Protein AF-A0A1M3IPI7-F1 (afdb_monomer_lite)

Secondary structure (DSSP, 8-state):
--SSHHHHHHHHHHHSSSS----------S---S-----HHHHHHHHHHHHHHS---PPEEE-TT-EEEE-STTSEEEEEEEE-TT-EEEE-STTSEEEEEEEE-TT-EEEE-STTSB-SSEEEE-TT-EEEE-STTSB-SSEEEE-TT-EEEE-STTSB-SSEEEE-TT-EEEE-STTSB-SSEEEE-TT-EEEE-STT-BSS-EEEEETT-EEEE-STT-B-TT-EEEEEGGG-S--EEE-TT--EEESEEEE-TT-EEEE-SSS-EEEEE---SS-EEE-SEEEEETS-EEEEE-SSSEEEE-S-----S-EEE-SSEEEE-STTTT-SS-EEEETT-EEEESS-EEE-S--EEEEPS-TTSPEEEEE-TT-EEEE-S-EEESS-EEEESSSEEEEEEEEEESS-EEEEEEEEEEEEEEESS-EEEEEEEEEEEEEEEEES-EEESSEEEEEEEEESS-EEE-S-EEEEEEEESS-EEE--S-EEEEEEE--S-TTS-TT-EEEESSEEEEEEEEESSEEEESSEEEEEEEEESSEEEE-SEEEESS-EEESSEEEE--S-EEE-SS---EEE-S-EEEE-S----SS------------------------

Foldseek 3Di:
DVVVVVVVVVVVVVVVVPPDPDDDDDDPDDDDPDDDPDDPVVCCVVVVVVVVVPDPQDEAEADDAAEAELQDAPCAAEEHYEYDDAYEYELNDANSDAEYEYEYEAQYEYELQEANSDAEYEYEYYHQYEYELQYANSDAEYEYEYEDAYEYELNYANSDEEYEYEYYDAYEYELNDANSDAEYEYEHEDAYEYELQEANSHHQYEYEYAAAYEYEANAAASYDLNYEYEDPPVRPHAYEYEQQQHEHEYVEYEHDARYEYEYPHQHEYEYEHAVQVEEYEYAYEYAYNRHAYEYEYHHAHEYEFQYQYAGANWYEYAYHEYEYNEQCSGHQYEYEYEFHYEYEYPAAYENDRYHYEYDYDDQVGHYEYEYEAPHEYEYQDEAEAPHEYEYYYQEEYEYNDEYEYAEEYEDAAHEYEYAHYDYNYEYEYAQHYAYEYQYYDNYAEYEHNHHYEYQEAEAQEEYHAAYAADYAEYAAQYEYEHAHQHEEYEEYHHDPDLPDDQPHEYEYNHAYAYAEYAASYAYEYCEHYEYAYEEAQEHYEYNYAYEYNEEHHYNYEYEYQEAHYHYPDDDHDHPDPVYHYHYNYNYDDPDDDDDDDPDPDDDDDDDDDDDDDDD

pLDDT: mean 82.52, std 22.96, range [24.22, 98.94]

Radius of gyration: 42.02 Å; chains: 1; bounding box: 95×70×145 Å

Structure (mmCIF, N/CA/C/O backbone):
data_AF-A0A1M3IPI7-F1
#
_entry.id   AF-A0A1M3IPI7-F1
#
loop_
_atom_site.group_PDB
_atom_site.id
_atom_site.type_symbol
_atom_site.label_atom_id
_atom_site.label_alt_id
_atom_site.label_comp_id
_atom_site.label_asym_id
_atom_site.label_entity_id
_atom_site.label_seq_id
_atom_site.pdbx_PDB_ins_code
_atom_site.Cartn_x
_atom_site.Cartn_y
_atom_site.Cartn_z
_atom_site.occupancy
_atom_site.B_iso_or_equiv
_atom_site.auth_seq_id
_atom_site.auth_comp_id
_atom_site.auth_asym_id
_atom_site.auth_atom_id
_atom_site.pdbx_PDB_model_num
ATOM 1 N N . MET A 1 1 ? -23.677 24.586 72.518 1.00 42.94 1 MET A N 1
ATOM 2 C CA . MET A 1 1 ? -23.974 23.619 71.428 1.00 42.94 1 MET A CA 1
ATOM 3 C C . MET A 1 1 ? -24.413 24.245 70.095 1.00 42.94 1 MET A C 1
ATOM 5 O O . MET A 1 1 ? -24.231 23.587 69.081 1.00 42.94 1 MET A O 1
ATOM 9 N N . ARG A 1 2 ? -24.891 25.502 70.027 1.00 31.45 2 ARG A N 1
ATOM 10 C CA . ARG A 1 2 ? -25.153 26.188 68.738 1.00 31.45 2 ARG A CA 1
ATOM 11 C C . ARG A 1 2 ? -23.922 26.825 68.066 1.00 31.45 2 ARG A C 1
ATOM 13 O O . ARG A 1 2 ? -23.965 27.068 66.869 1.00 31.45 2 ARG A O 1
ATOM 20 N N . GLU A 1 3 ? -22.812 27.016 68.782 1.00 34.47 3 GLU A N 1
ATOM 21 C CA . GLU A 1 3 ? -21.585 27.604 68.202 1.00 34.47 3 GLU A CA 1
ATOM 22 C C . GLU A 1 3 ? -20.550 26.587 67.693 1.00 34.47 3 GLU A C 1
ATOM 24 O O . GLU A 1 3 ? -19.698 26.935 66.882 1.00 34.47 3 GLU A O 1
ATOM 29 N N . ILE A 1 4 ? -20.669 25.302 68.044 1.00 35.88 4 ILE A N 1
ATOM 30 C CA . ILE A 1 4 ? -19.766 24.246 67.537 1.00 35.88 4 ILE A CA 1
ATOM 31 C C . ILE A 1 4 ? -20.214 23.733 66.150 1.00 35.88 4 ILE A C 1
ATOM 33 O O . ILE A 1 4 ? -19.400 23.241 65.368 1.00 35.88 4 ILE A O 1
ATOM 37 N N . LEU A 1 5 ? -21.487 23.926 65.780 1.00 32.16 5 LEU A N 1
ATOM 38 C CA . LEU A 1 5 ? -22.021 23.514 64.474 1.00 32.16 5 LEU A CA 1
ATOM 39 C C . LEU A 1 5 ? -21.635 24.482 63.334 1.00 32.16 5 LEU A C 1
ATOM 41 O O . LEU A 1 5 ? -21.519 24.067 62.183 1.00 32.16 5 LEU A O 1
ATOM 45 N N . ASN A 1 6 ? -21.350 25.752 63.648 1.00 34.97 6 ASN A N 1
ATOM 46 C CA . ASN A 1 6 ? -21.017 26.774 62.646 1.00 34.97 6 ASN A CA 1
ATOM 47 C C . ASN A 1 6 ? -19.552 26.744 62.174 1.00 34.97 6 ASN A C 1
ATOM 49 O O . ASN A 1 6 ? -19.247 27.253 61.094 1.00 34.97 6 ASN A O 1
ATOM 53 N N . TYR A 1 7 ? -18.648 26.112 62.931 1.00 31.28 7 TYR A N 1
ATOM 54 C CA . TYR A 1 7 ? -17.233 26.015 62.551 1.00 31.28 7 TYR A CA 1
ATOM 55 C C . TYR A 1 7 ? -16.914 24.775 61.693 1.00 31.28 7 TYR A C 1
ATOM 57 O O . TYR A 1 7 ? -15.998 24.820 60.873 1.00 31.28 7 TYR A O 1
ATOM 65 N N . LYS A 1 8 ? -17.705 23.692 61.793 1.00 32.25 8 LYS A N 1
ATOM 66 C CA . LYS A 1 8 ? -17.527 22.476 60.968 1.00 32.25 8 LYS A CA 1
ATOM 67 C C . LYS A 1 8 ? -18.213 22.532 59.595 1.00 32.25 8 LYS A C 1
ATOM 69 O O . LYS A 1 8 ? -17.730 21.898 58.665 1.00 32.25 8 LYS A O 1
ATOM 74 N N . LEU A 1 9 ? -19.269 23.330 59.418 1.00 32.81 9 LEU A N 1
ATOM 75 C CA . LEU A 1 9 ? -19.914 23.506 58.105 1.00 32.81 9 LEU A CA 1
ATOM 76 C C . LEU A 1 9 ? -19.153 24.475 57.182 1.00 32.81 9 LEU A C 1
ATOM 78 O O . LEU A 1 9 ? -19.147 24.280 55.968 1.00 32.81 9 LEU A O 1
ATOM 82 N N . LYS A 1 10 ? -18.427 25.460 57.732 1.00 33.72 10 LYS A N 1
ATOM 83 C CA . LYS A 1 10 ? -17.600 26.384 56.933 1.00 33.72 10 LYS A CA 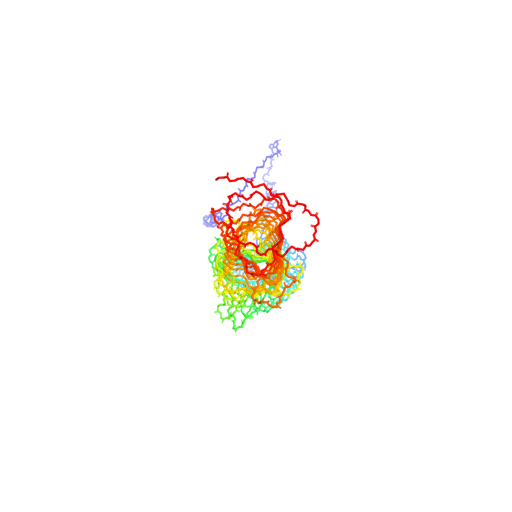1
ATOM 84 C C . LYS A 1 10 ? -16.327 25.747 56.364 1.00 33.72 10 LYS A C 1
ATOM 86 O O . LYS A 1 10 ? -15.881 26.187 55.309 1.00 33.72 10 LYS A O 1
ATOM 91 N N . SER A 1 11 ? -15.749 24.725 57.003 1.00 30.78 11 SER A N 1
ATOM 92 C CA . SER A 1 11 ? -14.531 24.068 56.494 1.00 30.78 11 SER A CA 1
ATOM 93 C C . SER A 1 11 ? -14.816 23.007 55.424 1.00 30.78 11 SER A C 1
ATOM 95 O O . SER A 1 11 ? -13.997 22.824 54.524 1.00 30.78 11 SER A O 1
ATOM 97 N N . VAL A 1 12 ? -15.993 22.371 55.462 1.00 32.78 12 VAL A N 1
ATOM 98 C CA . VAL A 1 12 ? -16.410 21.368 54.466 1.00 32.78 12 VAL A CA 1
ATOM 99 C C . VAL A 1 12 ? -16.944 22.029 53.188 1.00 32.78 12 VAL A C 1
ATOM 101 O O . VAL A 1 12 ? -16.642 21.560 52.094 1.00 32.78 12 VAL A O 1
ATOM 104 N N . PHE A 1 13 ? -17.621 23.182 53.282 1.00 31.66 13 PHE A N 1
ATOM 105 C CA . PHE A 1 13 ? -18.084 23.910 52.089 1.00 31.66 13 PHE A CA 1
ATOM 106 C C . PHE A 1 13 ? -16.984 24.709 51.367 1.00 31.66 13 PHE A C 1
ATOM 108 O O . PHE A 1 13 ? -17.088 24.921 50.163 1.00 31.66 13 PHE A O 1
ATOM 115 N N . LYS A 1 14 ? -15.898 25.116 52.048 1.00 31.23 14 LYS A N 1
ATOM 116 C CA . LYS A 1 14 ? -14.779 25.835 51.401 1.00 31.23 14 LYS A CA 1
ATOM 117 C C . LYS A 1 14 ? -13.775 24.935 50.672 1.00 31.23 14 LYS A C 1
ATOM 119 O O . LYS A 1 14 ? -13.043 25.448 49.834 1.00 31.23 14 LYS A O 1
ATOM 124 N N . ARG A 1 15 ? -13.723 23.623 50.946 1.00 31.92 15 ARG A N 1
ATOM 125 C CA . ARG A 1 15 ? -12.815 22.705 50.221 1.00 31.92 15 ARG A CA 1
ATOM 126 C C . ARG A 1 15 ? -13.342 22.257 48.858 1.00 31.92 15 ARG A C 1
ATOM 128 O O . ARG A 1 15 ? -12.530 21.996 47.984 1.00 31.92 15 ARG A O 1
ATOM 135 N N . ASN A 1 16 ? -14.659 22.246 48.646 1.00 33.19 16 ASN A N 1
ATOM 136 C CA . ASN A 1 16 ? -15.263 21.757 47.397 1.00 33.19 16 ASN A CA 1
ATOM 137 C C . ASN A 1 16 ? -15.597 22.849 46.363 1.00 33.19 16 ASN A C 1
ATOM 139 O O . ASN A 1 16 ? -16.143 22.539 45.313 1.00 33.19 16 ASN A O 1
ATOM 143 N N . LEU A 1 17 ? -15.257 24.116 46.627 1.00 32.47 17 LEU A N 1
ATOM 144 C CA . LEU A 1 17 ? -15.450 25.230 45.682 1.00 32.47 17 LEU A CA 1
ATOM 145 C C . LEU A 1 17 ? -14.154 25.683 44.983 1.00 32.47 17 LEU A C 1
ATOM 147 O O . LEU A 1 17 ? -14.210 26.548 44.118 1.00 32.47 17 LEU A O 1
ATOM 151 N N . ASN A 1 18 ? -13.004 25.077 45.303 1.00 31.34 18 ASN A N 1
ATOM 152 C CA . ASN A 1 18 ? -11.708 25.434 44.708 1.00 31.34 18 ASN A CA 1
ATOM 153 C C . ASN A 1 18 ? -11.253 24.507 43.561 1.00 31.34 18 ASN A C 1
ATOM 155 O O . ASN A 1 18 ? -10.115 24.629 43.120 1.00 31.34 18 ASN A O 1
ATOM 159 N N . SER A 1 19 ? -12.095 23.595 43.058 1.00 33.12 19 SER A N 1
ATOM 160 C CA . SER A 1 19 ? -11.709 22.656 41.984 1.00 33.12 19 SER A CA 1
ATOM 161 C C . SER A 1 19 ? -12.546 22.724 40.703 1.00 33.12 19 SER A C 1
ATOM 163 O O . SER A 1 19 ? -12.324 21.921 39.803 1.00 33.12 19 SER A O 1
ATOM 165 N N . VAL A 1 20 ? -13.455 23.693 40.555 1.00 31.69 20 VAL A N 1
ATOM 166 C CA . VAL A 1 20 ? -14.177 23.902 39.287 1.00 31.69 20 VAL A CA 1
ATOM 167 C C . VAL A 1 20 ? -14.235 25.395 38.979 1.00 31.69 20 VAL A C 1
ATOM 169 O O . VAL A 1 20 ? -15.144 26.111 39.390 1.00 31.69 20 VAL A O 1
ATOM 172 N N . GLY A 1 21 ? -13.220 25.882 38.269 1.00 31.92 21 GLY A N 1
ATOM 173 C CA . GLY A 1 21 ? -13.243 27.208 37.670 1.00 31.92 21 GLY A CA 1
ATOM 174 C C . GLY A 1 21 ? -14.160 27.207 36.455 1.00 31.92 21 GLY A C 1
ATOM 175 O O . GLY A 1 21 ? -13.721 26.815 35.389 1.00 31.92 21 GLY A O 1
ATOM 176 N N . PHE A 1 22 ? -15.414 27.624 36.626 1.00 29.41 22 PHE A N 1
ATOM 177 C CA . PHE A 1 22 ? -16.255 28.216 35.578 1.00 29.41 22 PHE A CA 1
ATOM 178 C C . PHE A 1 22 ? -17.484 28.846 36.251 1.00 29.41 22 PHE A C 1
ATOM 180 O O . PHE A 1 22 ? -18.496 28.192 36.486 1.00 29.41 22 PHE A O 1
ATOM 187 N N . LEU A 1 23 ? -17.397 30.135 36.580 1.00 25.36 23 LEU A N 1
ATOM 188 C CA . LEU A 1 23 ? -18.580 30.964 36.795 1.00 25.36 23 LEU A CA 1
ATOM 189 C C . LEU A 1 23 ? -18.415 32.234 35.961 1.00 25.36 23 LEU A C 1
ATOM 191 O O . LEU A 1 23 ? -17.799 33.214 36.374 1.00 25.36 23 LEU A O 1
ATOM 195 N N . THR A 1 24 ? -18.925 32.175 34.735 1.00 28.20 24 THR A N 1
ATOM 196 C CA . THR A 1 24 ? -19.202 33.351 33.916 1.00 28.20 24 THR A CA 1
ATOM 197 C C . THR A 1 24 ? -20.325 34.181 34.535 1.00 28.20 24 THR A C 1
ATOM 199 O O . THR A 1 24 ? -21.252 33.660 35.151 1.00 28.20 24 THR A O 1
ATOM 202 N N . ALA A 1 25 ? -20.203 35.490 34.331 1.00 29.66 25 ALA A N 1
ATOM 203 C CA . ALA A 1 25 ? -21.106 36.574 34.688 1.00 29.66 25 ALA A CA 1
ATOM 204 C C . ALA A 1 25 ? -22.615 36.266 34.623 1.00 29.66 25 ALA A C 1
ATOM 206 O O . ALA A 1 25 ? -23.112 35.744 33.630 1.00 29.66 25 ALA A O 1
ATOM 207 N N . LEU A 1 26 ? -23.358 36.780 35.608 1.00 24.22 26 LEU A N 1
ATOM 208 C CA . LEU A 1 26 ? -24.770 37.120 35.446 1.00 24.22 26 LEU A CA 1
ATOM 209 C C . LEU A 1 26 ? -24.916 38.647 35.565 1.00 24.22 26 LEU A C 1
ATOM 211 O O . LEU A 1 26 ? -25.043 39.200 36.656 1.00 24.22 26 LEU A O 1
ATOM 215 N N . LYS A 1 27 ? -24.848 39.351 34.427 1.00 28.20 27 LYS A N 1
ATOM 216 C CA . LYS A 1 27 ? -25.320 40.738 34.314 1.00 28.20 27 LYS A CA 1
ATOM 217 C C . LYS A 1 27 ? -26.847 40.699 34.292 1.00 28.20 27 LYS A C 1
ATOM 219 O O . LYS A 1 27 ? -27.434 40.380 33.264 1.00 28.20 27 LYS A O 1
ATOM 224 N N . LEU A 1 28 ? -27.481 41.046 35.406 1.00 26.42 28 LEU A N 1
ATOM 225 C CA . LEU A 1 28 ? -28.914 41.328 35.449 1.00 26.42 28 LEU A CA 1
ATOM 226 C C . LEU A 1 28 ? -29.118 42.821 35.148 1.00 26.42 28 LEU A C 1
ATOM 228 O O . LEU A 1 28 ? -29.263 43.635 36.052 1.00 26.42 28 LEU A O 1
ATOM 232 N N . ASN A 1 29 ? -29.054 43.199 33.871 1.00 28.28 29 ASN A N 1
ATOM 233 C CA . ASN A 1 29 ? -29.453 44.533 33.425 1.00 28.28 29 ASN A CA 1
ATOM 234 C C . ASN A 1 29 ? -30.800 44.402 32.717 1.00 28.28 29 ASN A C 1
ATOM 236 O O . ASN A 1 29 ? -30.830 43.946 31.578 1.00 28.28 29 ASN A O 1
ATOM 240 N N . THR A 1 30 ? -31.890 44.768 33.398 1.00 27.59 30 THR A N 1
ATOM 241 C CA . THR A 1 30 ? -32.915 45.735 32.942 1.00 27.59 30 THR A CA 1
ATOM 242 C C . THR A 1 30 ? -34.233 45.625 33.737 1.00 27.59 30 THR A C 1
ATOM 244 O O . THR A 1 30 ? -34.705 44.538 34.045 1.00 27.59 30 THR A O 1
ATOM 247 N N . PHE A 1 31 ? -34.803 46.803 34.038 1.00 29.12 31 PHE A N 1
ATOM 248 C CA . PHE A 1 31 ? -36.171 47.115 34.494 1.00 29.12 31 PHE A CA 1
ATOM 249 C C . PHE A 1 31 ? -36.677 46.568 35.839 1.00 29.12 31 PHE A C 1
ATOM 251 O O . PHE A 1 31 ? -37.400 45.587 35.837 1.00 29.12 31 PHE A O 1
ATOM 258 N N . ILE A 1 32 ? -36.465 47.321 36.937 1.00 28.06 32 ILE A N 1
ATOM 259 C CA . ILE A 1 32 ? -37.547 47.824 37.824 1.00 28.06 32 ILE A CA 1
ATOM 260 C C . ILE A 1 32 ? -37.094 49.161 38.452 1.00 28.06 32 ILE A C 1
ATOM 262 O O . ILE A 1 32 ? -36.210 49.203 39.303 1.00 28.06 32 ILE A O 1
ATOM 266 N N . THR A 1 33 ? -37.726 50.267 38.054 1.00 31.00 33 THR A N 1
ATOM 267 C CA . THR A 1 33 ? -37.633 51.592 38.690 1.00 31.00 33 THR A CA 1
ATOM 268 C C . THR A 1 33 ? -38.808 51.778 39.658 1.00 31.00 33 THR A C 1
ATOM 270 O O . THR A 1 33 ? -39.871 52.217 39.225 1.00 31.00 33 THR A O 1
ATOM 273 N N . LYS A 1 34 ? -38.644 51.388 40.934 1.00 28.59 34 LYS A N 1
ATOM 274 C CA . LYS A 1 34 ? -39.351 51.869 42.156 1.00 28.59 34 LYS A CA 1
ATOM 275 C C . LYS A 1 34 ? -39.078 50.907 43.333 1.00 28.59 34 LYS A C 1
ATOM 277 O O . LYS A 1 34 ? -39.089 49.696 43.119 1.00 28.59 34 LYS A O 1
ATOM 282 N N . PRO A 1 35 ? -38.868 51.394 44.571 1.00 27.31 35 PRO A N 1
ATOM 283 C CA . PRO A 1 35 ? -38.709 50.524 45.733 1.00 27.31 35 PRO A CA 1
ATOM 284 C C . PRO A 1 35 ? -40.065 49.918 46.124 1.00 27.31 35 PRO A C 1
ATOM 286 O O . PRO A 1 35 ? -40.981 50.638 46.518 1.00 27.31 35 PRO A O 1
ATOM 289 N N . ILE A 1 36 ? -40.203 48.595 46.023 1.00 31.81 36 ILE A N 1
ATOM 290 C CA . ILE A 1 36 ? -41.337 47.871 46.609 1.00 31.81 36 ILE A CA 1
ATOM 291 C C . ILE A 1 36 ? -40.951 47.514 48.047 1.00 31.81 36 ILE A C 1
ATOM 293 O O . ILE A 1 36 ? -40.078 46.680 48.279 1.00 31.81 36 ILE A O 1
ATOM 297 N N . ILE A 1 37 ? -41.606 48.149 49.019 1.00 35.47 37 ILE A N 1
ATOM 298 C CA . ILE A 1 37 ? -41.556 47.732 50.423 1.00 35.47 37 ILE A CA 1
ATOM 299 C C . ILE A 1 37 ? -42.440 46.487 50.546 1.00 35.47 37 ILE A C 1
ATOM 301 O O . ILE A 1 37 ? -43.664 46.585 50.565 1.00 35.47 37 ILE A O 1
ATOM 305 N N . ILE A 1 38 ? -41.823 45.305 50.600 1.00 32.59 38 ILE A N 1
ATOM 306 C CA . ILE A 1 38 ? -42.514 44.039 50.874 1.00 32.59 38 ILE A CA 1
ATOM 307 C C . ILE A 1 38 ? -42.276 43.682 52.344 1.00 32.59 38 ILE A C 1
ATOM 309 O O . ILE A 1 38 ? -41.134 43.572 52.790 1.00 32.59 38 ILE A O 1
ATOM 313 N N . SER A 1 39 ? -43.355 43.522 53.114 1.00 36.78 39 SER A N 1
ATOM 314 C CA . SER A 1 39 ? -43.287 43.180 54.538 1.00 36.78 39 SER A CA 1
ATOM 315 C C . SER A 1 39 ? -42.695 41.777 54.759 1.00 36.78 39 SER A C 1
ATOM 317 O O . SER A 1 39 ? -42.865 40.866 53.944 1.00 36.78 39 SER A O 1
ATOM 319 N N . GLN A 1 40 ? -41.993 41.588 55.884 1.00 38.88 40 GLN A N 1
ATOM 320 C CA . GLN A 1 40 ? -41.188 40.390 56.179 1.00 38.88 40 GLN A CA 1
ATOM 321 C C . GLN A 1 40 ? -41.944 39.047 56.102 1.00 38.88 40 GLN A C 1
ATOM 323 O O . GLN A 1 40 ? -41.306 38.014 55.905 1.00 38.88 40 GLN A O 1
ATOM 328 N N . LYS A 1 41 ? -43.281 39.025 56.199 1.00 36.44 41 LYS A N 1
ATOM 329 C CA . LYS A 1 41 ? -44.067 37.780 56.085 1.00 36.44 41 LYS A CA 1
ATOM 330 C C . LYS A 1 41 ? -44.211 37.275 54.646 1.00 36.44 41 LYS A C 1
ATOM 332 O O . LYS A 1 41 ? -44.265 36.067 54.447 1.00 36.44 41 LYS A O 1
ATOM 337 N N . SER A 1 42 ? -44.200 38.156 53.647 1.00 37.66 42 SER A N 1
ATOM 338 C CA . SER A 1 42 ? -44.288 37.755 52.234 1.00 37.66 42 SER A CA 1
ATOM 339 C C . SER A 1 42 ? -42.930 37.333 51.667 1.00 37.66 42 SER A C 1
ATOM 341 O O . SER A 1 42 ? -42.870 36.610 50.676 1.00 37.66 42 SER A O 1
ATOM 343 N N . CYS A 1 43 ? -41.834 37.741 52.320 1.00 38.78 43 CYS A N 1
ATOM 344 C CA . CYS A 1 43 ? -40.481 37.364 51.929 1.00 38.78 43 CYS A CA 1
ATOM 345 C C . CYS A 1 43 ? -40.219 35.877 52.195 1.00 38.78 43 CYS A C 1
ATOM 347 O O . CYS A 1 43 ? -39.632 35.225 51.351 1.00 38.78 43 CYS A O 1
ATOM 349 N N . LEU A 1 44 ? -40.726 35.288 53.286 1.00 37.75 44 LEU A N 1
ATOM 350 C CA . LEU A 1 44 ? -40.507 33.860 53.549 1.00 37.75 44 LEU A CA 1
ATOM 351 C C . LEU A 1 44 ? -41.290 32.972 52.576 1.00 37.75 44 LEU A C 1
ATOM 353 O O . LEU A 1 44 ? -40.737 31.995 52.096 1.00 37.75 44 LEU A O 1
ATOM 357 N N . THR A 1 45 ? -42.523 33.325 52.208 1.00 37.22 45 THR A N 1
ATOM 358 C CA . THR A 1 45 ? -43.296 32.536 51.235 1.00 37.22 45 THR A CA 1
ATOM 359 C C . THR A 1 45 ? -42.744 32.702 49.823 1.00 37.22 45 THR A C 1
ATOM 361 O O . THR A 1 45 ? -42.610 31.708 49.125 1.00 37.22 45 THR A O 1
ATOM 364 N N . VAL A 1 46 ? -42.333 33.904 49.401 1.00 39.72 46 VAL A N 1
ATOM 365 C CA . VAL A 1 46 ? -41.724 34.110 48.072 1.00 39.72 46 VAL A CA 1
ATOM 366 C C . VAL A 1 46 ? -40.301 33.554 48.010 1.00 39.72 46 VAL A C 1
ATOM 368 O O . VAL A 1 46 ? -39.950 32.981 46.992 1.00 39.72 46 VAL A O 1
ATOM 371 N N . LEU A 1 47 ? -39.510 33.618 49.085 1.00 38.72 47 LEU A N 1
ATOM 372 C CA . LEU A 1 47 ? -38.168 33.030 49.164 1.00 38.72 47 LEU A CA 1
ATOM 373 C C . LEU A 1 47 ? -38.225 31.504 49.307 1.00 38.72 47 LEU A C 1
ATOM 375 O O . LEU A 1 47 ? -37.403 30.834 48.706 1.00 38.72 47 LEU A O 1
ATOM 379 N N . VAL A 1 48 ? -39.207 30.932 50.016 1.00 41.28 48 VAL A N 1
ATOM 380 C CA . VAL A 1 48 ? -39.453 29.477 50.049 1.00 41.28 48 VAL A CA 1
ATOM 381 C C . VAL A 1 48 ? -40.028 28.999 48.715 1.00 41.28 48 VAL A C 1
ATOM 383 O O . VAL A 1 48 ? -39.611 27.955 48.242 1.00 41.28 48 VAL A O 1
ATOM 386 N N . THR A 1 49 ? -40.880 29.772 48.035 1.00 34.94 49 THR A N 1
ATOM 387 C CA . THR A 1 49 ? -41.368 29.420 46.686 1.00 34.94 49 THR A CA 1
ATOM 388 C C . THR A 1 49 ? -40.271 29.599 45.626 1.00 34.94 49 THR A C 1
ATOM 390 O O . THR A 1 49 ? -40.140 28.743 44.758 1.00 34.94 49 THR A O 1
ATOM 393 N N . LEU A 1 50 ? -39.397 30.612 45.730 1.00 35.72 50 LEU A N 1
ATOM 394 C CA . LEU A 1 50 ? -38.205 30.750 44.879 1.00 35.72 50 LEU A CA 1
ATOM 395 C C . LEU A 1 50 ? -37.110 29.728 45.220 1.00 35.72 50 LEU A C 1
ATOM 397 O O . LEU A 1 50 ? -36.437 29.293 44.299 1.00 35.72 50 LEU A O 1
ATOM 401 N N . LEU A 1 51 ? -36.935 29.290 46.476 1.00 37.44 51 LEU A N 1
ATOM 402 C CA . LEU A 1 51 ? -36.031 28.179 46.831 1.00 37.44 51 LEU A CA 1
ATOM 403 C C . LEU A 1 51 ? -36.612 26.812 46.434 1.00 37.44 51 LEU A C 1
ATOM 405 O O . LEU A 1 51 ? -35.853 25.902 46.116 1.00 37.44 51 LEU A O 1
ATOM 409 N N . ILE A 1 52 ? -37.939 26.654 46.421 1.00 38.56 52 ILE A N 1
ATOM 410 C CA . ILE A 1 52 ? -38.615 25.451 45.908 1.00 38.56 52 ILE A CA 1
ATOM 411 C C . ILE A 1 52 ? -38.577 25.414 44.370 1.00 38.56 52 ILE A C 1
ATOM 413 O O . ILE A 1 52 ? -38.552 24.321 43.804 1.00 38.56 52 ILE A O 1
ATOM 417 N N . LEU A 1 53 ? -38.509 26.570 43.698 1.00 33.84 53 LEU A N 1
ATOM 418 C CA . LEU A 1 53 ? -38.309 26.688 42.245 1.00 33.84 53 LEU A CA 1
ATOM 419 C C . LEU A 1 53 ? -36.825 26.713 41.833 1.00 33.84 53 LEU A C 1
ATOM 421 O O . LEU A 1 53 ? -36.501 26.334 40.712 1.00 33.84 53 LEU A O 1
ATOM 425 N N . ALA A 1 54 ? -35.913 27.064 42.739 1.00 34.62 54 ALA A N 1
ATOM 426 C CA . ALA A 1 54 ? -34.467 26.932 42.584 1.00 34.62 54 ALA A CA 1
ATOM 427 C C . ALA A 1 54 ? -33.981 25.636 43.248 1.00 34.62 54 ALA A C 1
ATOM 429 O O . ALA A 1 54 ? -33.141 25.654 44.147 1.00 34.62 54 ALA A O 1
ATOM 430 N N . ARG A 1 55 ? -34.517 24.484 42.821 1.00 36.03 55 ARG A N 1
ATOM 431 C CA . ARG A 1 55 ? -33.914 23.198 43.187 1.00 36.03 55 ARG A CA 1
ATOM 432 C C . ARG A 1 55 ? -32.544 23.118 42.506 1.00 36.03 55 ARG A C 1
ATOM 434 O O . ARG A 1 55 ? -32.517 23.041 41.276 1.00 36.03 55 ARG A O 1
ATOM 441 N N . PRO A 1 56 ? -31.409 23.068 43.230 1.00 38.47 56 PRO A N 1
ATOM 442 C CA . PRO A 1 56 ? -30.240 22.435 42.641 1.00 38.47 56 PRO A CA 1
ATOM 443 C C . PRO A 1 56 ? -30.684 21.015 42.280 1.00 38.47 56 PRO A C 1
ATOM 445 O O . PRO A 1 56 ? -31.372 20.372 43.076 1.00 38.47 56 PRO A O 1
ATOM 448 N N . ALA A 1 57 ? -30.396 20.554 41.064 1.00 47.47 57 ALA A N 1
ATOM 449 C CA . ALA A 1 57 ? -30.733 19.199 40.650 1.00 47.47 57 ALA A CA 1
ATOM 450 C C . ALA A 1 57 ? -30.194 18.222 41.709 1.00 47.47 57 ALA A C 1
ATOM 452 O O . ALA A 1 57 ? -28.983 18.041 41.811 1.00 47.47 57 ALA A O 1
ATOM 453 N N . PHE A 1 58 ? -31.074 17.666 42.551 1.00 54.00 58 PHE A N 1
ATOM 454 C CA . PHE A 1 58 ? -30.661 16.772 43.626 1.00 54.00 58 PHE A CA 1
ATOM 455 C C . PHE A 1 58 ? -29.913 15.602 42.995 1.00 54.00 58 PHE A C 1
ATOM 457 O O . PHE A 1 58 ? -30.468 14.871 42.167 1.00 54.00 58 PHE A O 1
ATOM 464 N N . SER A 1 59 ? -28.647 15.448 43.372 1.00 71.38 59 SER A N 1
ATOM 465 C CA . SER A 1 59 ? -27.884 14.256 43.055 1.00 71.38 59 SER A CA 1
ATOM 466 C C . SER A 1 59 ? -28.562 13.065 43.726 1.00 71.38 59 SER A C 1
ATOM 468 O O . SER A 1 59 ? -28.815 13.077 44.930 1.00 71.38 59 SER A O 1
ATOM 470 N N . SER A 1 60 ? -28.915 12.043 42.951 1.00 90.44 60 SER A N 1
ATOM 471 C CA . SER A 1 60 ? -29.418 10.786 43.517 1.00 90.44 60 SER A CA 1
ATOM 472 C C . SER A 1 60 ? -28.240 9.840 43.700 1.00 90.44 60 SER A C 1
ATOM 474 O O . SER A 1 60 ? -27.463 9.663 42.765 1.00 90.44 60 SER A O 1
ATOM 476 N N . ILE A 1 61 ? -28.096 9.272 44.894 1.00 94.75 61 ILE A N 1
ATOM 477 C CA . ILE A 1 61 ? -27.000 8.368 45.253 1.00 94.75 61 ILE A CA 1
ATOM 478 C C . ILE A 1 61 ? -27.591 6.978 45.487 1.00 94.75 61 ILE A C 1
ATOM 480 O O . ILE A 1 61 ? -28.552 6.849 46.245 1.00 94.75 61 ILE A O 1
ATOM 484 N N . TYR A 1 62 ? -27.006 5.969 44.848 1.00 96.81 62 TYR A N 1
ATOM 485 C CA . TYR A 1 62 ? -27.367 4.560 44.953 1.00 96.81 62 TYR A CA 1
ATOM 486 C C . TYR A 1 62 ? -26.165 3.762 45.471 1.00 96.81 62 TYR A C 1
ATOM 488 O O . TYR A 1 62 ? -25.072 3.872 44.916 1.00 96.81 62 TYR A O 1
ATOM 496 N N . THR A 1 63 ? -26.350 2.968 46.527 1.00 95.06 63 THR A N 1
ATOM 497 C CA . THR A 1 63 ? -25.277 2.197 47.197 1.00 95.06 63 THR A CA 1
ATOM 498 C C . THR A 1 63 ? -25.718 0.759 47.505 1.00 95.06 63 THR A C 1
ATOM 500 O O . THR A 1 63 ? -26.877 0.384 47.289 1.00 95.06 63 THR A O 1
ATOM 503 N N . GLY A 1 64 ? -24.794 -0.079 47.980 1.00 92.38 64 GLY A N 1
ATOM 504 C CA . GLY A 1 64 ? -25.014 -1.491 48.287 1.00 92.38 64 GLY A CA 1
ATOM 505 C C . GLY A 1 64 ? -25.338 -2.292 47.028 1.00 92.38 64 GLY A C 1
ATOM 506 O O . GLY A 1 64 ? -24.447 -2.644 46.261 1.00 92.38 64 GLY A O 1
ATOM 507 N N . SER A 1 65 ? -26.624 -2.557 46.797 1.00 96.06 65 SER A N 1
ATOM 508 C CA . SER A 1 65 ? -27.151 -3.299 45.636 1.00 96.06 65 SER A CA 1
ATOM 509 C C . SER A 1 65 ? -28.433 -2.675 45.078 1.00 96.06 65 SER A C 1
ATOM 511 O O . SER A 1 65 ? -29.255 -3.362 44.474 1.00 96.06 65 SER A O 1
ATOM 513 N N . GLN A 1 66 ? -28.644 -1.378 45.318 1.00 97.75 66 GLN A N 1
ATOM 514 C CA . GLN A 1 66 ? -29.841 -0.680 44.849 1.00 97.75 66 GLN A CA 1
ATOM 515 C C . GLN A 1 66 ? -29.952 -0.686 43.320 1.00 97.75 66 GLN A C 1
ATOM 517 O O . GLN A 1 66 ? -28.949 -0.626 42.610 1.00 97.75 66 GLN A O 1
ATOM 522 N N . VAL A 1 67 ? -31.186 -0.719 42.816 1.00 97.88 67 VAL A N 1
ATOM 523 C CA . VAL A 1 67 ? -31.483 -0.720 41.380 1.00 97.88 67 VAL A CA 1
ATOM 524 C C . VAL A 1 67 ? -32.391 0.456 41.045 1.00 97.88 67 VAL A C 1
ATOM 526 O O . VAL A 1 67 ? -33.430 0.643 41.677 1.00 97.88 67 VAL A O 1
ATOM 529 N N . LEU A 1 68 ? -32.002 1.240 40.043 1.00 97.31 68 LEU A N 1
ATOM 530 C CA . LEU A 1 68 ? -32.876 2.199 39.382 1.00 97.31 68 LEU A CA 1
ATOM 531 C C . LEU A 1 68 ? -33.414 1.572 38.093 1.00 97.31 68 LEU A C 1
ATOM 533 O O . LEU A 1 68 ? -32.654 1.298 37.166 1.00 97.31 68 LEU A O 1
ATOM 537 N N . GLU A 1 69 ? -34.728 1.375 38.033 1.00 97.50 69 GLU A N 1
ATOM 538 C CA . GLU A 1 69 ? -35.429 0.911 36.835 1.00 97.50 69 GLU A CA 1
ATOM 539 C C . GLU A 1 69 ? -35.853 2.113 35.981 1.00 97.50 69 GLU A C 1
ATOM 541 O O . GLU A 1 69 ? -36.749 2.872 36.352 1.00 97.50 69 GLU A O 1
ATOM 546 N N . ALA A 1 70 ? -35.215 2.293 34.827 1.00 96.62 70 ALA A N 1
ATOM 547 C CA . ALA A 1 70 ? -35.573 3.297 33.831 1.00 96.62 70 ALA A CA 1
ATOM 548 C C . ALA A 1 70 ? -36.445 2.642 32.745 1.00 96.62 70 ALA A C 1
ATOM 550 O O . ALA A 1 70 ? -36.009 2.363 31.628 1.00 96.62 70 ALA A O 1
ATOM 551 N N . ASN A 1 71 ? -37.689 2.342 33.124 1.00 96.25 71 ASN A N 1
ATOM 552 C CA . ASN A 1 71 ? -38.671 1.576 32.344 1.00 96.25 71 ASN A CA 1
ATOM 553 C C . ASN A 1 71 ? -39.604 2.438 31.473 1.00 96.25 71 ASN A C 1
ATOM 555 O O . ASN A 1 71 ? -40.549 1.924 30.878 1.00 96.25 71 ASN A O 1
ATOM 559 N N . THR A 1 72 ? -39.351 3.741 31.389 1.00 96.19 72 THR A N 1
ATOM 560 C CA . THR A 1 72 ? -40.092 4.678 30.540 1.00 96.19 72 THR A CA 1
ATOM 561 C C . THR A 1 72 ? -39.121 5.539 29.743 1.00 96.19 72 THR A C 1
ATOM 563 O O . THR A 1 72 ? -37.977 5.756 30.152 1.00 96.19 72 THR A O 1
ATOM 566 N N . ALA A 1 73 ? -39.562 6.020 28.581 1.00 94.94 73 ALA A N 1
ATOM 567 C CA . ALA A 1 73 ? -38.775 6.961 27.794 1.00 94.94 73 ALA A CA 1
ATOM 568 C C . ALA A 1 73 ? -38.484 8.225 28.618 1.00 94.94 73 ALA A C 1
ATOM 570 O O . ALA A 1 73 ? -39.365 8.742 29.304 1.00 94.94 73 ALA A O 1
ATOM 571 N N . ASN A 1 74 ? -37.258 8.738 28.525 1.00 94.00 74 ASN A N 1
ATOM 572 C CA . ASN A 1 74 ? -36.768 9.904 29.260 1.00 94.00 74 ASN A CA 1
ATOM 573 C C . ASN A 1 74 ? -36.793 9.765 30.794 1.00 94.00 74 ASN A C 1
ATOM 575 O O . ASN A 1 74 ? -36.744 10.780 31.491 1.00 94.00 74 ASN A O 1
ATOM 579 N N . ALA A 1 75 ? -36.830 8.540 31.333 1.00 93.50 75 ALA A N 1
ATOM 580 C CA . ALA A 1 75 ? -36.745 8.294 32.776 1.00 93.50 75 ALA A CA 1
ATOM 581 C C . ALA A 1 75 ? -35.488 8.924 33.412 1.00 93.50 75 ALA A C 1
ATOM 583 O O . ALA A 1 75 ? -35.513 9.339 34.573 1.00 93.50 75 ALA A O 1
ATOM 584 N N . VAL A 1 76 ? -34.400 9.040 32.643 1.00 93.94 76 VAL A N 1
ATOM 585 C CA . VAL A 1 76 ? -33.187 9.779 32.999 1.00 93.94 76 VAL A CA 1
ATOM 586 C C . VAL A 1 76 ? -32.870 10.801 31.898 1.00 93.94 76 VAL A C 1
ATOM 588 O O . VAL A 1 76 ? -32.186 10.506 30.921 1.00 93.94 76 VAL A O 1
ATOM 591 N N . ASN A 1 77 ? -33.377 12.024 32.057 1.00 90.75 77 ASN A N 1
ATOM 592 C CA . ASN A 1 77 ? -33.221 13.118 31.086 1.00 90.75 77 ASN A CA 1
ATOM 593 C C . ASN A 1 77 ? -32.406 14.320 31.611 1.00 90.75 77 ASN A C 1
ATOM 595 O O . ASN A 1 77 ? -32.135 15.259 30.866 1.00 90.75 77 ASN A O 1
ATOM 599 N N . GLY A 1 78 ? -31.998 14.308 32.884 1.00 86.19 78 GLY A N 1
ATOM 600 C CA . GLY A 1 78 ? -31.308 15.424 33.530 1.00 86.19 78 GLY A CA 1
ATOM 601 C C . GLY A 1 78 ? -30.848 15.118 34.959 1.00 86.19 78 GLY A C 1
ATOM 602 O O . GLY A 1 78 ? -31.146 14.065 35.527 1.00 86.19 78 GLY A O 1
ATOM 603 N N . GLY A 1 79 ? -30.111 16.062 35.551 1.00 89.81 79 GLY A N 1
ATOM 604 C CA . GLY A 1 79 ? -29.530 15.928 36.891 1.00 89.81 79 GLY A CA 1
ATOM 605 C C . GLY A 1 79 ? -28.365 14.935 36.969 1.00 89.81 79 GLY A C 1
ATOM 606 O O . GLY A 1 79 ? -27.935 14.385 35.957 1.00 89.81 79 GLY A O 1
ATOM 607 N N . ALA A 1 80 ? -27.843 14.731 38.181 1.00 94.31 80 ALA A N 1
ATOM 608 C CA . ALA A 1 80 ? -26.739 13.809 38.446 1.00 94.31 80 ALA A CA 1
ATOM 609 C C . ALA A 1 80 ? -27.227 12.552 39.189 1.00 94.31 80 ALA A C 1
ATOM 611 O O . ALA A 1 80 ? -27.987 12.642 40.158 1.00 94.31 80 ALA A O 1
ATOM 612 N N . LYS A 1 81 ? -26.793 11.376 38.741 1.00 96.19 81 LYS A N 1
ATOM 613 C CA . LYS A 1 81 ? -27.037 10.074 39.373 1.00 96.19 81 LYS A CA 1
ATOM 614 C C . LYS A 1 81 ? -25.689 9.429 39.683 1.00 96.19 81 LYS A C 1
ATOM 616 O O . LYS A 1 81 ? -24.833 9.391 38.808 1.00 96.19 81 LYS A O 1
ATOM 621 N N . TYR A 1 82 ? -25.505 8.927 40.896 1.00 97.38 82 TYR A N 1
ATOM 622 C CA . TYR A 1 82 ? -24.270 8.285 41.340 1.00 97.38 82 TYR A CA 1
ATOM 623 C C . TYR A 1 82 ? -24.576 6.876 41.834 1.00 97.38 82 TYR A C 1
ATOM 625 O O . TYR A 1 82 ? -25.434 6.705 42.693 1.00 97.38 82 TYR A O 1
ATOM 633 N N . PHE A 1 83 ? -23.870 5.892 41.302 1.00 98.31 83 PHE A N 1
ATOM 634 C CA . PHE A 1 83 ? -23.993 4.476 41.610 1.00 98.31 83 PHE A CA 1
ATOM 635 C C . PHE A 1 83 ? -22.663 3.995 42.204 1.00 98.31 83 PHE A C 1
ATOM 637 O O . PHE A 1 83 ? -21.598 4.289 41.658 1.00 98.31 83 PHE A O 1
ATOM 644 N N . TYR A 1 84 ? -22.723 3.294 43.333 1.00 97.81 84 TYR A N 1
ATOM 645 C CA . TYR A 1 84 ? -21.584 2.717 44.060 1.00 97.81 84 TYR A CA 1
ATOM 646 C C . TYR A 1 84 ? -21.819 1.229 44.347 1.00 97.81 84 TYR A C 1
ATOM 648 O O . TYR A 1 84 ? -22.925 0.715 44.130 1.00 97.81 84 TYR A O 1
ATOM 656 N N . ASP A 1 85 ? -20.803 0.540 44.859 1.00 97.69 85 ASP A N 1
ATOM 657 C CA . ASP A 1 85 ? -20.849 -0.874 45.232 1.00 97.69 85 ASP A CA 1
ATOM 658 C C . ASP A 1 85 ? -21.346 -1.757 44.063 1.00 97.69 85 ASP A C 1
ATOM 660 O O . ASP A 1 85 ? -20.784 -1.724 42.972 1.00 97.69 85 ASP A O 1
ATOM 664 N N . THR A 1 86 ? -22.420 -2.532 44.257 1.00 97.88 86 THR A N 1
ATOM 665 C CA . THR A 1 86 ? -23.053 -3.402 43.242 1.00 97.88 86 THR A CA 1
ATOM 666 C C . THR A 1 86 ? -24.346 -2.821 42.658 1.00 97.88 86 THR A C 1
ATOM 668 O O . THR A 1 86 ? -25.129 -3.549 42.036 1.00 97.88 86 THR A O 1
ATOM 671 N N . SER A 1 87 ? -24.611 -1.530 42.886 1.00 98.25 87 SER A N 1
ATOM 672 C CA . SER A 1 87 ? -25.840 -0.873 42.424 1.00 98.25 87 SER A CA 1
ATOM 673 C C . SER A 1 87 ? -25.957 -0.830 40.894 1.00 98.25 87 SER A C 1
ATOM 675 O O . SER A 1 87 ? -24.974 -0.994 40.164 1.00 98.25 87 SER A O 1
ATOM 677 N N . LYS A 1 88 ? -27.184 -0.677 40.382 1.00 98.38 88 LYS A N 1
ATOM 678 C CA . LYS A 1 88 ? -27.477 -0.800 38.947 1.00 98.38 88 LYS A CA 1
ATOM 679 C C . LYS A 1 88 ? -28.451 0.254 38.440 1.00 98.38 88 LYS A C 1
ATOM 681 O O . LYS A 1 88 ? -29.384 0.636 39.141 1.00 98.38 88 LYS A O 1
ATOM 686 N N . LEU A 1 89 ? -28.284 0.631 37.178 1.00 98.50 89 LEU A N 1
ATOM 687 C CA . LEU A 1 89 ? -29.297 1.291 36.362 1.00 98.50 89 LEU A CA 1
ATOM 688 C C . LEU A 1 89 ? -29.715 0.339 35.243 1.00 98.50 89 LEU A C 1
ATOM 690 O O . LEU A 1 89 ? -28.885 -0.081 34.441 1.00 98.50 89 LEU A O 1
ATOM 694 N N . ASN A 1 90 ? -30.997 0.003 35.185 1.00 98.44 90 ASN A N 1
ATOM 695 C CA . ASN A 1 90 ? -31.580 -0.797 34.117 1.00 98.44 90 ASN A CA 1
ATOM 696 C C . ASN A 1 90 ? -32.314 0.133 33.145 1.00 98.44 90 ASN A C 1
ATOM 698 O O . ASN A 1 90 ? -33.408 0.615 33.435 1.00 98.44 90 ASN A O 1
ATOM 702 N N . ALA A 1 91 ? -31.696 0.411 31.999 1.00 98.25 91 ALA A N 1
ATOM 703 C CA . ALA A 1 91 ? -32.286 1.175 30.908 1.00 98.25 91 ALA A CA 1
ATOM 704 C C . ALA A 1 91 ? -33.087 0.226 30.004 1.00 98.25 91 ALA A C 1
ATOM 706 O O . ALA A 1 91 ? -32.586 -0.291 29.004 1.00 98.25 91 ALA A O 1
ATOM 707 N N . SER A 1 92 ? -34.333 -0.017 30.414 1.00 97.06 92 SER A N 1
ATOM 708 C CA . SER A 1 92 ? -35.224 -1.039 29.844 1.00 97.06 92 SER A CA 1
ATOM 709 C C . SER A 1 92 ? -36.307 -0.461 28.923 1.00 97.06 92 SER A C 1
ATOM 711 O O . SER A 1 92 ? -37.174 -1.195 28.456 1.00 97.06 92 SER A O 1
ATOM 713 N N . ALA A 1 93 ? -36.277 0.847 28.653 1.00 97.50 93 ALA A N 1
ATOM 714 C CA . ALA A 1 93 ? -37.134 1.512 27.673 1.00 97.50 93 ALA A CA 1
ATOM 715 C C . ALA A 1 93 ? -36.310 2.246 26.606 1.00 97.50 93 ALA A C 1
ATOM 717 O O . ALA A 1 93 ? -35.191 2.693 26.854 1.00 97.50 93 ALA A O 1
ATOM 718 N N . SER A 1 94 ? -36.876 2.381 25.406 1.00 97.25 94 SER A N 1
ATOM 719 C CA . SER A 1 94 ? -36.279 3.207 24.353 1.00 97.25 94 SER A CA 1
ATOM 720 C C . SER A 1 94 ? -36.173 4.657 24.829 1.00 97.25 94 SER A C 1
ATOM 722 O O . SER A 1 94 ? -37.117 5.196 25.413 1.00 97.25 94 SER A O 1
ATOM 724 N N . ASN A 1 95 ? -35.019 5.280 24.603 1.00 96.88 95 ASN A N 1
ATOM 725 C CA . ASN A 1 95 ? -34.635 6.592 25.121 1.00 96.88 95 ASN A CA 1
ATOM 726 C C . ASN A 1 95 ? -34.754 6.710 26.649 1.00 96.88 95 ASN A C 1
ATOM 728 O O . ASN A 1 95 ? -35.017 7.799 27.157 1.00 96.88 95 ASN A O 1
ATOM 732 N N . ALA A 1 96 ? -34.596 5.612 27.397 1.00 97.62 96 ALA A N 1
ATOM 733 C CA . ALA A 1 96 ? -34.616 5.633 28.860 1.00 97.62 96 ALA A CA 1
ATOM 734 C C . ALA A 1 96 ? -33.607 6.641 29.429 1.00 97.62 96 ALA A C 1
ATOM 736 O O . ALA A 1 96 ? -33.920 7.342 30.393 1.00 97.62 96 ALA A O 1
ATOM 737 N N . ILE A 1 97 ? -32.430 6.742 28.801 1.00 97.94 97 ILE A N 1
ATOM 738 C CA . ILE A 1 97 ? -31.403 7.735 29.110 1.00 97.94 97 ILE A CA 1
ATOM 739 C C . ILE A 1 97 ? -31.218 8.660 27.907 1.00 97.94 97 ILE A C 1
ATOM 741 O O . ILE A 1 97 ? -30.641 8.272 26.891 1.00 97.94 97 ILE A O 1
ATOM 745 N N . SER A 1 98 ? -31.688 9.897 28.041 1.00 96.12 98 SER A N 1
ATOM 746 C CA . SER A 1 98 ? -31.595 10.932 27.003 1.00 96.12 98 SER A CA 1
ATOM 747 C C . SER A 1 98 ? -30.767 12.147 27.429 1.00 96.12 98 SER A C 1
ATOM 749 O O . SER A 1 98 ? -30.424 12.984 26.597 1.00 96.12 98 SER A O 1
ATOM 751 N N . GLY A 1 99 ? -30.391 12.247 28.710 1.00 94.44 99 GLY A N 1
ATOM 752 C CA . GLY A 1 99 ? -29.639 13.383 29.238 1.00 94.44 99 GLY A CA 1
ATOM 753 C C . GLY A 1 99 ? -29.113 13.183 30.660 1.00 94.44 99 GLY A C 1
ATOM 754 O O . GLY A 1 99 ? -29.217 12.108 31.250 1.00 94.44 99 GLY A O 1
ATOM 755 N N . GLY A 1 100 ? -28.545 14.248 31.230 1.00 94.56 100 GLY A N 1
ATOM 756 C CA . GLY A 1 100 ? -27.974 14.246 32.582 1.00 94.56 100 GLY A CA 1
ATOM 757 C C . GLY A 1 100 ? -26.592 13.594 32.691 1.00 94.56 100 GLY A C 1
ATOM 758 O O . GLY A 1 100 ? -25.978 13.221 31.692 1.00 94.56 100 GLY A O 1
ATOM 759 N N . PHE A 1 101 ? -26.115 13.485 33.932 1.00 96.31 101 PHE A N 1
ATOM 760 C CA . PHE A 1 101 ? -24.847 12.856 34.297 1.00 96.31 101 PHE A CA 1
ATOM 761 C C . PHE A 1 101 ? -25.110 11.591 35.110 1.00 96.31 101 PHE A C 1
ATOM 763 O O . PHE A 1 101 ? -25.818 11.636 36.117 1.00 96.31 101 PHE A O 1
ATOM 770 N N . GLN A 1 102 ? -24.535 10.467 34.699 1.00 98.06 102 GLN A N 1
ATOM 771 C CA . GLN A 1 102 ? -24.620 9.206 35.430 1.00 98.06 102 GLN A CA 1
ATOM 772 C C . GLN A 1 102 ? -23.209 8.708 35.726 1.00 98.06 102 GLN A C 1
ATOM 774 O O . GLN A 1 102 ? -22.456 8.421 34.805 1.00 98.06 102 GLN A O 1
ATOM 779 N N . THR A 1 103 ? -22.847 8.600 37.000 1.00 98.44 103 THR A N 1
ATOM 780 C CA . THR A 1 103 ? -21.535 8.113 37.431 1.00 98.44 103 THR A CA 1
ATOM 781 C C . THR A 1 103 ? -21.686 6.756 38.097 1.00 98.44 103 THR A C 1
ATOM 783 O O . THR A 1 103 ? -22.420 6.630 39.072 1.00 98.44 103 THR A O 1
ATOM 786 N N . PHE A 1 104 ? -20.958 5.767 37.606 1.00 98.69 104 PHE A N 1
ATOM 787 C CA . PHE A 1 104 ? -20.875 4.405 38.110 1.00 98.69 104 PHE A CA 1
ATOM 788 C C . PHE A 1 104 ? -19.491 4.205 38.726 1.00 98.69 104 PHE A C 1
ATOM 790 O O . PHE A 1 104 ? -18.488 4.510 38.092 1.00 98.69 104 PHE A O 1
ATOM 797 N N . ASN A 1 105 ? -19.419 3.742 39.969 1.00 97.88 105 ASN A N 1
ATOM 798 C CA . ASN A 1 105 ? -18.177 3.455 40.688 1.00 97.88 105 ASN A CA 1
ATOM 799 C C . ASN A 1 105 ? -18.151 1.987 41.137 1.00 97.88 105 ASN A C 1
ATOM 801 O O . ASN A 1 105 ? -19.155 1.279 41.016 1.00 97.88 105 ASN A O 1
ATOM 805 N N . ASP A 1 106 ? -17.014 1.537 41.661 1.00 97.75 106 ASP A N 1
ATOM 806 C CA . ASP A 1 106 ? -16.812 0.176 42.170 1.00 97.75 106 ASP A CA 1
ATOM 807 C C . ASP A 1 106 ? -17.183 -0.881 41.118 1.00 97.75 106 ASP A C 1
ATOM 809 O O . ASP A 1 106 ? -16.614 -0.854 40.034 1.00 97.75 106 ASP A O 1
ATOM 813 N N . ILE A 1 107 ? -18.138 -1.775 41.390 1.00 98.12 107 ILE A N 1
ATOM 814 C CA . ILE A 1 107 ? -18.608 -2.836 40.477 1.00 98.12 107 ILE A CA 1
ATOM 815 C C . ILE A 1 107 ? -20.046 -2.590 39.984 1.00 98.12 107 ILE A C 1
ATOM 817 O O . ILE A 1 107 ? -20.750 -3.521 39.569 1.00 98.12 107 ILE A O 1
ATOM 821 N N . SER A 1 108 ? -20.501 -1.334 40.041 1.00 98.62 108 SER A N 1
ATOM 822 C CA . SER A 1 108 ? -21.852 -0.936 39.632 1.00 98.62 108 SER A CA 1
ATOM 823 C C . SER A 1 108 ? -22.065 -1.073 38.121 1.00 98.62 108 SER A C 1
ATOM 825 O O . SER A 1 108 ? -21.113 -1.149 37.336 1.00 98.62 108 SER A O 1
ATOM 827 N N . LYS A 1 109 ? -23.331 -1.169 37.689 1.00 98.75 109 LYS A N 1
ATOM 828 C CA . LYS A 1 109 ? -23.664 -1.510 36.294 1.00 98.75 109 LYS A CA 1
ATOM 829 C C . LYS A 1 109 ? -24.722 -0.613 35.667 1.00 98.75 109 LYS A C 1
ATOM 831 O O . LYS A 1 109 ? -25.726 -0.294 36.297 1.00 98.75 109 LYS A O 1
ATOM 836 N N . LEU A 1 110 ? -24.553 -0.329 34.380 1.00 98.81 110 LEU A N 1
ATOM 837 C CA . LEU A 1 110 ? -25.611 0.141 33.492 1.00 98.81 110 LEU A CA 1
ATOM 838 C C . LEU A 1 110 ? -25.979 -0.986 32.526 1.00 98.81 110 LEU A C 1
ATOM 840 O O . LEU A 1 110 ? -25.131 -1.458 31.775 1.00 98.81 110 LEU A O 1
ATOM 844 N N . ASN A 1 111 ? -27.235 -1.420 32.532 1.00 98.69 111 ASN A N 1
ATOM 845 C CA . ASN A 1 111 ? -27.747 -2.401 31.579 1.00 98.69 111 ASN A CA 1
ATOM 846 C C . ASN A 1 111 ? -28.613 -1.687 30.540 1.00 98.69 111 ASN A C 1
ATOM 848 O O . ASN A 1 111 ? -29.705 -1.227 30.862 1.00 98.69 111 ASN A O 1
ATOM 852 N N . ALA A 1 112 ? -28.122 -1.601 29.307 1.00 98.62 112 ALA A N 1
ATOM 853 C CA . ALA A 1 112 ? -28.839 -1.081 28.151 1.00 98.62 112 ALA A CA 1
ATOM 854 C C . ALA A 1 112 ? -29.412 -2.269 27.362 1.00 98.62 112 ALA A C 1
ATOM 856 O O . ALA A 1 112 ? -28.759 -2.838 26.485 1.00 98.62 112 ALA A O 1
ATOM 857 N N . SER A 1 113 ? -30.616 -2.690 27.754 1.00 97.38 113 SER A N 1
ATOM 858 C CA . SER A 1 113 ? -31.220 -3.972 27.360 1.00 97.38 113 SER A CA 1
ATOM 859 C C . SER A 1 113 ? -32.242 -3.865 26.229 1.00 97.38 113 SER A C 1
ATOM 861 O O . SER A 1 113 ? -32.804 -4.878 25.815 1.00 97.38 113 SER A O 1
ATOM 863 N N . VAL A 1 114 ? -32.474 -2.662 25.705 1.00 98.12 114 VAL A N 1
ATOM 864 C CA . VAL A 1 114 ? -33.404 -2.402 24.601 1.00 98.12 114 VAL A CA 1
ATOM 865 C C . VAL A 1 114 ? -32.794 -1.453 23.575 1.00 98.12 114 VAL A C 1
ATOM 867 O O . VAL A 1 114 ? -31.789 -0.789 23.830 1.00 98.12 114 VAL A O 1
ATOM 870 N N . SER A 1 115 ? -33.412 -1.383 22.397 1.00 97.69 115 SER A N 1
ATOM 871 C CA . SER A 1 115 ? -32.958 -0.481 21.342 1.00 97.69 115 SER A CA 1
ATOM 872 C C . SER A 1 115 ? -33.091 0.983 21.752 1.00 97.69 115 SER A C 1
ATOM 874 O O . SER A 1 115 ? -34.109 1.379 22.322 1.00 97.69 115 SER A O 1
ATOM 876 N N . ASN A 1 116 ? -32.065 1.780 21.449 1.00 96.56 116 ASN A N 1
ATOM 877 C CA . ASN A 1 116 ? -31.931 3.186 21.826 1.00 96.56 116 ASN A CA 1
ATOM 878 C C . ASN A 1 116 ? -32.078 3.435 23.333 1.00 96.56 116 ASN A C 1
ATOM 880 O O . ASN A 1 116 ? -32.535 4.502 23.731 1.00 96.56 116 ASN A O 1
ATOM 884 N N . ALA A 1 117 ? -31.722 2.470 24.187 1.00 98.25 117 ALA A N 1
ATOM 885 C CA . ALA A 1 117 ? -31.767 2.640 25.640 1.00 98.25 117 ALA A CA 1
ATOM 886 C C . ALA A 1 117 ? -30.983 3.886 26.102 1.00 98.25 117 ALA A C 1
ATOM 888 O O . ALA A 1 117 ? -31.423 4.584 27.019 1.00 98.25 117 ALA A O 1
ATOM 889 N N . ILE A 1 118 ? -29.863 4.180 25.431 1.00 98.44 118 ILE A N 1
ATOM 890 C CA . ILE A 1 118 ? -29.035 5.369 25.641 1.00 98.44 118 ILE A CA 1
ATOM 891 C C . ILE A 1 118 ? -28.962 6.173 24.342 1.00 98.44 118 ILE A C 1
ATOM 893 O O . ILE A 1 118 ? -28.286 5.771 23.394 1.00 98.44 118 ILE A O 1
ATOM 897 N N . SER A 1 119 ? -29.623 7.327 24.315 1.00 97.06 119 SER A N 1
ATOM 898 C CA . SER A 1 119 ? -29.584 8.270 23.189 1.00 97.06 119 SER A CA 1
ATOM 899 C C . SER A 1 119 ? -28.867 9.582 23.514 1.00 97.06 119 SER A C 1
ATOM 901 O O . SER A 1 119 ? -28.570 10.363 22.611 1.00 97.06 119 SER A O 1
ATOM 903 N N . GLY A 1 120 ? -28.531 9.826 24.785 1.00 96.38 120 GLY A N 1
ATOM 904 C CA . GLY A 1 120 ? -27.845 11.043 25.209 1.00 96.38 120 GLY A CA 1
ATOM 905 C C . GLY A 1 120 ? -27.281 10.983 26.628 1.00 96.38 120 GLY A C 1
ATOM 906 O O . GLY A 1 120 ? -27.219 9.931 27.262 1.00 96.38 120 GLY A O 1
ATOM 907 N N . GLY A 1 121 ? -26.865 12.146 27.132 1.00 96.62 121 GLY A N 1
ATOM 908 C CA . GLY A 1 121 ? -26.251 12.290 28.455 1.00 96.62 121 GLY A CA 1
ATOM 909 C C . GLY A 1 121 ? -24.758 11.954 28.496 1.00 96.62 121 GLY A C 1
ATOM 910 O O . GLY A 1 121 ? -24.133 11.662 27.475 1.00 96.62 121 GLY A O 1
ATOM 911 N N . ASN A 1 122 ? -24.189 12.047 29.698 1.00 98.00 122 ASN A N 1
ATOM 912 C CA . ASN A 1 122 ? -22.800 11.709 29.988 1.00 98.00 122 ASN A CA 1
ATOM 913 C C . ASN A 1 122 ? -22.758 10.614 31.056 1.00 98.00 122 ASN A C 1
ATOM 915 O O . ASN A 1 122 ? -23.128 10.842 32.211 1.00 98.00 122 ASN A O 1
ATOM 919 N N . GLN A 1 123 ? -22.313 9.429 30.655 1.00 98.62 123 GLN A N 1
ATOM 920 C CA . GLN A 1 123 ? -22.130 8.287 31.533 1.00 98.62 123 GLN A CA 1
ATOM 921 C C . GLN A 1 123 ? -20.637 8.130 31.843 1.00 98.62 123 GLN A C 1
ATOM 923 O O . GLN A 1 123 ? -19.825 8.015 30.932 1.00 98.62 123 GLN A O 1
ATOM 928 N N . SER A 1 124 ? -20.264 8.117 33.119 1.00 98.62 124 SER A N 1
ATOM 929 C CA . SER A 1 124 ? -18.888 7.924 33.581 1.00 98.62 124 SER A CA 1
ATOM 930 C C . SER A 1 124 ? -18.793 6.648 34.408 1.00 98.62 124 SER A C 1
ATOM 932 O O . SER A 1 124 ? -19.557 6.476 35.351 1.00 98.62 124 SER A O 1
ATOM 934 N N . PHE A 1 125 ? -17.865 5.764 34.070 1.00 98.81 125 PHE A N 1
ATOM 935 C CA . PHE A 1 125 ? -17.639 4.465 34.691 1.00 98.81 125 PHE A CA 1
ATOM 936 C C . PHE A 1 125 ? -16.246 4.456 35.324 1.00 98.81 125 PHE A C 1
ATOM 938 O O . PHE A 1 125 ? -15.249 4.603 34.630 1.00 98.81 125 PHE A O 1
ATOM 945 N N . ASN A 1 126 ? -16.164 4.303 36.642 1.00 97.88 126 ASN A N 1
ATOM 946 C CA . ASN A 1 126 ? -14.932 4.242 37.428 1.00 97.88 126 ASN A CA 1
ATOM 947 C C . ASN A 1 126 ? -14.789 2.870 38.100 1.00 97.88 126 ASN A C 1
ATOM 949 O O . ASN A 1 126 ? -15.770 2.138 38.244 1.00 97.88 126 ASN A O 1
ATOM 953 N N . GLY A 1 127 ? -13.580 2.535 38.556 1.00 96.62 127 GLY A N 1
ATOM 954 C CA . GLY A 1 127 ? -13.311 1.241 39.189 1.00 96.62 127 GLY A CA 1
ATOM 955 C C . GLY A 1 127 ? -13.445 0.091 38.191 1.00 96.62 127 GLY A C 1
ATOM 956 O O . GLY A 1 127 ? -12.884 0.166 37.100 1.00 96.62 127 GLY A O 1
ATOM 957 N N . ASP A 1 128 ? -14.214 -0.929 38.558 1.00 98.19 128 ASP A N 1
ATOM 958 C CA . ASP A 1 128 ? -14.513 -2.129 37.768 1.00 98.19 128 ASP A CA 1
ATOM 959 C C . ASP A 1 128 ? -15.963 -2.099 37.216 1.00 98.19 128 ASP A C 1
ATOM 961 O O . ASP A 1 128 ? -16.554 -3.128 36.870 1.00 98.19 128 ASP A O 1
ATOM 965 N N . SER A 1 129 ? -16.581 -0.913 37.159 1.00 98.69 129 SER A N 1
ATOM 966 C CA . SER A 1 129 ? -17.977 -0.746 36.743 1.00 98.69 129 SER A CA 1
ATOM 967 C C . SER A 1 129 ? -18.191 -1.096 35.268 1.00 98.69 129 SER A C 1
ATOM 969 O O . SER A 1 129 ? -17.260 -1.129 34.460 1.00 98.69 129 SER A O 1
ATOM 971 N N . THR A 1 130 ? -19.431 -1.426 34.900 1.00 98.88 130 THR A N 1
ATOM 972 C CA . THR A 1 130 ? -19.727 -2.015 33.584 1.00 98.88 130 THR A CA 1
ATOM 973 C C . THR A 1 130 ? -20.931 -1.377 32.895 1.00 98.88 130 THR A C 1
ATOM 975 O O . THR A 1 130 ? -21.991 -1.237 33.504 1.00 98.88 130 THR A O 1
ATOM 978 N N . LEU A 1 131 ? -20.814 -1.104 31.594 1.00 98.88 131 LEU A N 1
ATOM 979 C CA . LEU A 1 131 ? -21.953 -0.914 30.691 1.00 98.88 131 LEU A CA 1
ATOM 980 C C . LEU A 1 131 ? -22.182 -2.195 29.882 1.00 98.88 131 LEU A C 1
ATOM 982 O O . LEU A 1 131 ? -21.311 -2.623 29.130 1.00 98.88 131 LEU A O 1
ATOM 986 N N . ASN A 1 132 ? -23.364 -2.791 30.009 1.00 98.81 132 ASN A N 1
ATOM 987 C CA . ASN A 1 132 ? -23.808 -3.901 29.172 1.00 98.81 132 ASN A CA 1
ATOM 988 C C . ASN A 1 132 ? -24.748 -3.376 28.083 1.00 98.81 132 ASN A C 1
ATOM 990 O O . ASN A 1 132 ? -25.918 -3.109 28.355 1.00 98.81 132 ASN A O 1
ATOM 994 N N . ALA A 1 133 ? -24.239 -3.238 26.861 1.00 98.62 133 ALA A N 1
ATOM 995 C CA . ALA A 1 133 ? -25.012 -2.920 25.666 1.00 98.62 133 ALA A CA 1
ATOM 996 C C . ALA A 1 133 ? -25.448 -4.232 24.995 1.00 98.62 133 ALA A C 1
ATOM 998 O O . ALA A 1 133 ? -24.769 -4.768 24.116 1.00 98.62 133 ALA A O 1
ATOM 999 N N . SER A 1 134 ? -26.567 -4.784 25.470 1.00 98.19 134 SER A N 1
ATOM 1000 C CA . SER A 1 134 ? -27.015 -6.144 25.140 1.00 98.19 134 SER A CA 1
ATOM 1001 C C . SER A 1 134 ? -28.179 -6.196 24.148 1.00 98.19 134 SER A C 1
ATOM 1003 O O . SER A 1 134 ? -28.779 -7.253 23.969 1.00 98.19 134 SER A O 1
ATOM 1005 N N . ALA A 1 135 ? -28.524 -5.074 23.519 1.00 98.19 135 ALA A N 1
ATOM 1006 C CA . ALA A 1 135 ? -29.563 -4.981 22.497 1.00 98.19 135 ALA A CA 1
ATOM 1007 C C . ALA A 1 135 ? -29.062 -4.222 21.266 1.00 98.19 135 ALA A C 1
ATOM 1009 O O . ALA A 1 135 ? -28.102 -3.456 21.338 1.00 98.19 135 ALA A O 1
ATOM 1010 N N . ALA A 1 136 ? -29.730 -4.420 20.130 1.00 97.12 136 ALA A N 1
ATOM 1011 C CA . ALA A 1 136 ? -29.388 -3.713 18.904 1.00 97.12 136 ALA A CA 1
ATOM 1012 C C . ALA A 1 136 ? -29.626 -2.205 19.043 1.00 97.12 136 ALA A C 1
ATOM 1014 O O . ALA A 1 136 ? -30.702 -1.778 19.468 1.00 97.12 136 ALA A O 1
ATOM 1015 N N . ASN A 1 137 ? -28.639 -1.398 18.654 1.00 96.44 137 ASN A N 1
ATOM 1016 C CA . ASN A 1 137 ? -28.623 0.055 18.832 1.00 96.44 137 ASN A CA 1
ATOM 1017 C C . ASN A 1 137 ? -28.817 0.479 20.298 1.00 96.44 137 ASN A C 1
ATOM 1019 O O . ASN A 1 137 ? -29.438 1.505 20.560 1.00 96.44 137 ASN A O 1
ATOM 1023 N N . ALA A 1 138 ? -28.370 -0.327 21.268 1.00 98.31 138 ALA A N 1
ATOM 1024 C CA . ALA A 1 138 ? -28.505 -0.012 22.692 1.00 98.31 138 ALA A CA 1
ATOM 1025 C C . ALA A 1 138 ? -27.900 1.357 23.048 1.00 98.31 138 ALA A C 1
ATOM 1027 O O . ALA A 1 138 ? -28.463 2.079 23.875 1.00 98.31 138 ALA A O 1
ATOM 1028 N N . VAL A 1 139 ? -26.797 1.720 22.388 1.00 98.38 139 VAL A N 1
ATOM 1029 C CA . VAL A 1 139 ? -26.148 3.030 22.479 1.00 98.38 139 VAL A CA 1
ATOM 1030 C C . VAL A 1 139 ? -26.169 3.707 21.113 1.00 98.38 139 VAL A C 1
ATOM 1032 O O . VAL A 1 139 ? -25.466 3.276 20.194 1.00 98.38 139 VAL A O 1
ATOM 1035 N N . SER A 1 140 ? -26.950 4.782 21.004 1.00 96.75 140 SER A N 1
ATOM 1036 C CA . SER A 1 140 ? -27.059 5.592 19.787 1.00 96.75 140 SER A CA 1
ATOM 1037 C C . SER A 1 140 ? -26.587 7.031 19.913 1.00 96.75 140 SER A C 1
ATOM 1039 O O . SER A 1 140 ? -26.419 7.719 18.907 1.00 96.75 140 SER A O 1
ATOM 1041 N N . GLY A 1 141 ? -26.279 7.478 21.128 1.00 96.44 141 GLY A N 1
ATOM 1042 C CA . GLY A 1 141 ? -25.738 8.808 21.361 1.00 96.44 141 GLY A CA 1
ATOM 1043 C C . GLY A 1 141 ? -25.130 8.980 22.746 1.00 96.44 141 GLY A C 1
ATOM 1044 O O . GLY A 1 141 ? -24.916 8.022 23.490 1.00 96.44 141 GLY A O 1
ATOM 1045 N N . GLY A 1 142 ? -24.848 10.236 23.088 1.00 97.25 142 GLY A N 1
ATOM 1046 C CA . GLY A 1 142 ? -24.214 10.609 24.351 1.00 97.25 142 GLY A CA 1
ATOM 1047 C C . GLY A 1 142 ? -22.707 10.352 24.394 1.00 97.25 142 GLY A C 1
ATOM 1048 O O . GLY A 1 142 ? -22.077 9.976 23.401 1.00 97.25 142 GLY A O 1
ATOM 1049 N N . THR A 1 143 ? -22.136 10.594 25.571 1.00 98.50 143 THR A N 1
ATOM 1050 C CA . THR A 1 143 ? -20.728 10.330 25.876 1.00 98.50 143 THR A CA 1
ATOM 1051 C C . THR A 1 143 ? -20.634 9.273 26.966 1.00 98.50 143 THR A C 1
ATOM 1053 O O . THR A 1 143 ? -21.195 9.459 28.044 1.00 98.50 143 THR A O 1
ATOM 1056 N N . GLN A 1 144 ? -19.888 8.199 26.719 1.00 98.75 144 GLN A N 1
ATOM 1057 C CA . GLN A 1 144 ? -19.604 7.164 27.713 1.00 98.75 144 GLN A CA 1
ATOM 1058 C C . GLN A 1 144 ? -18.100 7.134 28.006 1.00 98.75 144 GLN A C 1
ATOM 1060 O O . GLN A 1 144 ? -17.312 6.824 27.122 1.00 98.75 144 GLN A O 1
ATOM 1065 N N . ASN A 1 145 ? -17.690 7.457 29.231 1.00 98.81 145 ASN A N 1
ATOM 1066 C CA . ASN A 1 145 ? -16.289 7.479 29.652 1.00 98.81 145 ASN A CA 1
ATOM 1067 C C . ASN A 1 145 ? -15.999 6.334 30.623 1.00 98.81 145 ASN A C 1
ATOM 1069 O O . ASN A 1 145 ? -16.673 6.214 31.639 1.00 98.81 145 ASN A O 1
ATOM 1073 N N . PHE A 1 146 ? -14.974 5.540 30.344 1.00 98.88 146 PHE A N 1
ATOM 1074 C CA . PHE A 1 146 ? -14.556 4.365 31.097 1.00 98.88 146 PHE A CA 1
ATOM 1075 C C . PHE A 1 146 ? -13.159 4.592 31.670 1.00 98.88 146 PHE A C 1
ATOM 1077 O O . PHE A 1 146 ? -12.197 4.779 30.933 1.00 98.88 146 PHE A O 1
ATOM 1084 N N . TRP A 1 147 ? -13.036 4.580 32.990 1.00 98.50 147 TRP A N 1
ATOM 1085 C CA . TRP A 1 147 ? -11.807 4.810 33.739 1.00 98.50 147 TRP A CA 1
ATOM 1086 C C . TRP A 1 147 ? -11.368 3.552 34.488 1.00 98.50 147 TRP A C 1
ATOM 1088 O O . TRP A 1 147 ? -12.170 2.661 34.774 1.00 98.50 147 TRP A O 1
ATOM 1098 N N . VAL A 1 148 ? -10.090 3.515 34.865 1.00 97.62 148 VAL A N 1
ATOM 1099 C CA . VAL A 1 148 ? -9.471 2.434 35.651 1.00 97.62 148 VAL A CA 1
ATOM 1100 C C . VAL A 1 148 ? -9.610 1.080 34.949 1.00 97.62 148 VAL A C 1
ATOM 1102 O O . VAL A 1 148 ? -8.920 0.887 33.959 1.00 97.62 148 VAL A O 1
ATOM 1105 N N . ASN A 1 149 ? -10.472 0.171 35.401 1.00 97.88 149 ASN A N 1
ATOM 1106 C CA . ASN A 1 149 ? -10.652 -1.173 34.836 1.00 97.88 149 ASN A CA 1
ATOM 1107 C C . ASN A 1 149 ? -12.083 -1.383 34.307 1.00 97.88 149 ASN A C 1
ATOM 1109 O O . ASN A 1 149 ? -12.510 -2.510 34.049 1.00 97.88 149 ASN A O 1
ATOM 1113 N N . SER A 1 150 ? -12.856 -0.304 34.183 1.00 98.75 150 SER A N 1
ATOM 1114 C CA . SER A 1 150 ? -14.254 -0.381 33.771 1.00 98.75 150 SER A CA 1
ATOM 1115 C C . SER A 1 150 ? -14.405 -0.928 32.351 1.00 98.75 150 SER A C 1
ATOM 1117 O O . SER A 1 150 ? -13.485 -0.885 31.528 1.00 98.75 150 SER A O 1
ATOM 1119 N N . THR A 1 151 ? -15.574 -1.499 32.071 1.00 98.88 151 THR A N 1
AT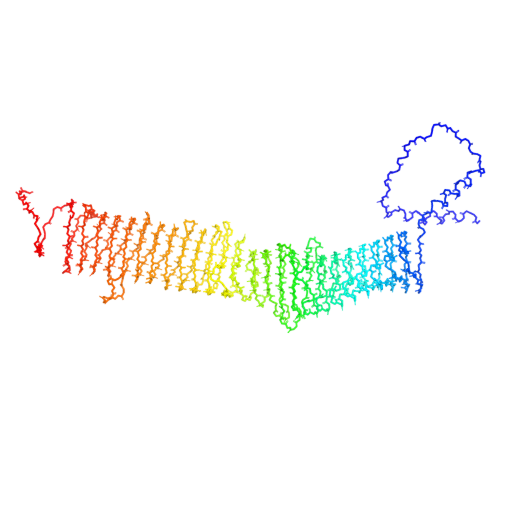OM 1120 C CA . THR A 1 151 ? -15.797 -2.294 30.859 1.00 98.88 151 THR A CA 1
ATOM 1121 C C . THR A 1 151 ? -17.078 -1.892 30.130 1.00 98.88 151 THR A C 1
ATOM 1123 O O . THR A 1 151 ? -18.137 -1.751 30.740 1.00 98.88 151 THR A O 1
ATOM 1126 N N . LEU A 1 152 ? -17.002 -1.792 28.804 1.00 98.88 152 LEU A N 1
ATOM 1127 C CA . LEU A 1 152 ? -18.154 -1.783 27.904 1.00 98.88 152 LEU A CA 1
ATOM 1128 C C . LEU A 1 152 ? -18.271 -3.144 27.217 1.00 98.88 152 LEU A C 1
ATOM 1130 O O . LEU A 1 152 ? -17.385 -3.542 26.466 1.00 98.88 152 LEU A O 1
ATOM 1134 N N . ASN A 1 153 ? -19.378 -3.845 27.446 1.00 98.81 153 ASN A N 1
ATOM 1135 C CA . ASN A 1 153 ? -19.725 -5.072 26.739 1.00 98.81 153 ASN A CA 1
ATOM 1136 C C . ASN A 1 153 ? -20.726 -4.760 25.624 1.00 98.81 153 ASN A C 1
ATOM 1138 O O . ASN A 1 153 ? -21.900 -4.522 25.904 1.00 98.81 153 ASN A O 1
ATOM 1142 N N . ALA A 1 154 ? -20.269 -4.783 24.373 1.00 98.62 154 ALA A N 1
ATOM 1143 C CA . ALA A 1 154 ? -21.105 -4.700 23.182 1.00 98.62 154 ALA A CA 1
ATOM 1144 C C . ALA A 1 154 ? -21.395 -6.123 22.678 1.00 98.62 154 ALA A C 1
ATOM 1146 O O . ALA A 1 154 ? -20.624 -6.703 21.909 1.00 98.62 154 ALA A O 1
ATOM 1147 N N . SER A 1 155 ? -22.488 -6.707 23.175 1.00 98.31 155 SER A N 1
ATOM 1148 C CA . SER A 1 155 ? -22.808 -8.135 23.012 1.00 98.31 155 SER A CA 1
ATOM 1149 C C . SER A 1 155 ? -24.002 -8.418 22.095 1.00 98.31 155 SER A C 1
ATOM 1151 O O . SER A 1 155 ? -24.450 -9.559 22.004 1.00 98.31 155 SER A O 1
ATOM 1153 N N . ALA A 1 156 ? -24.511 -7.402 21.397 1.00 98.31 156 ALA A N 1
ATOM 1154 C CA . ALA A 1 156 ? -25.552 -7.529 20.381 1.00 98.31 156 ALA A CA 1
ATOM 1155 C C . ALA A 1 156 ? -25.118 -6.871 19.065 1.00 98.31 156 ALA A C 1
ATOM 1157 O O . ALA A 1 156 ? -24.253 -5.996 19.056 1.00 98.31 156 ALA A O 1
ATOM 1158 N N . ALA A 1 157 ? -25.728 -7.276 17.950 1.00 96.94 157 ALA A N 1
ATOM 1159 C CA . ALA A 1 157 ? -25.468 -6.655 16.655 1.00 96.94 157 ALA A CA 1
ATOM 1160 C C . ALA A 1 157 ? -25.854 -5.171 16.678 1.00 96.94 157 ALA A C 1
ATOM 1162 O O . ALA A 1 157 ? -26.933 -4.817 17.150 1.00 96.94 157 ALA A O 1
ATOM 1163 N N . ASN A 1 158 ? -24.980 -4.309 16.166 1.00 96.75 158 ASN A N 1
ATOM 1164 C CA . ASN A 1 158 ? -25.103 -2.851 16.197 1.00 96.75 158 ASN A CA 1
ATOM 1165 C C . ASN A 1 158 ? -25.329 -2.291 17.611 1.00 96.75 158 ASN A C 1
ATOM 1167 O O . ASN A 1 158 ? -25.978 -1.260 17.757 1.00 96.75 158 ASN A O 1
ATOM 1171 N N . ALA A 1 159 ? -24.859 -2.969 18.666 1.00 98.25 159 ALA A N 1
ATOM 1172 C CA . ALA A 1 159 ? -25.047 -2.527 20.051 1.00 98.25 159 ALA A CA 1
ATOM 1173 C C . ALA A 1 159 ? -24.596 -1.075 20.269 1.00 98.25 159 ALA A C 1
ATOM 1175 O O . ALA A 1 159 ? -25.243 -0.335 21.012 1.00 98.25 159 ALA A O 1
ATOM 1176 N N . ILE A 1 160 ? -23.531 -0.672 19.576 1.00 98.19 160 ILE A N 1
ATOM 1177 C CA . ILE A 1 160 ? -23.055 0.704 19.484 1.00 98.19 160 ILE A CA 1
ATOM 1178 C C . ILE A 1 160 ? -23.175 1.141 18.024 1.00 98.19 160 ILE A C 1
ATOM 1180 O O . ILE A 1 160 ? -22.525 0.566 17.149 1.00 98.19 160 ILE A O 1
ATOM 1184 N N . ASN A 1 161 ? -23.996 2.151 17.746 1.00 95.69 161 ASN A N 1
ATOM 1185 C CA . ASN A 1 161 ? -24.139 2.715 16.397 1.00 95.69 161 ASN A CA 1
ATOM 1186 C C . ASN A 1 161 ? -23.837 4.224 16.333 1.00 95.69 161 ASN A C 1
ATOM 1188 O O . ASN A 1 161 ? -23.822 4.807 15.251 1.00 95.69 161 ASN A O 1
ATOM 1192 N N . GLY A 1 162 ? -23.554 4.852 17.477 1.00 94.94 162 GLY A N 1
ATOM 1193 C CA . GLY A 1 162 ? -23.286 6.280 17.578 1.00 94.94 162 GLY A CA 1
ATOM 1194 C C . GLY A 1 162 ? -22.670 6.679 18.918 1.00 94.94 162 GLY A C 1
ATOM 1195 O O . GLY A 1 162 ? -22.228 5.842 19.708 1.00 94.94 162 GLY A O 1
ATOM 1196 N N . GLY A 1 163 ? -22.644 7.987 19.168 1.00 96.50 163 GLY A N 1
ATOM 1197 C CA . GLY A 1 163 ? -22.045 8.572 20.367 1.00 96.50 163 GLY A CA 1
ATOM 1198 C C . GLY A 1 163 ? -20.514 8.550 20.379 1.00 96.50 163 GLY A C 1
ATOM 1199 O O . GLY A 1 163 ? -19.858 8.169 19.405 1.00 96.50 163 GLY A O 1
ATOM 1200 N N . THR A 1 164 ? -19.965 8.981 21.513 1.00 98.31 164 THR A N 1
ATOM 1201 C CA . THR A 1 164 ? -18.522 9.007 21.770 1.00 98.31 164 THR A CA 1
ATOM 1202 C C . THR A 1 164 ? -18.205 8.156 22.987 1.00 98.31 164 THR A C 1
ATOM 1204 O O . THR A 1 164 ? -18.694 8.435 24.083 1.00 98.31 164 THR A O 1
ATOM 1207 N N . GLN A 1 165 ? -17.348 7.153 22.821 1.00 98.75 165 GLN A N 1
ATOM 1208 C CA . GLN A 1 165 ? -16.890 6.304 23.916 1.00 98.75 165 GLN A CA 1
ATOM 1209 C C . GLN A 1 165 ? -15.410 6.580 24.205 1.00 98.75 165 GLN A C 1
ATOM 1211 O O . GLN A 1 165 ? -14.568 6.441 23.323 1.00 98.75 165 GLN A O 1
ATOM 1216 N N . GLY A 1 166 ? -15.083 6.989 25.427 1.00 98.75 166 GLY A N 1
ATOM 1217 C CA . GLY A 1 166 ? -13.714 7.208 25.892 1.00 98.75 166 GLY A CA 1
ATOM 1218 C C . GLY A 1 166 ? -13.284 6.117 26.865 1.00 98.75 166 GLY A C 1
ATOM 1219 O O . GLY A 1 166 ? -14.005 5.831 27.811 1.00 98.75 166 GLY A O 1
ATOM 1220 N N . PHE A 1 167 ? -12.111 5.534 26.663 1.00 98.94 167 PHE A N 1
ATOM 1221 C CA . PHE A 1 167 ? -11.513 4.493 27.493 1.00 98.94 167 PHE A CA 1
ATOM 1222 C C . PHE A 1 167 ? -10.160 4.983 28.007 1.00 98.94 167 PHE A C 1
ATOM 1224 O O . PHE A 1 167 ? -9.314 5.419 27.231 1.00 98.94 167 PHE A O 1
ATOM 1231 N N . TYR A 1 168 ? -9.958 4.928 29.317 1.00 98.69 168 TYR A N 1
ATOM 1232 C CA . TYR A 1 168 ? -8.787 5.428 30.034 1.00 98.69 168 TYR A CA 1
ATOM 1233 C C . TYR A 1 168 ? -8.200 4.350 30.953 1.00 98.69 168 TYR A C 1
ATOM 1235 O O . TYR A 1 168 ? -8.885 3.391 31.322 1.00 98.69 168 TYR A O 1
ATOM 1243 N N . ALA A 1 169 ? -6.937 4.518 31.357 1.00 98.19 169 ALA A N 1
ATOM 1244 C CA . ALA A 1 169 ? -6.196 3.551 32.176 1.00 98.19 169 ALA A CA 1
ATOM 1245 C C . ALA A 1 169 ? -6.200 2.128 31.572 1.00 98.19 169 ALA A C 1
ATOM 1247 O O . ALA A 1 169 ? -5.640 1.952 30.498 1.00 98.19 169 ALA A O 1
ATOM 1248 N N . ASN A 1 170 ? -6.786 1.128 32.232 1.00 98.19 170 ASN A N 1
ATOM 1249 C CA . ASN A 1 170 ? -6.846 -0.274 31.791 1.00 98.19 170 ASN A CA 1
ATOM 1250 C C . ASN A 1 170 ? -8.263 -0.696 31.345 1.00 98.19 170 ASN A C 1
ATOM 1252 O O . ASN A 1 170 ? -8.568 -1.887 31.299 1.00 98.19 170 ASN A O 1
ATOM 1256 N N . SER A 1 171 ? -9.150 0.264 31.073 1.00 98.81 171 SER A N 1
ATOM 1257 C CA . SER A 1 171 ? -10.538 -0.018 30.694 1.00 98.81 171 SER A CA 1
ATOM 1258 C C . SER A 1 171 ? -10.644 -0.751 29.353 1.00 98.81 171 SER A C 1
ATOM 1260 O O . SER A 1 171 ? -9.723 -0.736 28.528 1.00 98.81 171 SER A O 1
ATOM 1262 N N . LYS A 1 172 ? -11.780 -1.421 29.135 1.00 98.75 172 LYS A N 1
ATOM 1263 C CA . LYS A 1 172 ? -11.948 -2.356 28.017 1.00 98.75 172 LYS A CA 1
ATOM 1264 C C . LYS A 1 172 ? -13.264 -2.166 27.265 1.00 98.75 172 LYS A C 1
ATOM 1266 O O . LYS A 1 172 ? -14.321 -2.030 27.875 1.00 98.75 172 LYS A O 1
ATOM 1271 N N . LEU A 1 173 ? -13.203 -2.256 25.938 1.00 98.81 173 LEU A N 1
ATOM 1272 C CA . LEU A 1 173 ? -14.352 -2.453 25.055 1.00 98.81 173 LEU A CA 1
ATOM 1273 C C . LEU A 1 173 ? -14.342 -3.886 24.522 1.00 98.81 173 LEU A C 1
ATOM 1275 O O . LEU A 1 173 ? -13.463 -4.248 23.746 1.00 98.81 173 LEU A O 1
ATOM 1279 N N . ASN A 1 174 ? -15.322 -4.693 24.916 1.00 98.75 174 ASN A N 1
ATOM 1280 C CA . ASN A 1 174 ? -15.537 -6.034 24.379 1.00 98.75 174 ASN A CA 1
ATOM 1281 C C . ASN A 1 174 ? -16.569 -5.976 23.247 1.00 98.75 174 ASN A C 1
ATOM 1283 O O . ASN A 1 174 ? -17.756 -5.790 23.515 1.00 98.75 174 ASN A O 1
ATOM 1287 N N . ALA A 1 175 ? -16.132 -6.168 22.004 1.00 98.56 175 ALA A N 1
ATOM 1288 C CA . ALA A 1 175 ? -16.998 -6.309 20.837 1.00 98.56 175 ALA A CA 1
ATOM 1289 C C . ALA A 1 175 ? -17.159 -7.802 20.510 1.00 98.56 175 ALA A C 1
ATOM 1291 O O . ALA A 1 175 ? -16.350 -8.385 19.785 1.00 98.56 175 ALA A O 1
ATOM 1292 N N . SER A 1 176 ? -18.179 -8.428 21.104 1.00 98.19 176 SER A N 1
ATOM 1293 C CA . SER A 1 176 ? -18.371 -9.888 21.102 1.00 98.19 176 SER A CA 1
ATOM 1294 C C . SER A 1 176 ? -19.547 -10.381 20.256 1.00 98.19 176 SER A C 1
ATOM 1296 O O . SER A 1 176 ? -19.853 -11.572 20.264 1.00 98.19 176 SER A O 1
ATOM 1298 N N . ALA A 1 177 ? -20.192 -9.490 19.504 1.00 98.25 177 ALA A N 1
ATOM 1299 C CA . ALA A 1 177 ? -21.209 -9.826 18.512 1.00 98.25 177 ALA A CA 1
ATOM 1300 C C . ALA A 1 177 ? -20.818 -9.296 17.125 1.00 98.25 177 ALA A C 1
ATOM 1302 O O . ALA A 1 177 ? -20.078 -8.319 17.003 1.00 98.25 177 ALA A O 1
ATOM 1303 N N . ALA A 1 178 ? -21.310 -9.943 16.067 1.00 97.12 178 ALA A N 1
ATOM 1304 C CA . ALA A 1 178 ? -21.108 -9.458 14.706 1.00 97.12 178 ALA A CA 1
ATOM 1305 C C . ALA A 1 178 ? -21.748 -8.070 14.549 1.00 97.12 178 ALA A C 1
ATOM 1307 O O . ALA A 1 178 ? -22.885 -7.850 14.966 1.00 97.12 178 ALA A O 1
ATOM 1308 N N . ASN A 1 179 ? -21.007 -7.139 13.957 1.00 96.81 179 ASN A N 1
ATOM 1309 C CA . ASN A 1 179 ? -21.308 -5.713 13.866 1.00 96.81 179 ASN A CA 1
ATOM 1310 C C . ASN A 1 179 ? -21.611 -5.062 15.224 1.00 96.81 179 ASN A C 1
ATOM 1312 O O . ASN A 1 179 ? -22.385 -4.113 15.277 1.00 96.81 179 ASN A O 1
ATOM 1316 N N . ALA A 1 180 ? -21.057 -5.562 16.335 1.00 98.31 180 ALA A N 1
ATOM 1317 C CA . ALA A 1 180 ? -21.295 -4.997 17.667 1.00 98.31 180 ALA A CA 1
ATOM 1318 C C . ALA A 1 180 ? -21.053 -3.483 17.720 1.00 98.31 180 ALA A C 1
ATOM 1320 O O . ALA A 1 180 ? -21.782 -2.761 18.404 1.00 98.31 180 ALA A O 1
ATOM 1321 N N . ILE A 1 181 ? -20.064 -3.012 16.959 1.00 98.19 181 ILE A N 1
ATOM 1322 C CA . ILE A 1 181 ? -19.780 -1.597 16.756 1.00 98.19 181 ILE A CA 1
ATOM 1323 C C . ILE A 1 181 ? -20.006 -1.276 15.282 1.00 98.19 181 ILE A C 1
ATOM 1325 O O . ILE A 1 181 ? -19.267 -1.745 14.420 1.00 98.19 181 ILE A O 1
ATOM 1329 N N . SER A 1 182 ? -21.023 -0.469 15.007 1.00 95.88 182 SER A N 1
ATOM 1330 C CA . SER A 1 182 ? -21.444 -0.091 13.651 1.00 95.88 182 SER A CA 1
ATOM 1331 C C . SER A 1 182 ? -21.209 1.388 13.316 1.00 95.88 182 SER A C 1
ATOM 1333 O O . SER A 1 182 ? -21.483 1.842 12.209 1.00 95.88 182 SER A O 1
ATOM 1335 N N . GLY A 1 183 ? -20.715 2.159 14.288 1.00 94.50 183 GLY A N 1
ATOM 1336 C CA . GLY A 1 183 ? -20.516 3.596 14.166 1.00 94.50 183 GLY A CA 1
ATOM 1337 C C . GLY A 1 183 ? -19.963 4.223 15.443 1.00 94.50 183 GLY A C 1
ATOM 1338 O O . GLY A 1 183 ? -19.456 3.535 16.334 1.00 94.50 183 GLY A O 1
ATOM 1339 N N . GLY A 1 184 ? -20.079 5.547 15.529 1.00 95.00 184 GLY A N 1
ATOM 1340 C CA . GLY A 1 184 ? -19.553 6.337 16.640 1.00 95.00 184 GLY A CA 1
ATOM 1341 C C . GLY A 1 184 ? -18.031 6.494 16.621 1.00 95.00 184 GLY A C 1
ATOM 1342 O O . GLY A 1 184 ? -17.327 5.986 15.740 1.00 95.00 184 GLY A O 1
ATOM 1343 N N . THR A 1 185 ? -17.537 7.215 17.624 1.00 98.06 185 THR A N 1
ATOM 1344 C CA . THR A 1 185 ? -16.107 7.472 17.812 1.00 98.06 185 THR A CA 1
ATOM 1345 C C . THR A 1 185 ? -15.641 6.864 19.123 1.00 98.06 185 THR A C 1
ATOM 1347 O O . THR A 1 185 ? -16.156 7.200 20.190 1.00 98.06 185 THR A O 1
ATOM 1350 N N . GLN A 1 186 ? -14.626 6.009 19.057 1.00 98.56 186 GLN A N 1
ATOM 1351 C CA . GLN A 1 186 ? -14.017 5.390 20.226 1.00 98.56 186 GLN A CA 1
ATOM 1352 C C . GLN A 1 186 ? -12.612 5.958 20.441 1.00 98.56 186 GLN A C 1
ATOM 1354 O O . GLN A 1 186 ? -11.790 5.978 19.526 1.00 98.56 186 GLN A O 1
ATOM 1359 N N . HIS A 1 187 ? -12.324 6.427 21.651 1.00 98.75 187 HIS A N 1
ATOM 1360 C CA . HIS A 1 187 ? -11.010 6.911 22.064 1.00 98.75 187 HIS A CA 1
ATOM 1361 C C . HIS A 1 187 ? -10.433 5.970 23.117 1.00 98.75 187 HIS A C 1
ATOM 1363 O O . HIS A 1 187 ? -11.061 5.763 24.146 1.00 98.75 187 HIS A O 1
ATOM 1369 N N . PHE A 1 188 ? -9.230 5.454 22.895 1.00 98.88 188 PHE A N 1
ATOM 1370 C CA . PHE A 1 188 ? -8.528 4.569 23.820 1.00 98.88 188 PHE A CA 1
ATOM 1371 C C . PHE A 1 188 ? -7.224 5.219 24.276 1.00 98.88 188 PHE A C 1
ATOM 1373 O O . PHE A 1 188 ? -6.351 5.503 23.461 1.00 98.88 188 PHE A O 1
ATOM 1380 N N . TRP A 1 189 ? -7.092 5.454 25.577 1.00 98.62 189 TRP A N 1
ATOM 1381 C CA . TRP A 1 189 ? -5.937 6.058 26.240 1.00 98.62 189 TRP A CA 1
ATOM 1382 C C . TRP A 1 189 ? -5.216 5.053 27.136 1.00 98.62 189 TRP A C 1
ATOM 1384 O O . TRP A 1 189 ? -5.777 4.025 27.522 1.00 98.62 189 TRP A O 1
ATOM 1394 N N . ASN A 1 190 ? -3.982 5.377 27.530 1.00 97.81 190 ASN A N 1
ATOM 1395 C CA . ASN A 1 190 ? -3.157 4.554 28.416 1.00 97.81 190 ASN A CA 1
ATOM 1396 C C . ASN A 1 190 ? -3.077 3.096 27.940 1.00 97.81 190 ASN A C 1
ATOM 1398 O O . ASN A 1 190 ? -2.662 2.886 26.817 1.00 97.81 190 ASN A O 1
ATOM 1402 N N . ASN A 1 191 ? -3.444 2.114 28.761 1.00 97.94 191 ASN A N 1
ATOM 1403 C CA . ASN A 1 191 ? -3.388 0.683 28.455 1.00 97.94 191 ASN A CA 1
ATOM 1404 C C . ASN A 1 191 ? -4.751 0.121 28.025 1.00 97.94 191 ASN A C 1
ATOM 1406 O O . ASN A 1 191 ? -4.949 -1.092 28.085 1.00 97.94 191 ASN A O 1
ATOM 1410 N N . SER A 1 192 ? -5.711 0.978 27.669 1.00 98.81 192 SER A N 1
ATOM 1411 C CA . SER A 1 192 ? -7.062 0.530 27.344 1.00 98.81 192 SER A CA 1
ATOM 1412 C C . SER A 1 192 ? -7.100 -0.296 26.059 1.00 98.81 192 SER A C 1
ATOM 1414 O O . SER A 1 192 ? -6.234 -0.187 25.181 1.00 98.81 192 SER A O 1
ATOM 1416 N N . ILE A 1 193 ? -8.099 -1.176 25.981 1.00 98.81 193 ILE A N 1
ATOM 1417 C CA . ILE A 1 193 ? -8.156 -2.242 24.979 1.00 98.81 193 ILE A CA 1
ATOM 1418 C C . ILE A 1 193 ? -9.513 -2.260 24.280 1.00 98.81 193 ILE A C 1
ATOM 1420 O O . ILE A 1 193 ? -10.551 -2.363 24.933 1.00 98.81 193 ILE A O 1
ATOM 1424 N N . LEU A 1 194 ? -9.488 -2.287 22.949 1.00 98.81 194 LEU A N 1
ATOM 1425 C CA . LEU A 1 194 ? -10.568 -2.836 22.134 1.00 98.81 194 LEU A CA 1
ATOM 1426 C C . LEU A 1 194 ? -10.305 -4.318 21.873 1.00 98.81 194 LEU A C 1
ATOM 1428 O O . LEU A 1 194 ? -9.289 -4.681 21.285 1.00 98.81 194 LEU A O 1
ATOM 1432 N N . ASP A 1 195 ? -11.240 -5.166 22.276 1.00 98.75 195 ASP A N 1
ATOM 1433 C CA . ASP A 1 195 ? -11.246 -6.598 22.008 1.00 98.75 195 ASP A CA 1
ATOM 1434 C C . ASP A 1 195 ? -12.308 -6.931 20.956 1.00 98.75 195 ASP A C 1
ATOM 1436 O O . ASP A 1 195 ? -13.499 -6.997 21.264 1.00 98.75 195 ASP A O 1
ATOM 1440 N N . ALA A 1 196 ? -11.869 -7.112 19.709 1.00 98.56 196 ALA A N 1
ATOM 1441 C CA . ALA A 1 196 ? -12.704 -7.509 18.583 1.00 98.56 196 ALA A CA 1
ATOM 1442 C C . ALA A 1 196 ? -12.657 -9.039 18.442 1.00 98.56 196 ALA A C 1
ATOM 1444 O O . ALA A 1 196 ? -11.779 -9.589 17.767 1.00 98.56 196 ALA A O 1
ATOM 1445 N N . SER A 1 197 ? -13.580 -9.722 19.126 1.00 97.88 197 SER A N 1
ATOM 1446 C CA . SER A 1 197 ? -13.484 -11.163 19.402 1.00 97.88 197 SER A CA 1
ATOM 1447 C C . SER A 1 197 ? -14.248 -12.074 18.451 1.00 97.88 197 SER A C 1
ATOM 1449 O O . SER A 1 197 ? -14.120 -13.294 18.535 1.00 97.88 197 SER A O 1
ATOM 1451 N N . VAL A 1 198 ? -15.003 -11.502 17.517 1.00 98.44 198 VAL A N 1
ATOM 1452 C CA . VAL A 1 198 ? -15.779 -12.240 16.516 1.00 98.44 198 VAL A CA 1
ATOM 1453 C C . VAL A 1 198 ? -15.604 -11.629 15.131 1.00 98.44 198 VAL A C 1
ATOM 1455 O O . VAL A 1 198 ? -15.148 -10.493 14.991 1.00 98.44 198 VAL A O 1
ATOM 1458 N N . SER A 1 199 ? -15.961 -12.381 14.091 1.00 97.69 199 SER A N 1
ATOM 1459 C CA . SER A 1 199 ? -15.938 -11.861 12.724 1.00 97.69 199 SER A CA 1
ATOM 1460 C C . SER A 1 199 ? -16.903 -10.683 12.572 1.00 97.69 199 SER A C 1
ATOM 1462 O O . SER A 1 199 ? -18.007 -10.697 13.121 1.00 97.69 199 SER A O 1
ATOM 1464 N N . ASN A 1 200 ? -16.473 -9.658 11.840 1.00 96.50 200 ASN A N 1
ATOM 1465 C CA . ASN A 1 200 ? -17.159 -8.383 11.654 1.00 96.50 200 ASN A CA 1
ATOM 1466 C C . ASN A 1 200 ? -17.530 -7.667 12.962 1.00 96.50 200 ASN A C 1
ATOM 1468 O O . ASN A 1 200 ? -18.504 -6.927 12.978 1.00 96.50 200 ASN A O 1
ATOM 1472 N N . ALA A 1 201 ? -16.816 -7.875 14.073 1.00 98.38 201 ALA A N 1
ATOM 1473 C CA . ALA A 1 201 ? -17.113 -7.212 15.347 1.00 98.38 201 ALA A CA 1
ATOM 1474 C C . ALA A 1 201 ? -17.216 -5.675 15.232 1.00 98.38 201 ALA A C 1
ATOM 1476 O O . ALA A 1 201 ? -18.040 -5.064 15.919 1.00 98.38 201 ALA A O 1
ATOM 1477 N N . VAL A 1 202 ? -16.416 -5.059 14.353 1.00 98.19 202 VAL A N 1
ATOM 1478 C CA . VAL A 1 202 ? -16.403 -3.611 14.101 1.00 98.19 202 VAL A CA 1
ATOM 1479 C C . VAL A 1 202 ? -16.585 -3.314 12.615 1.00 98.19 202 VAL A C 1
ATOM 1481 O O . VAL A 1 202 ? -15.791 -3.759 11.789 1.00 98.19 202 VAL A O 1
ATOM 1484 N N . SER A 1 203 ? -17.605 -2.526 12.281 1.00 93.50 203 SER A N 1
ATOM 1485 C CA . SER A 1 203 ? -17.964 -2.153 10.913 1.00 93.50 203 SER A CA 1
ATOM 1486 C C . SER A 1 203 ? -18.479 -0.711 10.873 1.00 93.50 203 SER A C 1
ATOM 1488 O O . SER A 1 203 ? -19.657 -0.473 11.095 1.00 93.50 203 SER A O 1
ATOM 1490 N N . GLY A 1 204 ? -17.614 0.270 10.596 1.00 88.06 204 GLY A N 1
ATOM 1491 C CA . GLY A 1 204 ? -18.032 1.673 10.401 1.00 88.06 204 GLY A CA 1
ATOM 1492 C C . GLY A 1 204 ? -17.626 2.637 11.515 1.00 88.06 204 GLY A C 1
ATOM 1493 O O . GLY A 1 204 ? -18.063 3.786 11.535 1.00 88.06 204 GLY A O 1
ATOM 1494 N N . ALA A 1 205 ? -16.796 2.182 12.453 1.00 94.69 205 ALA A N 1
ATOM 1495 C CA . ALA A 1 205 ? -16.385 2.970 13.608 1.00 94.69 205 ALA A CA 1
ATOM 1496 C C . ALA A 1 205 ? -15.078 3.744 13.363 1.00 94.69 205 ALA A C 1
ATOM 1498 O O . ALA A 1 205 ? -14.216 3.318 12.585 1.00 94.69 205 ALA A O 1
ATOM 1499 N N . THR A 1 206 ? -14.906 4.869 14.064 1.00 97.81 206 THR A N 1
ATOM 1500 C CA . THR A 1 206 ? -13.614 5.571 14.132 1.00 97.81 206 THR A CA 1
ATOM 1501 C C . THR A 1 206 ? -12.921 5.247 15.448 1.00 97.81 206 THR A C 1
ATOM 1503 O O . THR A 1 206 ? -13.369 5.669 16.513 1.00 97.81 206 THR A O 1
ATOM 1506 N N . ILE A 1 207 ? -11.793 4.543 15.368 1.00 98.69 207 ILE A N 1
ATOM 1507 C CA . ILE A 1 207 ? -10.982 4.139 16.515 1.00 98.69 207 ILE A CA 1
ATOM 1508 C C . ILE A 1 207 ? -9.768 5.059 16.618 1.00 98.69 207 ILE A C 1
ATOM 1510 O O . ILE A 1 207 ? -8.931 5.114 15.719 1.00 98.69 207 ILE A O 1
ATOM 1514 N N . ASN A 1 208 ? -9.638 5.755 17.742 1.00 98.62 208 ASN A N 1
ATOM 1515 C CA . ASN A 1 208 ? -8.500 6.610 18.051 1.00 98.62 208 ASN A CA 1
ATOM 1516 C C . ASN A 1 208 ? -7.702 6.001 19.200 1.00 98.62 208 ASN A C 1
ATOM 1518 O O . ASN A 1 208 ? -8.214 5.862 20.309 1.00 98.62 208 ASN A O 1
ATOM 1522 N N . LEU A 1 209 ? -6.445 5.663 18.942 1.00 98.81 209 LEU A N 1
ATOM 1523 C CA . LEU A 1 209 ? -5.519 5.125 19.929 1.00 98.81 209 LEU A CA 1
ATOM 1524 C C . LEU A 1 209 ? -4.564 6.224 20.383 1.00 98.81 209 LEU A C 1
ATOM 1526 O O . LEU A 1 209 ? -4.011 6.944 19.551 1.00 98.81 209 LEU A O 1
ATOM 1530 N N . TYR A 1 210 ? -4.348 6.326 21.687 1.00 98.25 210 TYR A N 1
ATOM 1531 C CA . TYR A 1 210 ? -3.426 7.250 22.336 1.00 98.25 210 TYR A CA 1
ATOM 1532 C C . TYR A 1 210 ? -2.545 6.461 23.306 1.00 98.25 210 TYR A C 1
ATOM 1534 O O . TYR A 1 210 ? -3.001 5.504 23.933 1.00 98.25 210 TYR A O 1
ATOM 1542 N N . GLN A 1 211 ? -1.292 6.876 23.495 1.00 96.81 211 GLN A N 1
ATOM 1543 C CA . GLN A 1 211 ? -0.399 6.249 24.475 1.00 96.81 211 GLN A CA 1
ATOM 1544 C C . GLN A 1 211 ? -0.169 4.756 24.199 1.00 96.81 211 GLN A C 1
ATOM 1546 O O . GLN A 1 211 ? 0.329 4.428 23.131 1.00 96.81 211 GLN A O 1
ATOM 1551 N N . GLN A 1 212 ? -0.468 3.863 25.141 1.00 97.56 212 GLN A N 1
ATOM 1552 C CA . GLN A 1 212 ? -0.192 2.420 25.051 1.00 97.56 212 GLN A CA 1
ATOM 1553 C C . GLN A 1 212 ? -1.430 1.610 24.615 1.00 97.56 212 GLN A C 1
ATOM 1555 O O . GLN A 1 212 ? -1.496 0.397 24.834 1.00 97.56 212 GLN A O 1
ATOM 1560 N N . ALA A 1 213 ? -2.437 2.296 24.061 1.00 98.62 213 ALA A N 1
ATOM 1561 C CA . ALA A 1 213 ? -3.738 1.722 23.771 1.00 98.62 213 ALA A CA 1
ATOM 1562 C C . ALA A 1 213 ? -3.659 0.683 22.654 1.00 98.62 213 ALA A C 1
ATOM 1564 O O . ALA A 1 213 ? -2.831 0.793 21.741 1.00 98.62 213 ALA A O 1
ATOM 1565 N N . LYS A 1 214 ? -4.537 -0.325 22.722 1.00 98.56 214 LYS A N 1
ATOM 1566 C CA . LYS A 1 214 ? -4.463 -1.490 21.834 1.00 98.56 214 LYS A CA 1
ATOM 1567 C C . LYS A 1 214 ? -5.802 -1.851 21.208 1.00 98.56 214 LYS A C 1
ATOM 1569 O O . LYS A 1 214 ? -6.832 -1.855 21.877 1.00 98.56 214 LYS A O 1
ATOM 1574 N N . VAL A 1 215 ? -5.750 -2.268 19.949 1.00 98.81 215 VAL A N 1
ATOM 1575 C CA . VAL A 1 215 ? -6.807 -3.043 19.292 1.00 98.81 215 VAL A CA 1
ATOM 1576 C C . VAL A 1 215 ? -6.333 -4.480 19.164 1.00 98.81 215 VAL A C 1
ATOM 1578 O O . VAL A 1 215 ? -5.231 -4.738 18.687 1.00 98.81 215 VAL A O 1
ATOM 1581 N N . GLN A 1 216 ? -7.172 -5.411 19.594 1.00 98.75 216 GLN A N 1
ATOM 1582 C CA . GLN A 1 216 ? -6.907 -6.839 19.575 1.00 98.75 216 GLN A CA 1
ATOM 1583 C C . GLN A 1 216 ? -7.888 -7.516 18.619 1.00 98.75 216 GLN A C 1
ATOM 1585 O O . GLN A 1 216 ? -9.087 -7.582 18.891 1.00 98.75 216 GLN A O 1
ATOM 1590 N N . VAL A 1 217 ? -7.372 -8.008 17.497 1.00 98.56 217 VAL A N 1
ATOM 1591 C CA . VAL A 1 217 ? -8.110 -8.760 16.478 1.00 98.56 217 VAL A CA 1
ATOM 1592 C C . VAL A 1 217 ? -8.011 -10.231 16.859 1.00 98.56 217 VAL A C 1
ATOM 1594 O O . VAL A 1 217 ? -6.985 -10.861 16.648 1.00 98.56 217 VAL A O 1
ATOM 1597 N N . ARG A 1 218 ? -9.052 -10.785 17.484 1.00 97.38 218 ARG A N 1
ATOM 1598 C CA . ARG A 1 218 ? -9.043 -12.185 17.950 1.00 97.38 218 ARG A CA 1
ATOM 1599 C C . ARG A 1 218 ? -9.780 -13.152 17.023 1.00 97.38 218 ARG A C 1
ATOM 1601 O O . ARG A 1 218 ? -9.794 -14.350 17.284 1.00 97.38 218 ARG A O 1
ATOM 1608 N N . ALA A 1 219 ? -10.393 -12.649 15.957 1.00 98.25 219 ALA A N 1
ATOM 1609 C CA . ALA A 1 219 ? -11.132 -13.442 14.983 1.00 98.25 219 ALA A CA 1
ATOM 1610 C C . ALA A 1 219 ? -10.885 -12.932 13.561 1.00 98.25 219 ALA A C 1
ATOM 1612 O O . ALA A 1 219 ? -10.632 -11.746 13.352 1.00 98.25 219 ALA A O 1
ATOM 1613 N N . GLN A 1 220 ? -10.991 -13.831 12.579 1.00 98.12 220 GLN A N 1
ATOM 1614 C CA . GLN A 1 220 ? -10.835 -13.486 11.165 1.00 98.12 220 GLN A CA 1
ATOM 1615 C C . GLN A 1 220 ? -11.853 -12.412 10.760 1.00 98.12 220 GLN A C 1
ATOM 1617 O O . GLN A 1 220 ? -13.050 -12.528 11.050 1.00 98.12 220 GLN A O 1
ATOM 1622 N N . ASN A 1 221 ? -11.375 -11.386 10.062 1.00 97.12 221 ASN A N 1
ATOM 1623 C CA . ASN A 1 221 ? -12.157 -10.246 9.596 1.00 97.12 221 ASN A CA 1
ATOM 1624 C C . ASN A 1 221 ? -12.937 -9.560 10.725 1.00 97.12 221 ASN A C 1
ATOM 1626 O O . ASN A 1 221 ? -14.081 -9.165 10.530 1.00 97.12 221 ASN A O 1
ATOM 1630 N N . SER A 1 222 ? -12.373 -9.465 11.936 1.00 97.88 222 SER A N 1
ATOM 1631 C CA . SER A 1 222 ? -13.075 -8.828 13.060 1.00 97.88 222 SER A CA 1
ATOM 1632 C C . SER A 1 222 ? -13.267 -7.318 12.884 1.00 97.88 222 SER A C 1
ATOM 1634 O O . SER A 1 222 ? -14.150 -6.743 13.520 1.00 97.88 222 SER A O 1
ATOM 1636 N N . LEU A 1 223 ? -12.474 -6.682 12.018 1.00 98.00 223 LEU A N 1
ATOM 1637 C CA . LEU A 1 223 ? -12.628 -5.291 11.598 1.00 98.00 223 LEU A CA 1
ATOM 1638 C C . LEU A 1 223 ? -13.061 -5.238 10.124 1.00 98.00 223 LEU A C 1
ATOM 1640 O O . LEU A 1 223 ? -12.697 -6.111 9.332 1.00 98.00 223 LEU A O 1
ATOM 1644 N N . GLY A 1 224 ? -13.833 -4.209 9.769 1.00 94.44 224 GLY A N 1
ATOM 1645 C CA . GLY A 1 224 ? -14.326 -3.968 8.410 1.00 94.44 224 GLY A CA 1
ATOM 1646 C C . GLY A 1 224 ? -13.586 -2.866 7.641 1.00 94.44 224 GLY A C 1
ATOM 1647 O O . GLY A 1 224 ? -13.031 -1.931 8.224 1.00 94.44 224 GLY A O 1
ATOM 1648 N N . SER A 1 225 ? -13.673 -2.911 6.306 1.00 95.25 225 SER A N 1
ATOM 1649 C CA . SER A 1 225 ? -13.132 -1.907 5.365 1.00 95.25 225 SER A CA 1
ATOM 1650 C C . SER A 1 225 ? -13.787 -0.520 5.453 1.00 95.25 225 SER A C 1
ATOM 1652 O O . SER A 1 225 ? -13.394 0.403 4.758 1.00 95.25 225 SER A O 1
ATOM 1654 N N . ASN A 1 226 ? -14.770 -0.339 6.323 1.00 94.31 226 ASN A N 1
ATOM 1655 C CA . ASN A 1 226 ? -15.373 0.942 6.686 1.00 94.31 226 ASN A CA 1
ATOM 1656 C C . ASN A 1 226 ? -14.900 1.445 8.066 1.00 94.31 226 ASN A C 1
ATOM 1658 O O . ASN A 1 226 ? -15.393 2.454 8.560 1.00 94.31 226 ASN A O 1
ATOM 1662 N N . THR A 1 227 ? -13.948 0.760 8.703 1.00 96.88 227 THR A N 1
ATOM 1663 C CA . THR A 1 227 ? -13.371 1.153 9.995 1.00 96.88 227 THR A CA 1
ATOM 1664 C C . THR A 1 227 ? -12.131 2.019 9.790 1.00 96.88 227 THR A C 1
ATOM 1666 O O . THR A 1 227 ? -11.232 1.657 9.030 1.00 96.88 227 THR A O 1
ATOM 1669 N N . THR A 1 228 ? -12.048 3.146 10.498 1.00 97.75 228 THR A N 1
ATOM 1670 C CA . THR A 1 228 ? -10.839 3.986 10.542 1.00 97.75 228 THR A CA 1
ATOM 1671 C C . THR A 1 228 ? -10.063 3.720 11.826 1.00 97.75 228 THR A C 1
ATOM 1673 O O . THR A 1 228 ? -10.653 3.734 12.904 1.00 97.75 228 THR A O 1
ATOM 1676 N N . ILE A 1 229 ? -8.742 3.543 11.727 1.00 98.38 229 ILE A N 1
ATOM 1677 C CA . ILE A 1 229 ? -7.838 3.492 12.884 1.00 98.38 229 ILE A CA 1
ATOM 1678 C C . ILE A 1 229 ? -6.839 4.647 12.815 1.00 98.38 229 ILE A C 1
ATOM 1680 O O . ILE A 1 229 ? -6.067 4.767 11.863 1.00 98.38 229 ILE A O 1
ATOM 1684 N N . ASN A 1 230 ? -6.826 5.466 13.863 1.00 98.31 230 ASN A N 1
ATOM 1685 C CA . ASN A 1 230 ? -5.894 6.571 14.038 1.00 98.31 230 ASN A CA 1
ATOM 1686 C C . ASN A 1 230 ? -4.977 6.294 15.235 1.00 98.31 230 ASN A C 1
ATOM 1688 O O . ASN A 1 230 ? -5.434 6.227 16.377 1.00 98.31 230 ASN A O 1
ATOM 1692 N N . PHE A 1 231 ? -3.679 6.171 14.985 1.00 98.50 231 PHE A N 1
ATOM 1693 C CA . PHE A 1 231 ? -2.636 6.040 15.996 1.00 98.50 231 PHE A CA 1
ATOM 1694 C C . PHE A 1 231 ? -2.061 7.432 16.310 1.00 98.50 231 PHE A C 1
ATOM 1696 O O . PHE A 1 231 ? -1.277 8.001 15.545 1.00 98.50 231 PHE A O 1
ATOM 1703 N N . ASN A 1 232 ? -2.463 8.011 17.440 1.00 97.06 232 ASN A N 1
ATOM 1704 C CA . ASN A 1 232 ? -2.138 9.386 17.817 1.00 97.06 232 ASN A CA 1
ATOM 1705 C C . ASN A 1 232 ? -0.792 9.461 18.559 1.00 97.06 232 ASN A C 1
ATOM 1707 O O . ASN A 1 232 ? -0.740 9.648 19.777 1.00 97.06 232 ASN A O 1
ATOM 1711 N N . ALA A 1 233 ? 0.303 9.363 17.802 1.00 91.12 233 ALA A N 1
ATOM 1712 C CA . ALA A 1 233 ? 1.670 9.309 18.335 1.00 91.12 233 ALA A CA 1
ATOM 1713 C C . ALA A 1 233 ? 2.114 10.566 19.118 1.00 91.12 233 ALA A C 1
ATOM 1715 O O . ALA A 1 233 ? 3.021 10.485 19.944 1.00 91.12 233 ALA A O 1
ATOM 1716 N N . ASN A 1 234 ? 1.461 11.719 18.922 1.00 91.62 234 ASN A N 1
ATOM 1717 C CA . ASN A 1 234 ? 1.801 12.981 19.605 1.00 91.62 234 ASN A CA 1
ATOM 1718 C C . ASN A 1 234 ? 1.650 12.923 21.136 1.00 91.62 234 ASN A C 1
ATOM 1720 O O . ASN A 1 234 ? 2.150 13.798 21.837 1.00 91.62 234 ASN A O 1
ATOM 1724 N N . TYR A 1 235 ? 0.972 11.902 21.661 1.00 92.12 235 TYR A N 1
ATOM 1725 C CA . TYR A 1 235 ? 0.726 11.729 23.093 1.00 92.12 235 TYR A CA 1
ATOM 1726 C C . TYR A 1 235 ? 1.696 10.739 23.763 1.00 92.12 235 TYR A C 1
ATOM 1728 O O . TYR A 1 235 ? 1.465 10.327 24.901 1.00 92.12 235 TYR A O 1
ATOM 1736 N N . GLY A 1 236 ? 2.786 10.366 23.077 1.00 91.38 236 GLY A N 1
ATOM 1737 C CA . GLY A 1 236 ? 3.746 9.361 23.540 1.00 91.38 236 GLY A CA 1
ATOM 1738 C C . GLY A 1 236 ? 3.152 7.950 23.556 1.00 91.38 236 GLY A C 1
ATOM 1739 O O . GLY A 1 236 ? 2.034 7.751 23.093 1.00 91.38 236 GLY A O 1
ATOM 1740 N N . GLY A 1 237 ? 3.892 6.978 24.105 1.00 94.56 237 GLY A N 1
ATOM 1741 C CA . GLY A 1 237 ? 3.477 5.569 24.220 1.00 94.56 237 GLY A CA 1
ATOM 1742 C C . GLY A 1 237 ? 3.350 4.827 22.881 1.00 94.56 237 GLY A C 1
ATOM 1743 O O . GLY A 1 237 ? 3.239 5.442 21.828 1.00 94.56 237 GLY A O 1
ATOM 1744 N N . GLN A 1 238 ? 3.386 3.494 22.923 1.00 96.19 238 GLN A N 1
ATOM 1745 C CA . GLN A 1 238 ? 3.272 2.652 21.731 1.00 96.19 238 GLN A CA 1
ATOM 1746 C C . GLN A 1 238 ? 1.820 2.212 21.519 1.00 96.19 238 GLN A C 1
ATOM 1748 O O . GLN A 1 238 ? 1.311 1.377 22.267 1.00 96.19 238 GLN A O 1
ATOM 1753 N N . GLN A 1 239 ? 1.155 2.761 20.502 1.00 98.31 239 GLN A N 1
ATOM 1754 C CA . GLN A 1 239 ? -0.199 2.346 20.128 1.00 98.31 239 GLN A CA 1
ATOM 1755 C C . GLN A 1 239 ? -0.124 1.081 19.270 1.00 98.31 239 GLN A C 1
ATOM 1757 O O . GLN A 1 239 ? 0.677 1.040 18.339 1.00 98.31 239 GLN A O 1
ATOM 1762 N N . ILE A 1 240 ? -0.954 0.070 19.546 1.00 98.56 240 ILE A N 1
ATOM 1763 C CA . ILE A 1 240 ? -0.809 -1.251 18.910 1.00 98.56 240 ILE A CA 1
ATOM 1764 C C . ILE A 1 240 ? -2.098 -1.712 18.227 1.00 98.56 240 ILE A C 1
ATOM 1766 O O . ILE A 1 240 ? -3.165 -1.722 18.839 1.00 98.56 240 ILE A O 1
ATOM 1770 N N . LEU A 1 241 ? -1.977 -2.182 16.986 1.00 98.75 241 LEU A N 1
ATOM 1771 C CA . LEU A 1 241 ? -2.935 -3.090 16.357 1.00 98.75 241 LEU A CA 1
ATOM 1772 C C . LEU A 1 241 ? -2.330 -4.497 16.329 1.00 98.75 241 LEU A C 1
ATOM 1774 O O . LEU A 1 241 ? -1.271 -4.722 15.750 1.00 98.75 241 LEU A O 1
ATOM 1778 N N . GLU A 1 242 ? -3.003 -5.436 16.979 1.00 98.62 242 GLU A N 1
ATOM 1779 C CA . GLU A 1 242 ? -2.516 -6.792 17.215 1.00 98.62 242 GLU A CA 1
ATOM 1780 C C . GLU A 1 242 ? -3.403 -7.817 16.502 1.00 98.62 242 GLU A C 1
ATOM 1782 O O . GLU A 1 242 ? -4.602 -7.873 16.789 1.00 98.62 242 GLU A O 1
ATOM 1787 N N . LEU A 1 243 ? -2.823 -8.625 15.603 1.00 98.44 243 LEU A N 1
ATOM 1788 C CA . LEU A 1 243 ? -3.582 -9.534 14.735 1.00 98.44 243 LEU A CA 1
ATOM 1789 C C . LEU A 1 243 ? -3.803 -10.945 15.298 1.00 98.44 243 LEU A C 1
ATOM 1791 O O . LEU A 1 243 ? -4.710 -11.611 14.828 1.00 98.44 243 LEU A O 1
ATOM 1795 N N . PHE A 1 244 ? -3.036 -11.425 16.285 1.00 97.81 244 PHE A N 1
ATOM 1796 C CA . PHE A 1 244 ? -3.198 -12.775 16.880 1.00 97.81 244 PHE A CA 1
ATOM 1797 C C . PHE A 1 244 ? -3.389 -13.941 15.871 1.00 97.81 244 PHE A C 1
ATOM 1799 O O . PHE A 1 244 ? -4.047 -14.935 16.176 1.00 97.81 244 PHE A O 1
ATOM 1806 N N . GLY A 1 245 ? -2.821 -13.859 14.665 1.00 98.12 245 GLY A N 1
ATOM 1807 C CA . GLY A 1 245 ? -2.989 -14.857 13.598 1.00 98.12 245 GLY A CA 1
ATOM 1808 C C . GLY A 1 245 ? -4.298 -14.723 12.807 1.00 98.12 245 GLY A C 1
ATOM 1809 O O . GLY A 1 245 ? -4.610 -15.546 11.948 1.00 98.12 245 GLY A O 1
ATOM 1810 N N . ALA A 1 246 ? -5.088 -13.693 13.088 1.00 98.50 246 ALA A N 1
ATOM 1811 C CA . ALA A 1 246 ? -6.315 -13.362 12.394 1.00 98.50 246 ALA A CA 1
ATOM 1812 C C . ALA A 1 246 ? -6.080 -12.272 11.345 1.00 98.50 246 ALA A C 1
ATOM 1814 O O . ALA A 1 246 ? -5.678 -11.151 11.656 1.00 98.50 246 ALA A O 1
ATOM 1815 N N . SER A 1 247 ? -6.379 -12.596 10.088 1.00 98.44 247 SER A N 1
ATOM 1816 C CA . SER A 1 247 ? -6.405 -11.610 9.012 1.00 98.44 247 SER A CA 1
ATOM 1817 C C . SER A 1 247 ? -7.587 -10.669 9.207 1.00 98.44 247 SER A C 1
ATOM 1819 O O . SER A 1 247 ? -8.642 -11.080 9.693 1.00 98.44 247 SER A O 1
ATOM 1821 N N . THR A 1 248 ? -7.430 -9.403 8.837 1.00 98.19 248 THR A N 1
ATOM 1822 C CA . THR A 1 248 ? -8.481 -8.397 9.014 1.00 98.19 248 THR A CA 1
ATOM 1823 C C . THR A 1 248 ? -8.407 -7.308 7.954 1.00 98.19 248 THR A C 1
ATOM 1825 O O . THR A 1 248 ? -7.404 -7.184 7.251 1.00 98.19 248 THR A O 1
ATOM 1828 N N . SER A 1 249 ? -9.470 -6.512 7.844 1.00 97.62 249 SER A N 1
ATOM 1829 C CA . SER A 1 249 ? -9.544 -5.381 6.920 1.00 97.62 249 SER A CA 1
ATOM 1830 C C . SER A 1 249 ? -9.842 -4.080 7.655 1.00 97.62 249 SER A C 1
ATOM 1832 O O . SER A 1 249 ? -10.606 -4.057 8.614 1.00 97.62 249 SER A O 1
ATOM 1834 N N . VAL A 1 250 ? -9.267 -2.979 7.184 1.00 97.75 250 VAL A N 1
ATOM 1835 C CA . VAL A 1 250 ? -9.538 -1.626 7.684 1.00 97.75 250 VAL A CA 1
ATOM 1836 C C . VAL A 1 250 ? -9.708 -0.665 6.516 1.00 97.75 250 VAL A C 1
ATOM 1838 O O . VAL A 1 250 ? -9.055 -0.799 5.484 1.00 97.75 250 VAL A O 1
ATOM 1841 N N . GLY A 1 251 ? -10.592 0.314 6.675 1.00 97.25 251 GLY A N 1
ATOM 1842 C CA . GLY A 1 251 ? -10.890 1.311 5.648 1.00 97.25 251 GLY A CA 1
ATOM 1843 C C . GLY A 1 251 ? -9.878 2.429 5.550 1.00 97.25 251 GLY A C 1
ATOM 1844 O O . GLY A 1 251 ? -9.720 3.024 4.492 1.00 97.25 251 GLY A O 1
ATOM 1845 N N . LYS A 1 252 ? -9.190 2.730 6.649 1.00 97.44 252 LYS A N 1
ATOM 1846 C CA . LYS A 1 252 ? -8.102 3.702 6.690 1.00 97.44 252 LYS A CA 1
ATOM 1847 C C . LYS A 1 252 ? -7.228 3.445 7.906 1.00 97.44 252 LYS A C 1
ATOM 1849 O O . LYS A 1 252 ? -7.743 3.219 9.002 1.00 97.44 252 LYS A O 1
ATOM 1854 N N . ILE A 1 253 ? -5.919 3.582 7.717 1.00 97.75 253 ILE A N 1
ATOM 1855 C CA . ILE A 1 253 ? -4.959 3.724 8.812 1.00 97.75 253 ILE A CA 1
ATOM 1856 C C . ILE A 1 253 ? -4.271 5.084 8.732 1.00 97.75 253 ILE A C 1
ATOM 1858 O O . ILE A 1 253 ? -3.893 5.548 7.652 1.00 97.75 253 ILE A O 1
ATOM 1862 N N . SER A 1 254 ? -4.106 5.731 9.880 1.00 97.19 254 SER A N 1
ATOM 1863 C CA . SER A 1 254 ? -3.217 6.881 10.023 1.00 97.19 254 SER A CA 1
ATOM 1864 C C . SER A 1 254 ? -2.394 6.749 11.298 1.00 97.19 254 SER A C 1
ATOM 1866 O O . SER A 1 254 ? -2.950 6.418 12.337 1.00 97.19 254 SER A O 1
ATOM 1868 N N . GLY A 1 255 ? -1.079 6.954 11.250 1.00 95.88 255 GLY A N 1
ATOM 1869 C CA . GLY A 1 255 ? -0.232 6.743 12.422 1.00 95.88 255 GLY A CA 1
ATOM 1870 C C . GLY A 1 255 ? 1.179 7.298 12.302 1.00 95.88 255 GLY A C 1
ATOM 1871 O O . GLY A 1 255 ? 1.765 7.296 11.222 1.00 95.88 255 GLY A O 1
ATOM 1872 N N . GLY A 1 256 ? 1.707 7.774 13.432 1.00 93.94 256 GLY A N 1
ATOM 1873 C CA . GLY A 1 256 ? 3.084 8.256 13.565 1.00 93.94 256 GLY A CA 1
ATOM 1874 C C . GLY A 1 256 ? 4.092 7.155 13.927 1.00 93.94 256 GLY A C 1
ATOM 1875 O O . GLY A 1 256 ? 3.721 5.998 14.110 1.00 93.94 256 GLY A O 1
ATOM 1876 N N . ALA A 1 257 ? 5.355 7.537 14.133 1.00 94.81 257 ALA A N 1
ATOM 1877 C CA . ALA A 1 257 ? 6.484 6.625 14.369 1.00 94.81 257 ALA A CA 1
ATOM 1878 C C . ALA A 1 257 ? 6.359 5.690 15.594 1.00 94.81 257 ALA A C 1
ATOM 1880 O O . ALA A 1 257 ? 7.063 4.689 15.670 1.00 94.81 257 ALA A O 1
ATOM 1881 N N . LEU A 1 258 ? 5.484 6.001 16.557 1.00 96.31 258 LEU A N 1
ATOM 1882 C CA . LEU A 1 258 ? 5.245 5.161 17.740 1.00 96.31 258 LEU A CA 1
ATOM 1883 C C . LEU A 1 258 ? 4.174 4.083 17.527 1.00 96.31 258 LEU A C 1
ATOM 1885 O O . LEU A 1 258 ? 3.973 3.242 18.403 1.00 96.31 258 LEU A O 1
ATOM 1889 N N . ALA A 1 259 ? 3.456 4.121 16.407 1.00 98.25 259 ALA A N 1
ATOM 1890 C CA . ALA A 1 259 ? 2.437 3.132 16.105 1.00 98.25 259 ALA A CA 1
ATOM 1891 C C . ALA A 1 259 ? 3.080 1.788 15.744 1.00 98.25 259 ALA A C 1
ATOM 1893 O O . ALA A 1 259 ? 4.093 1.751 15.045 1.00 98.25 259 ALA A O 1
ATOM 1894 N N . VAL A 1 260 ? 2.473 0.690 16.188 1.00 98.56 260 VAL A N 1
ATOM 1895 C CA . VAL A 1 260 ? 2.895 -0.667 15.838 1.00 98.56 260 VAL A CA 1
ATOM 1896 C C . VAL A 1 260 ? 1.719 -1.494 15.352 1.00 98.56 260 VAL A C 1
ATOM 1898 O O . VAL A 1 260 ? 0.641 -1.494 15.947 1.00 98.56 260 VAL A O 1
ATOM 1901 N N . ILE A 1 261 ? 1.950 -2.231 14.276 1.00 98.81 261 ILE A N 1
ATOM 1902 C CA . ILE A 1 261 ? 1.061 -3.271 13.772 1.00 98.81 261 ILE A CA 1
ATOM 1903 C C . ILE A 1 261 ? 1.851 -4.572 13.781 1.00 98.81 261 ILE A C 1
ATOM 1905 O O . ILE A 1 261 ? 2.942 -4.624 13.216 1.00 98.81 261 ILE A O 1
ATOM 1909 N N . ARG A 1 262 ? 1.320 -5.615 14.422 1.00 98.50 262 ARG A N 1
ATOM 1910 C CA . ARG A 1 262 ? 2.057 -6.873 14.580 1.00 98.50 262 ARG A CA 1
ATOM 1911 C C . ARG A 1 262 ? 1.178 -8.110 14.673 1.00 98.50 262 ARG A C 1
ATOM 1913 O O . ARG A 1 262 ? -0.030 -8.007 14.903 1.00 98.50 262 ARG A O 1
ATOM 1920 N N . ASN A 1 263 ? 1.808 -9.273 14.523 1.00 98.38 263 ASN A N 1
ATOM 1921 C CA . ASN A 1 263 ? 1.168 -10.577 14.594 1.00 98.38 263 ASN A CA 1
ATOM 1922 C C . ASN A 1 263 ? 1.780 -11.487 15.683 1.00 98.38 263 ASN A C 1
ATOM 1924 O O . ASN A 1 263 ? 2.652 -12.322 15.451 1.00 98.38 263 ASN A O 1
ATOM 1928 N N . THR A 1 264 ? 1.249 -11.403 16.900 1.00 97.88 264 THR A N 1
ATOM 1929 C CA . THR A 1 264 ? 1.605 -12.324 17.999 1.00 97.88 264 THR A CA 1
ATOM 1930 C C . THR A 1 264 ? 1.002 -13.728 17.858 1.00 97.88 264 THR A C 1
ATOM 1932 O O . THR A 1 264 ? 1.252 -14.585 18.708 1.00 97.88 264 THR A O 1
ATOM 1935 N N . GLY A 1 265 ? 0.208 -13.997 16.817 1.00 97.31 265 GLY A N 1
ATOM 1936 C CA . GLY A 1 265 ? -0.303 -15.340 16.549 1.00 97.31 265 GLY A CA 1
ATOM 1937 C C . GLY A 1 265 ? 0.773 -16.282 16.019 1.00 97.31 265 GLY A C 1
ATOM 1938 O O . GLY A 1 265 ? 1.791 -15.857 15.489 1.00 97.31 265 GLY A O 1
ATOM 1939 N N . ASN A 1 266 ? 0.515 -17.586 16.116 1.00 97.25 266 ASN A N 1
ATOM 1940 C CA . ASN A 1 266 ? 1.427 -18.627 15.619 1.00 97.25 266 ASN A CA 1
ATOM 1941 C C . ASN A 1 266 ? 1.167 -19.009 14.150 1.00 97.25 266 ASN A C 1
ATOM 1943 O O . ASN A 1 266 ? 1.738 -19.973 13.649 1.00 97.25 266 ASN A O 1
ATOM 1947 N N . ILE A 1 267 ? 0.265 -18.297 13.475 1.00 97.81 267 ILE A N 1
ATOM 1948 C CA . ILE A 1 267 ? -0.073 -18.490 12.064 1.00 97.81 267 ILE A CA 1
ATOM 1949 C C . ILE A 1 267 ? 0.055 -17.159 11.333 1.00 97.81 267 ILE A C 1
ATOM 1951 O O . ILE A 1 267 ? -0.100 -16.098 11.944 1.00 97.81 267 ILE A O 1
ATOM 1955 N N . ALA A 1 268 ? 0.335 -17.223 10.033 1.00 98.25 268 ALA A N 1
ATOM 1956 C CA . ALA A 1 268 ? 0.429 -16.029 9.211 1.00 98.25 268 ALA A CA 1
ATOM 1957 C C . ALA A 1 268 ? -0.903 -15.262 9.194 1.00 98.25 268 ALA A C 1
ATOM 1959 O O . ALA A 1 268 ? -1.979 -15.866 9.206 1.00 98.25 268 ALA A O 1
ATOM 1960 N N . ALA A 1 269 ? -0.821 -13.936 9.154 1.00 98.50 269 ALA A N 1
ATOM 1961 C CA . ALA A 1 269 ? -1.979 -13.054 9.099 1.00 98.50 269 ALA A CA 1
ATOM 1962 C C . ALA A 1 269 ? -1.803 -12.000 8.005 1.00 98.50 269 ALA A C 1
ATOM 1964 O O . ALA A 1 269 ? -0.685 -11.611 7.675 1.00 98.50 269 ALA A O 1
ATOM 1965 N N . ILE A 1 270 ? -2.918 -11.517 7.461 1.00 98.62 270 ILE A N 1
ATOM 1966 C CA . ILE A 1 270 ? -2.938 -10.455 6.457 1.00 98.62 270 ILE A CA 1
ATOM 1967 C C . ILE A 1 270 ? -3.643 -9.236 7.046 1.00 98.62 270 ILE A C 1
ATOM 1969 O O . ILE A 1 270 ? -4.816 -9.311 7.427 1.00 98.62 270 ILE A O 1
ATOM 1973 N N . LEU A 1 271 ? -2.955 -8.096 7.073 1.00 98.69 271 LEU A N 1
ATOM 1974 C CA . LEU A 1 271 ? -3.607 -6.803 7.231 1.00 98.69 271 LEU A CA 1
ATOM 1975 C C . LEU A 1 271 ? -4.010 -6.290 5.850 1.00 98.69 271 LEU A C 1
ATOM 1977 O O . LEU A 1 271 ? -3.155 -5.947 5.037 1.00 98.69 271 LEU A O 1
ATOM 1981 N N . THR A 1 272 ? -5.311 -6.186 5.602 1.00 98.56 272 THR A N 1
ATOM 1982 C CA . THR A 1 272 ? -5.829 -5.505 4.415 1.00 98.56 272 THR A CA 1
ATOM 1983 C C . THR A 1 272 ? -6.141 -4.051 4.748 1.00 98.56 272 THR A C 1
ATOM 1985 O O . THR A 1 272 ? -7.007 -3.767 5.576 1.00 98.56 272 THR A O 1
ATOM 1988 N N . VAL A 1 273 ? -5.459 -3.118 4.093 1.00 98.44 273 VAL A N 1
ATOM 1989 C CA . VAL A 1 273 ? -5.773 -1.690 4.153 1.00 98.44 273 VAL A CA 1
ATOM 1990 C C . VAL A 1 273 ? -6.492 -1.324 2.864 1.00 98.44 273 VAL A C 1
ATOM 1992 O O . VAL A 1 273 ? -5.889 -1.221 1.799 1.00 98.44 273 VAL A O 1
ATOM 1995 N N . ASP A 1 274 ? -7.806 -1.170 2.963 1.00 95.81 274 ASP A N 1
ATOM 1996 C CA . ASP A 1 274 ? -8.674 -0.918 1.817 1.00 95.81 274 ASP A CA 1
ATOM 1997 C C . ASP A 1 274 ? -8.664 0.546 1.386 1.00 95.81 274 ASP A C 1
ATOM 1999 O O . ASP A 1 274 ? -8.963 0.842 0.242 1.00 95.81 274 ASP A O 1
ATOM 2003 N N . ASN A 1 275 ? -8.314 1.484 2.271 1.00 95.06 275 ASN A N 1
ATOM 2004 C CA . ASN A 1 275 ? -8.226 2.909 1.936 1.00 95.06 275 ASN A CA 1
ATOM 2005 C C . ASN A 1 275 ? -9.475 3.486 1.226 1.00 95.06 275 ASN A C 1
ATOM 2007 O O . ASN A 1 275 ? -9.395 4.563 0.648 1.00 95.06 275 ASN A O 1
ATOM 2011 N N . SER A 1 276 ? -10.648 2.843 1.268 1.00 92.62 276 SER A N 1
ATOM 2012 C CA . SER A 1 276 ? -11.859 3.333 0.586 1.00 92.62 276 SER A CA 1
ATOM 2013 C C . SER A 1 276 ? -12.402 4.628 1.179 1.00 92.62 276 SER A C 1
ATOM 2015 O O . SER A 1 276 ? -13.112 5.360 0.496 1.00 92.62 276 SER A O 1
ATOM 2017 N N . LEU A 1 277 ? -12.045 4.941 2.427 1.00 93.81 277 LEU A N 1
ATOM 2018 C CA . LEU A 1 277 ? -12.542 6.124 3.127 1.00 93.81 277 LEU A CA 1
ATOM 2019 C C . LEU A 1 277 ? -11.760 7.402 2.792 1.00 93.81 277 LEU A C 1
ATOM 2021 O O . LEU A 1 277 ? -12.353 8.475 2.767 1.00 93.81 277 LEU A O 1
ATOM 2025 N N . ALA A 1 278 ? -10.442 7.297 2.597 1.00 97.00 278 ALA A N 1
ATOM 2026 C CA . ALA A 1 278 ? -9.530 8.380 2.210 1.00 97.00 278 ALA A CA 1
ATOM 2027 C C . ALA A 1 278 ? -8.091 7.840 2.084 1.00 97.00 278 ALA A C 1
ATOM 2029 O O . ALA A 1 278 ? -7.808 6.688 2.435 1.00 97.00 278 ALA A O 1
ATOM 2030 N N . ASP A 1 279 ? -7.160 8.709 1.686 1.00 98.00 279 ASP A N 1
ATOM 2031 C CA . ASP A 1 279 ? -5.727 8.446 1.816 1.00 98.00 279 ASP A CA 1
ATOM 2032 C C . ASP A 1 279 ? -5.336 8.112 3.268 1.00 98.00 279 ASP A C 1
ATOM 2034 O O . ASP A 1 279 ? -5.859 8.668 4.247 1.00 98.00 279 ASP A O 1
ATOM 2038 N N . GLY A 1 280 ? -4.402 7.172 3.392 1.00 98.00 280 GLY A N 1
ATOM 2039 C CA . GLY A 1 280 ? -3.815 6.710 4.645 1.00 98.00 280 GLY A CA 1
ATOM 2040 C C . GLY A 1 280 ? -2.345 7.093 4.721 1.00 98.00 280 GLY A C 1
ATOM 2041 O O . GLY A 1 280 ? -1.671 7.218 3.703 1.00 98.00 280 GLY A O 1
ATOM 2042 N N . SER A 1 281 ? -1.833 7.267 5.935 1.00 97.88 281 SER A N 1
ATOM 2043 C CA . SER A 1 281 ? -0.427 7.610 6.159 1.00 97.88 281 SER A CA 1
ATOM 2044 C C . SER A 1 281 ? 0.064 6.958 7.436 1.00 97.88 281 SER A C 1
ATOM 2046 O O . SER A 1 281 ? -0.405 7.301 8.519 1.00 97.88 281 SER A O 1
ATOM 2048 N N . PHE A 1 282 ? 1.015 6.041 7.320 1.00 98.56 282 PHE A N 1
ATOM 2049 C CA . PHE A 1 282 ? 1.555 5.286 8.439 1.00 98.56 282 PHE A CA 1
ATOM 2050 C C . PHE A 1 282 ? 3.087 5.339 8.437 1.00 98.56 282 PHE A C 1
ATOM 2052 O O . PHE A 1 282 ? 3.744 4.858 7.515 1.00 98.56 282 PHE A O 1
ATOM 2059 N N . SER A 1 283 ? 3.664 5.931 9.482 1.00 97.50 283 SER A N 1
ATOM 2060 C CA . SER A 1 283 ? 5.119 6.005 9.689 1.00 97.50 283 SER A CA 1
ATOM 2061 C C . SER A 1 283 ? 5.622 5.150 10.854 1.00 97.50 283 SER A C 1
ATOM 2063 O O . SER A 1 283 ? 6.808 5.197 11.176 1.00 97.50 283 SER A O 1
ATOM 2065 N N . GLY A 1 284 ? 4.731 4.377 11.481 1.00 97.94 284 GLY A N 1
ATOM 2066 C CA . GLY A 1 284 ? 5.064 3.411 12.526 1.00 97.94 284 GLY A CA 1
ATOM 2067 C C . GLY A 1 284 ? 5.705 2.129 11.989 1.00 97.94 284 GLY A C 1
ATOM 2068 O O . GLY A 1 284 ? 6.012 2.019 10.805 1.00 97.94 284 GLY A O 1
ATOM 2069 N N . LEU A 1 285 ? 5.877 1.143 12.868 1.00 98.38 285 LEU A N 1
ATOM 2070 C CA . LEU A 1 285 ? 6.440 -0.170 12.546 1.00 98.38 285 LEU A CA 1
ATOM 2071 C C . LEU A 1 285 ? 5.332 -1.185 12.233 1.00 98.38 285 LEU A C 1
ATOM 2073 O O . LEU A 1 285 ? 4.417 -1.384 13.029 1.00 98.38 285 LEU A O 1
ATOM 2077 N N . ILE A 1 286 ? 5.449 -1.871 11.101 1.00 98.69 286 ILE A N 1
ATOM 2078 C CA . ILE A 1 286 ? 4.731 -3.114 10.807 1.00 98.69 286 ILE A CA 1
ATOM 2079 C C . ILE A 1 286 ? 5.734 -4.267 10.942 1.00 98.69 286 ILE A C 1
ATOM 2081 O O . ILE A 1 286 ? 6.781 -4.248 10.288 1.00 98.69 286 ILE A O 1
ATOM 2085 N N . GLU A 1 287 ? 5.432 -5.254 11.783 1.00 98.19 287 GLU A N 1
ATOM 2086 C CA . GLU A 1 287 ? 6.334 -6.368 12.107 1.00 98.19 287 GLU A CA 1
ATOM 2087 C C . GLU A 1 287 ? 5.602 -7.718 12.168 1.00 98.19 287 GLU A C 1
ATOM 2089 O O . GLU A 1 287 ? 4.397 -7.778 12.406 1.00 98.19 287 GLU A O 1
ATOM 2094 N N . ASP A 1 288 ? 6.338 -8.816 11.994 1.00 97.50 288 ASP A N 1
ATOM 2095 C CA . ASP A 1 288 ? 5.788 -10.165 12.173 1.00 97.50 288 ASP A CA 1
ATOM 2096 C C . ASP A 1 288 ? 5.490 -10.447 13.651 1.00 97.50 288 ASP A C 1
ATOM 2098 O O . ASP A 1 288 ? 4.352 -10.699 14.022 1.00 97.50 288 ASP A O 1
ATOM 2102 N N . TYR A 1 289 ? 6.504 -10.335 14.513 1.00 96.56 289 TYR A N 1
ATOM 2103 C CA . TYR A 1 289 ? 6.541 -10.830 15.895 1.00 96.56 289 TYR A CA 1
ATOM 2104 C C . TYR A 1 289 ? 6.674 -12.363 16.015 1.00 96.56 289 TYR A C 1
ATOM 2106 O O . TYR A 1 289 ? 7.793 -12.830 16.214 1.00 96.56 289 TYR A O 1
ATOM 2114 N N . ASN A 1 290 ? 5.592 -13.148 15.895 1.00 97.00 290 ASN A N 1
ATOM 2115 C CA . ASN A 1 290 ? 5.647 -14.620 16.050 1.00 97.00 290 ASN A CA 1
ATOM 2116 C C . ASN A 1 290 ? 5.515 -15.382 14.725 1.00 97.00 290 ASN A C 1
ATOM 2118 O O . ASN A 1 290 ? 6.140 -16.426 14.546 1.00 97.00 290 ASN A O 1
ATOM 2122 N N . ALA A 1 291 ? 4.695 -14.878 13.805 1.00 98.19 291 ALA A N 1
ATOM 2123 C CA . ALA A 1 291 ? 4.469 -15.478 12.497 1.00 98.19 291 ALA A CA 1
ATOM 2124 C C . ALA A 1 291 ? 4.336 -14.382 11.431 1.00 98.19 291 ALA A C 1
ATOM 2126 O O . ALA A 1 291 ? 3.973 -13.253 11.776 1.00 98.19 291 ALA A O 1
ATOM 2127 N N . PRO A 1 292 ? 4.579 -14.699 10.145 1.00 98.19 292 PRO A N 1
ATOM 2128 C CA . PRO A 1 292 ? 4.584 -13.701 9.084 1.00 98.19 292 PRO A CA 1
ATOM 2129 C C . PRO A 1 292 ? 3.318 -12.840 9.050 1.00 98.19 292 PRO A C 1
ATOM 2131 O O . PRO A 1 292 ? 2.195 -13.348 9.132 1.00 98.19 292 PRO A O 1
ATOM 2134 N N . LEU A 1 293 ? 3.508 -11.534 8.908 1.00 98.62 293 LEU A N 1
ATOM 2135 C CA . LEU A 1 293 ? 2.467 -10.569 8.601 1.00 98.62 293 LEU A CA 1
ATOM 2136 C C . LEU A 1 293 ? 2.613 -10.150 7.137 1.00 98.62 293 LEU A C 1
ATOM 2138 O O . LEU A 1 293 ? 3.695 -9.772 6.691 1.00 98.62 293 LEU A O 1
ATOM 2142 N N . SER A 1 294 ? 1.522 -10.213 6.385 1.00 98.44 294 SER A N 1
ATOM 2143 C CA . SER A 1 294 ? 1.448 -9.658 5.033 1.00 98.44 294 SER A CA 1
ATOM 2144 C C . SER A 1 294 ? 0.606 -8.387 5.029 1.00 98.44 294 SER A C 1
ATOM 2146 O O . SER A 1 294 ? -0.359 -8.255 5.789 1.00 98.44 294 SER A O 1
ATOM 2148 N N . LEU A 1 295 ? 0.935 -7.472 4.124 1.00 98.69 295 LEU A N 1
ATOM 2149 C CA . LEU A 1 295 ? 0.141 -6.283 3.844 1.00 98.69 295 LEU A CA 1
ATOM 2150 C C . LEU A 1 295 ? -0.592 -6.464 2.512 1.00 98.69 295 LEU A C 1
ATOM 2152 O O . LEU A 1 295 ? 0.036 -6.757 1.500 1.00 98.69 295 LEU A O 1
ATOM 2156 N N . ASN A 1 296 ? -1.905 -6.245 2.488 1.00 98.44 296 ASN A N 1
ATOM 2157 C CA . ASN A 1 296 ? -2.658 -6.093 1.246 1.00 98.44 296 ASN A CA 1
ATOM 2158 C C . ASN A 1 296 ? -3.232 -4.673 1.151 1.00 98.44 296 ASN A C 1
ATOM 2160 O O . ASN A 1 296 ? -4.043 -4.266 1.981 1.00 98.44 296 ASN A O 1
ATOM 2164 N N . LYS A 1 297 ? -2.823 -3.916 0.136 1.00 98.12 297 LYS A N 1
ATOM 2165 C CA . LYS A 1 297 ? -3.363 -2.601 -0.194 1.00 98.12 297 LYS A CA 1
ATOM 2166 C C . LYS A 1 297 ? -4.457 -2.737 -1.258 1.00 98.12 297 LYS A C 1
ATOM 2168 O O . LYS A 1 297 ? -4.186 -3.103 -2.400 1.00 98.12 297 LYS A O 1
ATOM 2173 N N . ARG A 1 298 ? -5.682 -2.358 -0.888 1.00 95.88 298 ARG A N 1
ATOM 2174 C CA . ARG A 1 298 ? -6.881 -2.310 -1.748 1.00 95.88 298 ARG A CA 1
ATOM 2175 C C . ARG A 1 298 ? -7.462 -0.894 -1.806 1.00 95.88 298 ARG A C 1
ATOM 2177 O O . ARG A 1 298 ? -6.855 0.030 -1.273 1.00 95.88 298 ARG A O 1
ATOM 2184 N N . GLY A 1 299 ? -8.580 -0.724 -2.511 1.00 95.81 299 GLY A N 1
ATOM 2185 C CA . GLY A 1 299 ? -9.244 0.547 -2.828 1.00 95.81 299 GLY A CA 1
ATOM 2186 C C . GLY A 1 299 ? -8.415 1.524 -3.664 1.00 95.81 299 GLY A C 1
ATOM 2187 O O . GLY A 1 299 ? -7.240 1.299 -3.952 1.00 95.81 299 GLY A O 1
ATOM 2188 N N . SER A 1 300 ? -9.055 2.604 -4.112 1.00 94.31 300 SER A N 1
ATOM 2189 C CA . SER A 1 300 ? -8.494 3.541 -5.097 1.00 94.31 300 SER A CA 1
ATOM 2190 C C . SER A 1 300 ? -7.555 4.594 -4.509 1.00 94.31 300 SER A C 1
ATOM 2192 O O . SER A 1 300 ? -6.697 5.095 -5.229 1.00 94.31 300 SER A O 1
ATOM 2194 N N . ASN A 1 301 ? -7.707 4.941 -3.227 1.00 98.00 301 ASN A N 1
ATOM 2195 C CA . ASN A 1 301 ? -6.878 5.957 -2.573 1.00 98.00 301 ASN A CA 1
ATOM 2196 C C . ASN A 1 301 ? -5.477 5.422 -2.250 1.00 98.00 301 ASN A C 1
ATOM 2198 O O . ASN A 1 301 ? -5.182 4.238 -2.424 1.00 98.00 301 ASN A O 1
ATOM 2202 N N . THR A 1 302 ? -4.604 6.290 -1.757 1.00 97.94 302 THR A N 1
ATOM 2203 C CA . THR A 1 302 ? -3.188 5.995 -1.548 1.00 97.94 302 THR A CA 1
ATOM 2204 C C . THR A 1 302 ? -2.883 5.647 -0.091 1.00 97.94 302 THR A C 1
ATOM 2206 O O . THR A 1 302 ? -3.508 6.164 0.837 1.00 97.94 302 THR A O 1
ATOM 2209 N N . LEU A 1 303 ? -1.899 4.771 0.125 1.00 98.75 303 LEU A N 1
ATOM 2210 C CA . LEU A 1 303 ? -1.303 4.524 1.438 1.00 98.75 303 LEU A CA 1
ATOM 2211 C C . LEU A 1 303 ? 0.157 4.982 1.447 1.00 98.75 303 LEU A C 1
ATOM 2213 O O . LEU A 1 303 ? 0.997 4.396 0.772 1.00 98.75 303 LEU A O 1
ATOM 2217 N N . THR A 1 304 ? 0.479 6.001 2.235 1.00 98.62 304 THR A N 1
ATOM 2218 C CA . THR A 1 304 ? 1.870 6.409 2.462 1.00 98.62 304 THR A CA 1
ATOM 2219 C C . THR A 1 304 ? 2.484 5.566 3.573 1.00 98.62 304 THR A C 1
ATOM 2221 O O . THR A 1 304 ? 1.963 5.542 4.690 1.00 98.62 304 THR A O 1
ATOM 2224 N N . LEU A 1 305 ? 3.596 4.893 3.275 1.00 98.56 305 LEU A N 1
ATOM 2225 C CA . LEU A 1 305 ? 4.372 4.094 4.220 1.00 98.56 305 LEU A CA 1
ATOM 2226 C C . LEU A 1 305 ? 5.768 4.696 4.378 1.00 98.56 305 LEU A C 1
ATOM 2228 O O . LEU A 1 305 ? 6.599 4.612 3.475 1.00 98.56 305 LEU A O 1
ATOM 2232 N N . SER A 1 306 ? 6.036 5.273 5.547 1.00 97.19 306 SER A N 1
ATOM 2233 C CA . SER A 1 306 ? 7.329 5.913 5.857 1.00 97.19 306 SER A CA 1
ATOM 2234 C C . SER A 1 306 ? 8.075 5.241 7.013 1.00 97.19 306 SER A C 1
ATOM 2236 O O . SER A 1 306 ? 9.097 5.746 7.468 1.00 97.19 306 SER A O 1
ATOM 2238 N N . GLY A 1 307 ? 7.550 4.123 7.515 1.00 96.94 307 GLY A N 1
ATOM 2239 C CA . GLY A 1 307 ? 8.149 3.349 8.597 1.00 96.94 307 GLY A CA 1
ATOM 2240 C C . GLY A 1 307 ? 9.280 2.427 8.140 1.00 96.94 307 GLY A C 1
ATOM 2241 O O . GLY A 1 307 ? 9.342 1.996 6.985 1.00 96.94 307 GLY A O 1
ATOM 2242 N N . ASN A 1 308 ? 10.163 2.074 9.075 1.00 96.31 308 ASN A N 1
ATOM 2243 C CA . ASN A 1 308 ? 11.144 1.007 8.892 1.00 96.31 308 ASN A CA 1
ATOM 2244 C C . ASN A 1 308 ? 10.495 -0.354 9.175 1.00 96.31 308 ASN A C 1
ATOM 2246 O O . ASN A 1 308 ? 10.657 -0.898 10.265 1.00 96.31 308 ASN A O 1
ATOM 2250 N N . ASN A 1 309 ? 9.715 -0.867 8.225 1.00 97.56 309 ASN A N 1
ATOM 2251 C CA . ASN A 1 309 ? 8.938 -2.084 8.430 1.00 97.56 309 ASN A CA 1
ATOM 2252 C C . ASN A 1 309 ? 9.799 -3.351 8.329 1.00 97.56 309 ASN A C 1
ATOM 2254 O O . ASN A 1 309 ? 10.749 -3.408 7.549 1.00 97.56 309 ASN A O 1
ATOM 2258 N N . THR A 1 310 ? 9.453 -4.376 9.110 1.00 96.81 310 THR A N 1
ATOM 2259 C CA . THR A 1 310 ? 10.238 -5.619 9.241 1.00 96.81 310 THR A CA 1
ATOM 2260 C C . THR A 1 310 ? 9.446 -6.887 8.931 1.00 96.81 310 THR A C 1
ATOM 2262 O O . THR A 1 310 ? 10.007 -7.977 9.012 1.00 96.81 310 THR A O 1
ATOM 2265 N N . TYR A 1 311 ? 8.165 -6.768 8.576 1.00 97.75 311 TYR A N 1
ATOM 2266 C CA . TYR A 1 311 ? 7.336 -7.918 8.221 1.00 97.75 311 TYR A CA 1
ATOM 2267 C C . TYR A 1 311 ? 7.860 -8.659 6.982 1.00 97.75 311 TYR A C 1
ATOM 2269 O O . TYR A 1 311 ? 8.339 -8.046 6.020 1.00 97.75 311 TYR A O 1
ATOM 2277 N N . THR A 1 312 ? 7.746 -9.987 7.008 1.00 96.62 312 THR A N 1
ATOM 2278 C CA . THR A 1 312 ? 8.310 -10.885 5.984 1.00 96.62 312 THR A CA 1
ATOM 2279 C C . THR A 1 312 ? 7.254 -11.511 5.076 1.00 96.62 312 THR A C 1
ATOM 2281 O O . THR A 1 312 ? 7.593 -12.044 4.021 1.00 96.62 312 THR A O 1
ATOM 2284 N N . GLY A 1 313 ? 5.966 -11.420 5.431 1.00 96.44 313 GLY A N 1
ATOM 2285 C CA . GLY A 1 313 ? 4.872 -12.038 4.672 1.00 96.44 313 GLY A CA 1
ATOM 2286 C C . GLY A 1 313 ? 4.611 -11.412 3.295 1.00 96.44 313 GLY A C 1
ATOM 2287 O O . GLY A 1 313 ? 3.841 -11.968 2.512 1.00 96.44 313 GLY A O 1
ATOM 2288 N N . GLY A 1 314 ? 5.239 -10.275 2.987 1.00 95.88 314 GLY A N 1
ATOM 2289 C CA . GLY A 1 314 ? 5.140 -9.585 1.701 1.00 95.88 314 GLY A CA 1
ATOM 2290 C C . GLY A 1 314 ? 4.037 -8.531 1.623 1.00 95.88 314 GLY A C 1
ATOM 2291 O O . GLY A 1 314 ? 3.186 -8.413 2.507 1.00 95.88 314 GLY A O 1
ATOM 2292 N N . THR A 1 315 ? 4.072 -7.749 0.545 1.00 97.38 315 THR A N 1
ATOM 2293 C CA . THR A 1 315 ? 3.082 -6.710 0.235 1.00 97.38 315 THR A CA 1
ATOM 2294 C C . THR A 1 315 ? 2.387 -7.024 -1.079 1.00 97.38 315 THR A C 1
ATOM 2296 O O . THR A 1 315 ? 3.043 -7.232 -2.092 1.00 97.38 315 THR A O 1
ATOM 2299 N N . THR A 1 316 ? 1.061 -6.998 -1.093 1.00 96.31 316 THR A N 1
ATOM 2300 C CA . THR A 1 316 ? 0.261 -7.020 -2.322 1.00 96.31 316 THR A CA 1
ATOM 2301 C C . THR A 1 316 ? -0.419 -5.668 -2.498 1.00 96.31 316 THR A C 1
ATOM 2303 O O . THR A 1 316 ? -0.954 -5.122 -1.537 1.00 96.31 316 THR A O 1
ATOM 2306 N N . ILE A 1 317 ? -0.381 -5.108 -3.704 1.00 95.69 317 ILE A N 1
ATOM 2307 C CA . ILE A 1 317 ? -1.154 -3.929 -4.096 1.00 95.69 317 ILE A CA 1
ATOM 2308 C C . ILE A 1 317 ? -2.145 -4.399 -5.156 1.00 95.69 317 ILE A C 1
ATOM 2310 O O . ILE A 1 317 ? -1.759 -4.662 -6.292 1.00 95.69 317 ILE A O 1
ATOM 2314 N N . ASP A 1 318 ? -3.410 -4.526 -4.769 1.00 93.94 318 ASP A N 1
ATOM 2315 C CA . ASP A 1 318 ? -4.494 -4.953 -5.660 1.00 93.94 318 ASP A CA 1
ATOM 2316 C C . ASP A 1 318 ? -5.106 -3.758 -6.411 1.00 93.94 318 ASP A C 1
ATOM 2318 O O . ASP A 1 318 ? -5.602 -3.905 -7.525 1.00 93.94 318 ASP A O 1
ATOM 2322 N N . SER A 1 319 ? -5.111 -2.566 -5.799 1.00 94.12 319 SER A N 1
ATOM 2323 C CA . SER A 1 319 ? -5.626 -1.335 -6.415 1.00 94.12 319 SER A CA 1
ATOM 2324 C C . SER A 1 319 ? -5.094 -0.061 -5.740 1.00 94.12 319 SER A C 1
ATOM 2326 O O . SER A 1 319 ? -4.639 -0.073 -4.588 1.00 94.12 319 SER A O 1
ATOM 2328 N N . GLY A 1 320 ? -5.197 1.070 -6.446 1.00 95.19 320 GLY A N 1
ATOM 2329 C CA . GLY A 1 320 ? -4.710 2.366 -5.966 1.00 95.19 320 GLY A CA 1
ATOM 2330 C C . GLY A 1 320 ? -3.183 2.407 -5.954 1.00 95.19 320 GLY A C 1
ATOM 2331 O O . GLY A 1 320 ? -2.545 1.956 -6.906 1.00 95.19 320 GLY A O 1
ATOM 2332 N N . GLY A 1 321 ? -2.578 2.927 -4.884 1.00 97.00 321 GLY A N 1
ATOM 2333 C CA . GLY A 1 321 ? -1.122 2.939 -4.787 1.00 97.00 321 GLY A CA 1
ATOM 2334 C C . GLY A 1 321 ? -0.540 3.047 -3.386 1.00 97.00 321 GLY A C 1
ATOM 2335 O O . GLY A 1 321 ? -1.254 3.282 -2.404 1.00 97.00 321 GLY A O 1
ATOM 2336 N N . ILE A 1 322 ? 0.780 2.874 -3.321 1.00 98.56 322 ILE A N 1
ATOM 2337 C CA . ILE A 1 322 ? 1.597 3.098 -2.126 1.00 98.56 322 ILE A CA 1
ATOM 2338 C C . ILE A 1 322 ? 2.629 4.192 -2.411 1.00 98.56 322 ILE A C 1
ATOM 2340 O O . ILE A 1 322 ? 3.304 4.154 -3.442 1.00 98.56 322 ILE A O 1
ATOM 2344 N N . VAL A 1 323 ? 2.785 5.135 -1.477 1.00 98.69 323 VAL A N 1
ATOM 2345 C CA . VAL A 1 323 ? 3.936 6.052 -1.448 1.00 98.69 323 VAL A CA 1
ATOM 2346 C C . VAL A 1 323 ? 5.002 5.495 -0.510 1.00 98.69 323 VAL A C 1
ATOM 2348 O O . VAL A 1 323 ? 4.731 5.217 0.657 1.00 98.69 323 VAL A O 1
ATOM 2351 N N . ILE A 1 324 ? 6.217 5.356 -1.025 1.00 98.06 324 ILE A N 1
ATOM 2352 C CA . ILE A 1 324 ? 7.412 4.908 -0.319 1.00 98.06 324 ILE A CA 1
ATOM 2353 C C . ILE A 1 324 ? 8.098 6.125 0.302 1.00 98.06 324 ILE A C 1
ATOM 2355 O O . ILE A 1 324 ? 8.673 6.955 -0.404 1.00 98.06 324 ILE A O 1
ATOM 2359 N N . GLY A 1 325 ? 8.078 6.191 1.632 1.00 96.75 325 GLY A N 1
ATOM 2360 C CA . GLY A 1 325 ? 8.817 7.178 2.422 1.00 96.75 325 GLY A CA 1
ATOM 2361 C C . GLY A 1 325 ? 10.067 6.626 3.117 1.00 96.75 325 GLY A C 1
ATOM 2362 O O . GLY A 1 325 ? 10.732 7.369 3.832 1.00 96.75 325 GLY A O 1
ATOM 2363 N N . HIS A 1 326 ? 10.380 5.333 2.965 1.00 95.50 326 HIS A N 1
ATOM 2364 C CA . HIS A 1 326 ? 11.530 4.683 3.606 1.00 95.50 326 HIS A CA 1
ATOM 2365 C C . HIS A 1 326 ? 12.014 3.456 2.809 1.00 95.50 326 HIS A C 1
ATOM 2367 O O . HIS A 1 326 ? 11.211 2.780 2.169 1.00 95.50 326 HIS A O 1
ATOM 2373 N N . ASN A 1 327 ? 13.306 3.108 2.897 1.00 95.06 327 ASN A N 1
ATOM 2374 C CA . ASN A 1 327 ? 13.908 1.955 2.191 1.00 95.06 327 ASN A CA 1
ATOM 2375 C C . ASN A 1 327 ? 13.205 0.616 2.475 1.00 95.06 327 ASN A C 1
ATOM 2377 O O . ASN A 1 327 ? 13.085 -0.231 1.597 1.00 95.06 327 ASN A O 1
ATOM 2381 N N . ASN A 1 328 ? 12.719 0.451 3.705 1.00 95.12 328 ASN A N 1
ATOM 2382 C CA . ASN A 1 328 ? 12.014 -0.747 4.171 1.00 95.12 328 ASN A CA 1
ATOM 2383 C C . ASN A 1 328 ? 10.499 -0.523 4.313 1.00 95.12 328 ASN A C 1
ATOM 2385 O O . ASN A 1 328 ? 9.843 -1.211 5.087 1.00 95.12 328 ASN A O 1
ATOM 2389 N N . ALA A 1 329 ? 9.917 0.454 3.609 1.00 96.56 329 ALA A N 1
ATOM 2390 C CA . ALA A 1 329 ? 8.484 0.745 3.705 1.00 96.56 329 ALA A CA 1
ATOM 2391 C C . ALA A 1 329 ? 7.594 -0.472 3.373 1.00 96.56 329 ALA A C 1
ATOM 2393 O O . ALA A 1 329 ? 6.517 -0.621 3.946 1.00 96.56 329 ALA A O 1
ATOM 2394 N N . LEU A 1 330 ? 8.052 -1.367 2.492 1.00 96.81 330 LEU A N 1
ATOM 2395 C CA . LEU A 1 330 ? 7.306 -2.553 2.044 1.00 96.81 330 LEU A CA 1
ATOM 2396 C C . LEU A 1 330 ? 7.710 -3.854 2.768 1.00 96.81 330 LEU A C 1
ATOM 2398 O O . LEU A 1 330 ? 7.354 -4.943 2.318 1.00 96.81 330 LEU A O 1
ATOM 2402 N N . GLY A 1 331 ? 8.462 -3.748 3.870 1.00 96.06 331 GLY A N 1
ATOM 2403 C CA . GLY A 1 331 ? 9.000 -4.903 4.590 1.00 96.06 331 GLY A CA 1
ATOM 2404 C C . GLY A 1 331 ? 10.151 -5.585 3.843 1.00 96.06 331 GLY A C 1
ATOM 2405 O O . GLY A 1 331 ? 10.852 -4.960 3.045 1.00 96.06 331 GLY A O 1
ATOM 2406 N N . THR A 1 332 ? 10.361 -6.869 4.130 1.00 94.12 332 THR A N 1
ATOM 2407 C CA . THR A 1 332 ? 11.438 -7.707 3.556 1.00 94.12 332 THR A CA 1
ATOM 2408 C C . THR A 1 332 ? 10.908 -8.913 2.774 1.00 94.12 332 THR A C 1
ATOM 2410 O O . THR A 1 332 ? 11.675 -9.770 2.340 1.00 94.12 332 THR A O 1
ATOM 2413 N N . GLY A 1 333 ? 9.586 -9.007 2.623 1.00 93.31 333 GLY A N 1
ATOM 2414 C CA . GLY A 1 333 ? 8.931 -10.039 1.826 1.00 93.31 333 GLY A CA 1
ATOM 2415 C C . GLY A 1 333 ? 8.803 -9.672 0.340 1.00 93.31 333 GLY A C 1
ATOM 2416 O O . GLY A 1 333 ? 9.208 -8.587 -0.088 1.00 93.31 333 GLY A O 1
ATOM 2417 N N . PRO A 1 334 ? 8.206 -10.560 -0.473 1.00 92.38 334 PRO A N 1
ATOM 2418 C CA . PRO A 1 334 ? 7.901 -10.264 -1.868 1.00 92.38 334 PRO A CA 1
ATOM 2419 C C . PRO A 1 334 ? 6.866 -9.138 -1.988 1.00 92.38 334 PRO A C 1
ATOM 2421 O O . PRO A 1 334 ? 5.972 -8.999 -1.155 1.00 92.38 334 PRO A O 1
ATOM 2424 N N . VAL A 1 335 ? 6.965 -8.353 -3.056 1.00 93.44 335 VAL A N 1
ATOM 2425 C CA . VAL A 1 335 ? 6.021 -7.296 -3.413 1.00 93.44 335 VAL A CA 1
ATOM 2426 C C . VAL A 1 335 ? 5.325 -7.673 -4.717 1.00 93.44 335 VAL A C 1
ATOM 2428 O O . VAL A 1 335 ? 5.985 -7.932 -5.722 1.00 93.44 335 VAL A O 1
ATOM 2431 N N . THR A 1 336 ? 3.994 -7.702 -4.692 1.00 91.94 336 THR A N 1
ATOM 2432 C CA . THR A 1 336 ? 3.147 -8.015 -5.847 1.00 91.94 336 THR A CA 1
ATOM 2433 C C . THR A 1 336 ? 2.248 -6.840 -6.189 1.00 91.94 336 THR A C 1
ATOM 2435 O O . THR A 1 336 ? 1.592 -6.300 -5.302 1.00 91.94 336 THR A O 1
ATOM 2438 N N . LEU A 1 337 ? 2.211 -6.433 -7.457 1.00 91.06 337 LEU A N 1
ATOM 2439 C CA . LEU A 1 337 ? 1.323 -5.368 -7.934 1.00 91.06 337 LEU A CA 1
ATOM 2440 C C . LEU A 1 337 ? 0.407 -5.906 -9.026 1.00 91.06 337 LEU A C 1
ATOM 2442 O O . LEU A 1 337 ? 0.870 -6.599 -9.934 1.00 91.06 337 LEU A O 1
ATOM 2446 N N . ALA A 1 338 ? -0.872 -5.556 -8.936 1.00 90.19 338 ALA A N 1
ATOM 2447 C CA . ALA A 1 338 ? -1.848 -5.745 -10.000 1.00 90.19 338 ALA A CA 1
ATOM 2448 C C . ALA A 1 338 ? -1.788 -4.602 -11.030 1.00 90.19 338 ALA A C 1
ATOM 2450 O O . ALA A 1 338 ? -1.299 -3.506 -10.742 1.00 90.19 338 ALA A O 1
ATOM 2451 N N . ASP A 1 339 ? -2.323 -4.836 -12.225 1.00 86.62 339 ASP A N 1
ATOM 2452 C CA . ASP A 1 339 ? -2.430 -3.810 -13.268 1.00 86.62 339 ASP A CA 1
ATOM 2453 C C . ASP A 1 339 ? -3.212 -2.569 -12.799 1.00 86.62 339 ASP A C 1
ATOM 2455 O O . ASP A 1 339 ? -4.160 -2.657 -12.016 1.00 86.62 339 ASP A O 1
ATOM 2459 N N . GLY A 1 340 ? -2.801 -1.388 -13.269 1.00 88.12 340 GLY A N 1
ATOM 2460 C CA . GLY A 1 340 ? -3.401 -0.105 -12.881 1.00 88.12 340 GLY A CA 1
ATOM 2461 C C . GLY A 1 340 ? -2.999 0.402 -11.490 1.00 88.12 340 GLY A C 1
ATOM 2462 O O . GLY A 1 340 ? -3.458 1.467 -11.069 1.00 88.12 340 GLY A O 1
ATOM 2463 N N . THR A 1 341 ? -2.136 -0.319 -10.769 1.00 93.31 341 THR A N 1
ATOM 2464 C CA . THR A 1 341 ? -1.604 0.137 -9.479 1.00 93.31 341 THR A CA 1
ATOM 2465 C C . THR A 1 341 ? -0.412 1.075 -9.636 1.00 93.31 341 THR A C 1
ATOM 2467 O O . THR A 1 341 ? 0.264 1.102 -10.668 1.00 93.31 341 THR A O 1
ATOM 2470 N N . ARG A 1 342 ? -0.150 1.861 -8.587 1.00 95.19 342 ARG A N 1
ATOM 2471 C CA . ARG A 1 342 ? 0.940 2.837 -8.541 1.00 95.19 342 ARG A CA 1
ATOM 2472 C C . ARG A 1 342 ? 1.857 2.609 -7.345 1.00 95.19 342 ARG A C 1
ATOM 2474 O O . ARG A 1 342 ? 1.403 2.514 -6.206 1.00 95.19 342 ARG A O 1
ATOM 2481 N N . LEU A 1 343 ? 3.158 2.611 -7.598 1.00 96.38 343 LEU A N 1
ATOM 2482 C CA . LEU A 1 343 ? 4.188 2.689 -6.574 1.00 96.38 343 LEU A CA 1
ATOM 2483 C C . LEU A 1 343 ? 4.969 3.982 -6.759 1.00 96.38 343 LEU A C 1
ATOM 2485 O O . LEU A 1 343 ? 5.544 4.213 -7.821 1.00 96.38 343 LEU A O 1
ATOM 2489 N N . LYS A 1 344 ? 4.957 4.834 -5.735 1.00 98.12 344 LYS A N 1
ATOM 2490 C CA . LYS A 1 344 ? 5.517 6.181 -5.801 1.00 98.12 344 LYS A CA 1
ATOM 2491 C C . LYS A 1 344 ? 6.686 6.348 -4.840 1.00 98.12 344 LYS A C 1
ATOM 2493 O O . LYS A 1 344 ? 6.534 6.093 -3.651 1.00 98.12 344 LYS A O 1
ATOM 2498 N N . TRP A 1 345 ? 7.817 6.849 -5.318 1.00 98.25 345 TRP A N 1
ATOM 2499 C CA . TRP A 1 345 ? 8.921 7.317 -4.481 1.00 98.25 345 TRP A CA 1
ATOM 2500 C C . TRP A 1 345 ? 8.775 8.819 -4.249 1.00 98.25 345 TRP A C 1
ATOM 2502 O O . TRP A 1 345 ? 8.995 9.604 -5.172 1.00 98.25 345 TRP A O 1
ATOM 2512 N N . SER A 1 346 ? 8.424 9.215 -3.022 1.00 95.88 346 SER A N 1
ATOM 2513 C CA . SER A 1 346 ? 8.438 10.628 -2.604 1.00 95.88 346 SER A CA 1
ATOM 2514 C C . SER A 1 346 ? 9.749 11.035 -1.932 1.00 95.88 346 SER A C 1
ATOM 2516 O O . SER A 1 346 ? 9.995 12.211 -1.680 1.00 95.88 346 SER A O 1
ATOM 2518 N N . GLU A 1 347 ? 10.606 10.059 -1.634 1.00 96.12 347 GLU A N 1
ATOM 2519 C CA . GLU A 1 347 ? 11.935 10.250 -1.068 1.00 96.12 347 GLU A CA 1
ATOM 2520 C C . GLU A 1 347 ? 12.970 9.413 -1.817 1.00 96.12 347 GLU A C 1
ATOM 2522 O O . GLU A 1 347 ? 12.635 8.458 -2.522 1.00 96.12 347 GLU A O 1
ATOM 2527 N N . ASN A 1 348 ? 14.247 9.761 -1.642 1.00 97.31 348 ASN A N 1
ATOM 2528 C CA . ASN A 1 348 ? 15.340 8.922 -2.119 1.00 97.31 348 ASN A CA 1
ATOM 2529 C C . ASN A 1 348 ? 15.313 7.605 -1.345 1.00 97.31 348 ASN A C 1
ATOM 2531 O O . ASN A 1 348 ? 15.684 7.576 -0.170 1.00 97.31 348 ASN A O 1
ATOM 2535 N N . ALA A 1 349 ? 14.872 6.531 -1.995 1.00 95.94 349 ALA A N 1
ATOM 2536 C CA . ALA A 1 349 ? 14.751 5.237 -1.349 1.00 95.94 349 ALA A CA 1
ATOM 2537 C C . ALA A 1 349 ? 15.144 4.087 -2.275 1.00 95.94 349 ALA A C 1
ATOM 2539 O O . ALA A 1 349 ? 14.817 4.065 -3.464 1.00 95.94 349 ALA A O 1
ATOM 2540 N N . GLN A 1 350 ? 15.830 3.108 -1.690 1.00 94.94 350 GLN A N 1
ATOM 2541 C CA . GLN A 1 350 ? 16.218 1.862 -2.335 1.00 94.94 350 GLN A CA 1
ATOM 2542 C C . GLN A 1 350 ? 15.499 0.691 -1.678 1.00 94.94 350 GLN A C 1
ATOM 2544 O O . GLN A 1 350 ? 15.656 0.447 -0.481 1.00 94.94 350 GLN A O 1
ATOM 2549 N N . LEU A 1 351 ? 14.749 -0.058 -2.482 1.00 92.88 351 LEU A N 1
ATOM 2550 C CA . LEU A 1 351 ? 14.128 -1.307 -2.061 1.00 92.88 351 LEU A CA 1
ATOM 2551 C C . LEU A 1 351 ? 15.173 -2.428 -2.159 1.00 92.88 351 LEU A C 1
ATOM 2553 O O . LEU A 1 351 ? 15.562 -2.832 -3.259 1.00 92.88 351 LEU A O 1
ATOM 2557 N N . ASN A 1 352 ? 15.676 -2.863 -0.998 1.00 81.38 352 ASN A N 1
ATOM 2558 C CA . ASN A 1 352 ? 16.867 -3.711 -0.887 1.00 81.38 352 ASN A CA 1
ATOM 2559 C C . ASN A 1 352 ? 16.607 -5.205 -0.785 1.00 81.38 352 ASN A C 1
ATOM 2561 O O . ASN A 1 352 ? 17.389 -5.939 -1.351 1.00 81.38 352 ASN A O 1
ATOM 2565 N N . ASN A 1 353 ? 15.577 -5.663 -0.078 1.00 71.69 353 ASN A N 1
ATOM 2566 C CA . ASN A 1 353 ? 15.389 -7.086 0.247 1.00 71.69 353 ASN A CA 1
ATOM 2567 C C . ASN A 1 353 ? 14.024 -7.577 -0.238 1.00 71.69 353 ASN A C 1
ATOM 2569 O O . ASN A 1 353 ? 13.271 -8.168 0.522 1.00 71.69 353 ASN A O 1
ATOM 2573 N N . ILE A 1 354 ? 13.653 -7.233 -1.468 1.00 75.25 354 ILE A N 1
ATOM 2574 C CA . ILE A 1 354 ? 12.291 -7.412 -1.967 1.00 75.25 354 ILE A CA 1
ATOM 2575 C C . ILE A 1 354 ? 12.348 -8.046 -3.352 1.00 75.25 354 ILE A C 1
ATOM 2577 O O . ILE A 1 354 ? 13.053 -7.558 -4.230 1.00 75.25 354 ILE A O 1
ATOM 2581 N N . SER A 1 355 ? 11.558 -9.099 -3.559 1.00 72.00 355 SER A N 1
ATOM 2582 C CA . SER A 1 355 ? 11.279 -9.638 -4.894 1.00 72.00 355 SER A CA 1
ATOM 2583 C C . SER A 1 355 ? 10.023 -8.986 -5.443 1.00 72.00 355 SER A C 1
ATOM 2585 O O . SER A 1 355 ? 8.970 -9.079 -4.820 1.00 72.00 355 SER A O 1
ATOM 2587 N N . PHE A 1 356 ? 10.119 -8.329 -6.592 1.00 77.44 356 PHE A N 1
ATOM 2588 C CA . PHE A 1 356 ? 8.993 -7.638 -7.205 1.00 77.44 356 PHE A CA 1
ATOM 2589 C C . PHE A 1 356 ? 8.402 -8.499 -8.324 1.00 77.44 356 PHE A C 1
ATOM 2591 O O . PHE A 1 356 ? 9.053 -8.725 -9.345 1.00 77.44 356 PHE A O 1
ATOM 2598 N N . THR A 1 357 ? 7.186 -9.005 -8.117 1.00 74.81 357 THR A N 1
ATOM 2599 C CA . THR A 1 357 ? 6.465 -9.828 -9.100 1.00 74.81 357 THR A CA 1
ATOM 2600 C C . THR A 1 357 ? 5.221 -9.089 -9.555 1.00 74.81 357 THR A C 1
ATOM 2602 O O . THR A 1 357 ? 4.358 -8.769 -8.747 1.00 74.81 357 THR A O 1
ATOM 2605 N N . LEU A 1 358 ? 5.102 -8.809 -10.847 1.00 75.81 358 LEU A N 1
ATOM 2606 C CA . LEU A 1 358 ? 3.932 -8.110 -11.371 1.00 75.81 358 LEU A CA 1
ATOM 2607 C C . LEU A 1 358 ? 2.885 -9.085 -11.892 1.00 75.81 358 LEU A C 1
ATOM 2609 O O . LEU A 1 358 ? 3.200 -9.936 -12.723 1.00 75.81 358 LEU A O 1
ATOM 2613 N N . ASN A 1 359 ? 1.652 -8.966 -11.394 1.00 65.69 359 ASN A N 1
ATOM 2614 C CA . ASN A 1 359 ? 0.563 -9.881 -11.709 1.00 65.69 359 ASN A CA 1
ATOM 2615 C C . ASN A 1 359 ? -0.302 -9.304 -12.841 1.00 65.69 359 ASN A C 1
ATOM 2617 O O . ASN A 1 359 ? -0.895 -8.236 -12.689 1.00 65.69 359 ASN A O 1
ATOM 2621 N N . ALA A 1 360 ? -0.359 -10.012 -13.972 1.00 57.38 360 ALA A N 1
ATOM 2622 C CA . ALA A 1 360 ? -1.083 -9.590 -15.170 1.00 57.38 360 ALA A CA 1
ATOM 2623 C C . ALA A 1 360 ? -2.589 -9.859 -15.027 1.00 57.38 360 ALA A C 1
ATOM 2625 O O . ALA A 1 360 ? -3.003 -10.996 -14.795 1.00 57.38 360 ALA A O 1
ATOM 2626 N N . GLY A 1 361 ? -3.412 -8.825 -15.196 1.00 53.53 361 GLY A N 1
ATOM 2627 C CA . GLY A 1 361 ? -4.872 -8.913 -15.126 1.00 53.53 361 GLY A CA 1
ATOM 2628 C C . GLY A 1 361 ? -5.612 -8.194 -16.257 1.00 53.53 361 GLY A C 1
ATOM 2629 O O . GLY A 1 361 ? -6.749 -8.554 -16.556 1.00 53.53 361 GLY A O 1
ATOM 2630 N N . ASN A 1 362 ? -4.998 -7.209 -16.918 1.00 58.00 362 ASN A N 1
ATOM 2631 C CA . ASN A 1 362 ? -5.572 -6.478 -18.040 1.00 58.00 362 ASN A CA 1
ATOM 2632 C C . ASN A 1 362 ? -4.492 -5.701 -18.838 1.00 58.00 362 ASN A C 1
ATOM 2634 O O . ASN A 1 362 ? -4.024 -4.660 -18.377 1.00 58.00 362 ASN A O 1
ATOM 2638 N N . PRO A 1 363 ? -4.156 -6.103 -20.081 1.00 55.88 363 PRO A N 1
ATOM 2639 C CA . PRO A 1 363 ? -3.109 -5.454 -20.881 1.00 55.88 363 PRO A CA 1
ATOM 2640 C C . PRO A 1 363 ? -3.415 -3.992 -21.260 1.00 55.88 363 PRO A C 1
ATOM 2642 O O . PRO A 1 363 ? -2.553 -3.312 -21.815 1.00 55.88 363 PRO A O 1
ATOM 2645 N N . SER A 1 364 ? -4.627 -3.490 -20.990 1.00 61.41 364 SER A N 1
ATOM 2646 C CA . SER A 1 364 ? -5.019 -2.103 -21.267 1.00 61.41 364 SER A CA 1
ATOM 2647 C C . SER A 1 364 ? -4.566 -1.086 -20.209 1.00 61.41 364 SER A C 1
ATOM 2649 O O . SER A 1 364 ? -4.633 0.111 -20.484 1.00 61.41 364 SER A O 1
ATOM 2651 N N . GLN A 1 365 ? -4.101 -1.509 -19.026 1.00 73.44 365 GLN A N 1
ATOM 2652 C CA . GLN A 1 365 ? -3.516 -0.618 -18.013 1.00 73.44 365 GLN A CA 1
ATOM 2653 C C . GLN A 1 365 ? -2.176 -1.179 -17.534 1.00 73.44 365 GLN A C 1
ATOM 2655 O O . GLN A 1 365 ? -2.073 -2.353 -17.208 1.00 73.44 365 GLN A O 1
ATOM 2660 N N . GLY A 1 366 ? -1.136 -0.344 -17.520 1.00 84.75 366 GLY A N 1
ATOM 2661 C CA . GLY A 1 366 ? 0.169 -0.721 -16.980 1.00 84.75 366 GLY A CA 1
ATOM 2662 C C . GLY A 1 366 ? 0.299 -0.411 -15.495 1.00 84.75 366 GLY A C 1
ATOM 2663 O O . GLY A 1 366 ? -0.493 0.335 -14.922 1.00 84.75 366 GLY A O 1
ATOM 2664 N N . ILE A 1 367 ? 1.335 -0.969 -14.887 1.00 90.19 367 ILE A N 1
ATOM 2665 C CA . ILE A 1 367 ? 1.767 -0.647 -13.532 1.00 90.19 367 ILE A CA 1
ATOM 2666 C C . ILE A 1 367 ? 2.602 0.621 -13.575 1.00 90.19 367 ILE A C 1
ATOM 2668 O O . ILE A 1 367 ? 3.492 0.757 -14.416 1.00 90.19 367 ILE A O 1
ATOM 2672 N N . ILE A 1 368 ? 2.323 1.541 -12.660 1.00 93.75 368 ILE A N 1
ATOM 2673 C CA . ILE A 1 368 ? 2.941 2.861 -12.645 1.00 93.75 368 ILE A CA 1
ATOM 2674 C C . ILE A 1 368 ? 4.014 2.906 -11.564 1.00 93.75 368 ILE A C 1
ATOM 2676 O O . ILE A 1 368 ? 3.722 2.782 -10.375 1.00 93.75 368 ILE A O 1
ATOM 2680 N N . LEU A 1 369 ? 5.257 3.120 -11.980 1.00 95.44 369 LEU A N 1
ATOM 2681 C CA . LEU A 1 369 ? 6.367 3.457 -11.100 1.00 95.44 369 LEU A CA 1
ATOM 2682 C C . LEU A 1 369 ? 6.598 4.963 -11.209 1.00 95.44 369 LEU A C 1
ATOM 2684 O O . LEU A 1 369 ? 7.092 5.448 -12.224 1.00 95.44 369 LEU A O 1
ATOM 2688 N N . GLU A 1 370 ? 6.204 5.707 -10.182 1.00 97.88 370 GLU A N 1
ATOM 2689 C CA . GLU A 1 370 ? 6.287 7.167 -10.153 1.00 97.88 370 GLU A CA 1
ATOM 2690 C C . GLU A 1 370 ? 7.434 7.619 -9.251 1.00 97.88 370 GLU A C 1
ATOM 2692 O O . GLU A 1 370 ? 7.569 7.145 -8.126 1.00 97.88 370 GLU A O 1
ATOM 2697 N N . VAL A 1 371 ? 8.259 8.556 -9.710 1.00 98.62 371 VAL A N 1
ATOM 2698 C CA . VAL A 1 371 ? 9.315 9.148 -8.875 1.00 98.62 371 VAL A CA 1
ATOM 2699 C C . VAL A 1 371 ? 9.156 10.661 -8.876 1.00 98.62 371 VAL A C 1
ATOM 2701 O O . VAL A 1 371 ? 9.226 11.278 -9.939 1.00 98.62 371 VAL A O 1
ATOM 2704 N N . ASP A 1 372 ? 8.951 11.246 -7.693 1.00 98.12 372 ASP A N 1
ATOM 2705 C CA . ASP A 1 372 ? 8.807 12.697 -7.539 1.00 98.12 372 ASP A CA 1
ATOM 2706 C C . ASP A 1 372 ? 10.030 13.454 -8.073 1.00 98.12 372 ASP A C 1
ATOM 2708 O O . ASP A 1 372 ? 11.145 12.926 -8.132 1.00 98.12 372 ASP A O 1
ATOM 2712 N N . ASP A 1 373 ? 9.817 14.714 -8.456 1.00 96.94 373 ASP A N 1
ATOM 2713 C CA . ASP A 1 373 ? 10.882 15.567 -8.978 1.00 96.94 373 ASP A CA 1
ATOM 2714 C C . ASP A 1 373 ? 12.076 15.631 -8.015 1.00 96.94 373 ASP A C 1
ATOM 2716 O O . ASP A 1 373 ? 11.919 15.644 -6.792 1.00 96.94 373 ASP A O 1
ATOM 2720 N N . THR A 1 374 ? 13.287 15.657 -8.570 1.00 96.19 374 THR A N 1
ATOM 2721 C CA . THR A 1 374 ? 14.582 15.595 -7.864 1.00 96.19 374 THR A CA 1
ATOM 2722 C C . THR A 1 374 ? 14.863 14.312 -7.067 1.00 96.19 374 THR A C 1
ATOM 2724 O O . THR A 1 374 ? 15.979 14.149 -6.563 1.00 96.19 374 THR A O 1
ATOM 2727 N N . LYS A 1 375 ? 13.903 13.383 -6.948 1.00 98.38 375 LYS A N 1
ATOM 2728 C CA . LYS A 1 375 ? 14.082 12.133 -6.200 1.00 98.38 375 LYS A CA 1
ATOM 2729 C C . LYS A 1 375 ? 14.666 11.025 -7.067 1.00 98.38 375 LYS A C 1
ATOM 2731 O O . LYS A 1 375 ? 14.568 11.026 -8.297 1.00 98.38 375 LYS A O 1
ATOM 2736 N N . ILE A 1 376 ? 15.283 10.061 -6.390 1.00 98.06 376 ILE A N 1
ATOM 2737 C CA . ILE A 1 376 ? 15.840 8.850 -6.981 1.00 98.06 376 ILE A CA 1
ATOM 2738 C C . ILE A 1 376 ? 15.213 7.634 -6.300 1.00 98.06 376 ILE A C 1
ATOM 2740 O O . ILE A 1 376 ? 15.509 7.335 -5.141 1.00 98.06 376 ILE A O 1
ATOM 2744 N N . GLY A 1 377 ? 14.374 6.916 -7.040 1.00 97.88 377 GLY A N 1
ATOM 2745 C CA . GLY A 1 377 ? 13.896 5.594 -6.657 1.00 97.88 377 GLY A CA 1
ATOM 2746 C C . GLY A 1 377 ? 14.852 4.522 -7.160 1.00 97.88 377 GLY A C 1
ATOM 2747 O O . GLY A 1 377 ? 15.322 4.595 -8.295 1.00 97.88 377 GLY A O 1
ATOM 2748 N N . LYS A 1 378 ? 15.157 3.522 -6.332 1.00 95.88 378 LYS A N 1
ATOM 2749 C CA . LYS A 1 378 ? 16.027 2.406 -6.720 1.00 95.88 378 LYS A CA 1
ATOM 2750 C C . LYS A 1 378 ? 15.396 1.063 -6.384 1.00 95.88 378 LYS A C 1
ATOM 2752 O O . LYS A 1 378 ? 14.844 0.883 -5.296 1.00 95.88 378 LYS A O 1
ATOM 2757 N N . ILE A 1 379 ? 15.549 0.103 -7.287 1.00 93.31 379 ILE A N 1
ATOM 2758 C CA . ILE A 1 379 ? 15.173 -1.295 -7.078 1.00 93.31 379 ILE A CA 1
ATOM 2759 C C . ILE A 1 379 ? 16.434 -2.143 -7.238 1.00 93.31 379 ILE A C 1
ATOM 2761 O O . ILE A 1 379 ? 17.037 -2.174 -8.311 1.00 93.31 379 ILE A O 1
ATOM 2765 N N . ALA A 1 380 ? 16.853 -2.798 -6.151 1.00 90.62 380 ALA A N 1
ATOM 2766 C CA . ALA A 1 380 ? 18.100 -3.563 -6.115 1.00 90.62 380 ALA A CA 1
ATOM 2767 C C . ALA A 1 380 ? 17.991 -4.958 -6.755 1.00 90.62 380 ALA A C 1
ATOM 2769 O O . ALA A 1 380 ? 18.998 -5.520 -7.169 1.00 90.62 380 ALA A O 1
ATOM 2770 N N . HIS A 1 381 ? 16.783 -5.518 -6.810 1.00 87.94 381 HIS A N 1
ATOM 2771 C CA . HIS A 1 381 ? 16.513 -6.888 -7.248 1.00 87.94 381 HIS A CA 1
ATOM 2772 C C . HIS A 1 381 ? 15.896 -6.938 -8.647 1.00 87.94 381 HIS A C 1
ATOM 2774 O O . HIS A 1 381 ? 15.420 -5.928 -9.164 1.00 87.94 381 HIS A O 1
ATOM 2780 N N . ALA A 1 382 ? 15.906 -8.129 -9.251 1.00 85.44 382 ALA A N 1
ATOM 2781 C CA . ALA A 1 382 ? 15.319 -8.358 -10.564 1.00 85.44 382 ALA A CA 1
ATOM 2782 C C . ALA A 1 382 ? 13.822 -8.024 -10.567 1.00 85.44 382 ALA A C 1
ATOM 2784 O O . ALA A 1 382 ? 13.065 -8.476 -9.703 1.00 85.44 382 ALA A O 1
ATOM 2785 N N . VAL A 1 383 ? 13.396 -7.258 -11.567 1.00 85.75 383 VAL A N 1
ATOM 2786 C CA . VAL A 1 383 ? 11.987 -6.976 -11.838 1.00 85.75 383 VAL A CA 1
ATOM 2787 C C . VAL A 1 383 ? 11.511 -7.940 -12.920 1.00 85.75 383 VAL A C 1
ATOM 2789 O O . VAL A 1 383 ? 12.075 -7.962 -14.014 1.00 85.75 383 VAL A O 1
ATOM 2792 N N . THR A 1 384 ? 10.480 -8.735 -12.618 1.00 84.62 384 THR A N 1
ATOM 2793 C CA . THR A 1 384 ? 9.825 -9.621 -13.594 1.00 84.62 384 THR A CA 1
ATOM 2794 C C . THR A 1 384 ? 8.423 -9.110 -13.892 1.00 84.62 384 THR A C 1
ATOM 2796 O O . THR A 1 384 ? 7.589 -9.001 -12.990 1.00 84.62 384 THR A O 1
ATOM 2799 N N . ILE A 1 385 ? 8.161 -8.799 -15.161 1.00 77.31 385 ILE A N 1
ATOM 2800 C CA . ILE A 1 385 ? 6.925 -8.153 -15.597 1.00 77.31 385 ILE A CA 1
ATOM 2801 C C . ILE A 1 385 ? 6.232 -8.991 -16.660 1.00 77.31 385 ILE A C 1
ATOM 2803 O O . ILE A 1 385 ? 6.765 -9.160 -17.752 1.00 77.31 385 ILE A O 1
ATOM 2807 N N . ALA A 1 386 ? 5.016 -9.448 -16.357 1.00 78.06 386 ALA A N 1
ATOM 2808 C CA . ALA A 1 386 ? 4.137 -10.106 -17.322 1.00 78.06 386 ALA A CA 1
ATOM 2809 C C . ALA A 1 386 ? 3.233 -9.130 -18.118 1.00 78.06 386 ALA A C 1
ATOM 2811 O O . ALA A 1 386 ? 2.634 -9.536 -19.112 1.00 78.06 386 ALA A O 1
ATOM 2812 N N . GLY A 1 387 ? 3.137 -7.861 -17.690 1.00 81.00 387 GLY A N 1
ATOM 2813 C CA . GLY A 1 387 ? 2.270 -6.811 -18.252 1.00 81.00 387 GLY A CA 1
ATOM 2814 C C . GLY A 1 387 ? 3.018 -5.539 -18.681 1.00 81.00 387 GLY A C 1
ATOM 2815 O O . GLY A 1 387 ? 4.190 -5.589 -19.045 1.00 81.00 387 GLY A O 1
ATOM 2816 N N . ASN A 1 388 ? 2.347 -4.386 -18.654 1.00 86.56 388 ASN A N 1
ATOM 2817 C CA . ASN A 1 388 ? 2.967 -3.113 -19.039 1.00 86.56 388 ASN A CA 1
ATOM 2818 C C . ASN A 1 388 ? 3.570 -2.394 -17.822 1.00 86.56 388 ASN A C 1
ATOM 2820 O O . ASN A 1 388 ? 2.946 -2.336 -16.765 1.00 86.56 388 ASN A O 1
ATOM 2824 N N . MET A 1 389 ? 4.744 -1.788 -17.983 1.00 90.44 389 MET A N 1
ATOM 2825 C CA . MET A 1 389 ? 5.384 -0.911 -17.002 1.00 90.44 389 MET A CA 1
ATOM 2826 C C . MET A 1 389 ? 5.417 0.521 -17.522 1.00 90.44 389 MET A C 1
ATOM 2828 O O . MET A 1 389 ? 5.913 0.779 -18.616 1.00 90.44 389 MET A O 1
ATOM 2832 N N . LEU A 1 390 ? 4.947 1.454 -16.703 1.00 92.62 390 LEU A N 1
ATOM 2833 C CA . LEU A 1 390 ? 4.918 2.881 -16.984 1.00 92.62 390 LEU A CA 1
ATOM 2834 C C . LEU A 1 390 ? 5.816 3.589 -15.967 1.00 92.62 390 LEU A C 1
ATOM 2836 O O . LEU A 1 390 ? 5.562 3.521 -14.766 1.00 92.62 390 LEU A O 1
ATOM 2840 N N . LYS A 1 391 ? 6.858 4.279 -16.429 1.00 95.44 391 LYS A N 1
ATOM 2841 C CA . LYS A 1 391 ? 7.639 5.194 -15.590 1.00 95.44 391 LYS A CA 1
ATOM 2842 C C . LYS A 1 391 ? 7.078 6.608 -15.732 1.00 95.44 391 LYS A C 1
ATOM 2844 O O . LYS A 1 391 ? 7.130 7.188 -16.816 1.00 95.44 391 LYS A O 1
ATOM 2849 N N . GLU A 1 392 ? 6.581 7.144 -14.621 1.00 96.44 392 GLU A N 1
ATOM 2850 C CA . GLU A 1 392 ? 6.047 8.506 -14.475 1.00 96.44 392 GLU A CA 1
ATOM 2851 C C . GLU A 1 392 ? 6.853 9.304 -13.429 1.00 96.44 392 GLU A C 1
ATOM 2853 O O . GLU A 1 392 ? 7.728 8.765 -12.737 1.00 96.44 392 GLU A O 1
ATOM 2858 N N . GLY A 1 393 ? 6.587 10.601 -13.326 1.00 97.69 393 GLY A N 1
ATOM 2859 C CA . GLY A 1 393 ? 7.282 11.551 -12.465 1.00 97.69 393 GLY A CA 1
ATOM 2860 C C . GLY A 1 393 ? 8.646 12.004 -13.002 1.00 97.69 393 GLY A C 1
ATOM 2861 O O . GLY A 1 393 ? 9.384 11.242 -13.634 1.00 97.69 393 GLY A O 1
ATOM 2862 N N . LEU A 1 394 ? 8.999 13.260 -12.723 1.00 97.69 394 LEU A N 1
ATOM 2863 C CA . LEU A 1 394 ? 10.215 13.913 -13.227 1.00 97.69 394 LEU A CA 1
ATOM 2864 C C . LEU A 1 394 ? 11.517 13.340 -12.638 1.00 97.69 394 LEU A C 1
ATOM 2866 O O . LEU A 1 394 ? 12.592 13.538 -13.206 1.00 97.69 394 LEU A O 1
ATOM 2870 N N . GLY A 1 395 ? 11.436 12.600 -11.529 1.00 98.50 395 GLY A N 1
ATOM 2871 C CA . GLY A 1 395 ? 12.591 11.985 -10.884 1.00 98.50 395 GLY A CA 1
ATOM 2872 C C . GLY A 1 395 ? 13.194 10.805 -11.652 1.00 98.50 395 GLY A C 1
ATOM 2873 O O . GLY A 1 395 ? 12.707 10.365 -12.705 1.00 98.50 395 GLY A O 1
ATOM 2874 N N . ARG A 1 396 ? 14.275 10.254 -11.088 1.00 98.31 396 ARG A N 1
ATOM 2875 C CA . ARG A 1 396 ? 15.025 9.128 -11.663 1.00 98.31 396 ARG A CA 1
ATOM 2876 C C . ARG A 1 396 ? 14.633 7.799 -11.021 1.00 98.31 396 ARG A C 1
ATOM 2878 O O . ARG A 1 396 ? 14.692 7.661 -9.806 1.00 98.31 396 ARG A O 1
ATOM 2885 N N . LEU A 1 397 ? 14.314 6.795 -11.832 1.00 97.94 397 LEU A N 1
ATOM 2886 C CA . LEU A 1 397 ? 14.209 5.402 -11.397 1.00 97.94 397 LEU A CA 1
ATOM 2887 C C . LEU A 1 397 ? 15.453 4.623 -11.838 1.00 97.94 397 LEU A C 1
ATOM 2889 O O . LEU A 1 397 ? 15.850 4.708 -12.998 1.00 97.94 397 LEU A O 1
ATOM 2893 N N . GLU A 1 398 ? 16.047 3.855 -10.928 1.00 96.81 398 GLU A N 1
ATOM 2894 C CA . GLU A 1 398 ? 17.172 2.957 -11.198 1.00 96.81 398 GLU A CA 1
ATOM 2895 C C . GLU A 1 398 ? 16.773 1.495 -10.948 1.00 96.81 398 GLU A C 1
ATOM 2897 O O . GLU A 1 398 ? 16.441 1.123 -9.821 1.00 96.81 398 GLU A O 1
ATOM 2902 N N . LEU A 1 399 ? 16.846 0.656 -11.982 1.00 94.31 399 LEU A N 1
ATOM 2903 C CA . LEU A 1 399 ? 16.735 -0.800 -11.864 1.00 94.31 399 LEU A CA 1
ATOM 2904 C C . LEU A 1 399 ? 18.145 -1.392 -11.876 1.00 94.31 399 LEU A C 1
ATOM 2906 O O . LEU A 1 399 ? 18.831 -1.329 -12.895 1.00 94.31 399 LEU A O 1
ATOM 2910 N N . LEU A 1 400 ? 18.601 -1.916 -10.740 1.00 92.94 400 LEU A N 1
ATOM 2911 C CA . LEU A 1 400 ? 20.019 -2.225 -10.511 1.00 92.94 400 LEU A CA 1
ATOM 2912 C C . LEU A 1 400 ? 20.408 -3.677 -10.823 1.00 92.94 400 LEU A C 1
ATOM 2914 O O . LEU A 1 400 ? 21.595 -3.987 -10.855 1.00 92.94 400 LEU A O 1
ATOM 2918 N N . ALA A 1 401 ? 19.431 -4.552 -11.053 1.00 91.12 401 ALA A N 1
ATOM 2919 C CA . ALA A 1 401 ? 19.643 -5.949 -11.419 1.00 91.12 401 ALA A CA 1
ATOM 2920 C C . ALA A 1 401 ? 19.301 -6.208 -12.894 1.00 91.12 401 ALA A C 1
ATOM 2922 O O . ALA A 1 401 ? 18.900 -5.302 -13.627 1.00 91.12 401 ALA A O 1
ATOM 2923 N N . GLU A 1 402 ? 19.459 -7.455 -13.333 1.00 90.06 402 GLU A N 1
ATOM 2924 C CA . GLU A 1 402 ? 18.895 -7.920 -14.598 1.00 90.06 402 GLU A CA 1
ATOM 2925 C C . GLU A 1 402 ? 17.370 -8.016 -14.489 1.00 90.06 402 GLU A C 1
ATOM 2927 O O . GLU A 1 402 ? 16.839 -8.617 -13.557 1.00 90.06 402 GLU A O 1
ATOM 2932 N N . ASN A 1 403 ? 16.665 -7.389 -15.429 1.00 88.56 403 ASN A N 1
ATOM 2933 C CA . ASN A 1 403 ? 15.207 -7.314 -15.431 1.00 88.56 403 ASN A CA 1
ATOM 2934 C C . ASN A 1 403 ? 14.640 -8.079 -16.622 1.00 88.56 403 ASN A C 1
ATOM 2936 O O . ASN A 1 403 ? 15.215 -8.060 -17.714 1.00 88.56 403 ASN A O 1
ATOM 2940 N N . PHE A 1 404 ? 13.480 -8.692 -16.416 1.00 87.12 404 PHE A N 1
ATOM 2941 C CA . PHE A 1 404 ? 12.745 -9.408 -17.445 1.00 87.12 404 PHE A CA 1
ATOM 2942 C C . PHE A 1 404 ? 11.366 -8.780 -17.633 1.00 87.12 404 PHE A C 1
ATOM 2944 O O . PHE A 1 404 ? 10.547 -8.771 -16.714 1.00 87.12 404 PHE A O 1
ATOM 2951 N N . ILE A 1 405 ? 11.086 -8.273 -18.831 1.00 81.50 405 ILE A N 1
ATOM 2952 C CA . ILE A 1 405 ? 9.774 -7.718 -19.177 1.00 81.50 405 ILE A CA 1
ATOM 2953 C C . ILE A 1 405 ? 9.234 -8.490 -20.374 1.00 81.50 405 ILE A C 1
ATOM 2955 O O . ILE A 1 405 ? 9.861 -8.512 -21.428 1.00 81.50 405 ILE A O 1
ATOM 2959 N N . SER A 1 406 ? 8.078 -9.137 -20.240 1.00 79.81 406 SER A N 1
ATOM 2960 C CA . SER A 1 406 ? 7.398 -9.771 -21.372 1.00 79.81 406 SER A CA 1
ATOM 2961 C C . SER A 1 406 ? 6.309 -8.904 -22.010 1.00 79.81 406 SER A C 1
ATOM 2963 O O . SER A 1 406 ? 5.971 -9.152 -23.169 1.00 79.81 406 SER A O 1
ATOM 2965 N N . GLY A 1 407 ? 5.799 -7.887 -21.305 1.00 82.81 407 GLY A N 1
ATOM 2966 C CA . GLY A 1 407 ? 4.922 -6.848 -21.861 1.00 82.81 407 GLY A CA 1
ATOM 2967 C C . GLY A 1 407 ? 5.672 -5.566 -22.247 1.00 82.81 407 GLY A C 1
ATOM 2968 O O . GLY A 1 407 ? 6.857 -5.607 -22.564 1.00 82.81 407 GLY A O 1
ATOM 2969 N N . SER A 1 408 ? 4.988 -4.422 -22.286 1.00 86.56 408 SER A N 1
ATOM 2970 C CA . SER A 1 408 ? 5.580 -3.164 -22.766 1.00 86.56 408 SER A CA 1
ATOM 2971 C C . SER A 1 408 ? 6.223 -2.337 -21.652 1.00 86.56 408 SER A C 1
ATOM 2973 O O . SER A 1 408 ? 5.703 -2.251 -20.546 1.00 86.56 408 SER A O 1
ATOM 2975 N N . LEU A 1 409 ? 7.319 -1.652 -21.966 1.00 91.31 409 LEU A N 1
ATOM 2976 C CA . LEU A 1 409 ? 7.928 -0.614 -21.141 1.00 91.31 409 LEU A CA 1
ATOM 2977 C C . LEU A 1 409 ? 7.670 0.757 -21.770 1.00 91.31 409 LEU A C 1
ATOM 2979 O O . LEU A 1 409 ? 8.049 0.987 -22.915 1.00 91.31 409 LEU A O 1
ATOM 2983 N N . GLU A 1 410 ? 7.114 1.692 -21.008 1.00 93.31 410 GLU A N 1
ATOM 2984 C CA . GLU A 1 410 ? 6.960 3.087 -21.418 1.00 93.31 410 GLU A CA 1
ATOM 2985 C C . GLU A 1 410 ? 7.589 4.026 -20.381 1.00 93.31 410 GLU A C 1
ATOM 2987 O O . GLU A 1 410 ? 7.121 4.132 -19.247 1.00 93.31 410 GLU A O 1
ATOM 2992 N N . ALA A 1 411 ? 8.645 4.737 -20.772 1.00 96.50 411 ALA A N 1
ATOM 2993 C CA . ALA A 1 411 ? 9.135 5.895 -20.037 1.00 96.50 411 ALA A CA 1
ATOM 2994 C C . ALA A 1 411 ? 8.377 7.127 -20.538 1.00 96.50 411 ALA A C 1
ATOM 2996 O O . ALA A 1 411 ? 8.529 7.510 -21.697 1.00 96.50 411 ALA A O 1
ATOM 2997 N N . LYS A 1 412 ? 7.520 7.708 -19.691 1.00 96.12 412 LYS A N 1
ATOM 2998 C CA . LYS A 1 412 ? 6.702 8.875 -20.058 1.00 96.12 412 LYS A CA 1
ATOM 2999 C C . LYS A 1 412 ? 7.402 10.195 -19.759 1.00 96.12 412 LYS A C 1
ATOM 3001 O O . LYS A 1 412 ? 7.270 11.149 -20.519 1.00 96.12 412 LYS A O 1
ATOM 3006 N N . GLU A 1 413 ? 8.134 10.240 -18.651 1.00 96.06 413 GLU A N 1
ATOM 3007 C CA . GLU A 1 413 ? 8.845 11.427 -18.179 1.00 96.06 413 GLU A CA 1
ATOM 3008 C C . GLU A 1 413 ? 9.961 11.069 -17.184 1.00 96.06 413 GLU A C 1
ATOM 3010 O O . GLU A 1 413 ? 10.036 9.950 -16.654 1.00 96.06 413 GLU A O 1
ATOM 3015 N N . GLY A 1 414 ? 10.845 12.038 -16.943 1.00 98.00 414 GLY A N 1
ATOM 3016 C CA . GLY A 1 414 ? 11.967 11.896 -16.022 1.00 98.00 414 GLY A CA 1
ATOM 3017 C C . GLY A 1 414 ? 13.044 10.955 -16.557 1.00 98.00 414 GLY A C 1
ATOM 3018 O O . GLY A 1 414 ? 13.221 10.796 -17.765 1.00 98.00 414 GLY A O 1
ATOM 3019 N N . SER A 1 415 ? 13.801 10.327 -15.659 1.00 97.94 415 SER A N 1
ATOM 3020 C CA . SER A 1 415 ? 14.891 9.426 -16.047 1.00 97.94 415 SER A CA 1
ATOM 3021 C C . SER A 1 415 ? 14.607 7.986 -15.628 1.00 97.94 415 SER A C 1
ATOM 3023 O O . SER A 1 415 ? 14.190 7.722 -14.501 1.00 97.94 415 SER A O 1
ATOM 3025 N N . LEU A 1 416 ? 14.861 7.042 -16.528 1.00 97.81 416 LEU A N 1
ATOM 3026 C CA . LEU A 1 416 ? 14.860 5.613 -16.252 1.00 97.81 416 LEU A CA 1
ATOM 3027 C C . LEU A 1 416 ? 16.237 5.049 -16.597 1.00 97.81 416 LEU A C 1
ATOM 3029 O O . LEU A 1 416 ? 16.637 5.045 -17.757 1.00 97.81 416 LEU A O 1
ATOM 3033 N N . SER A 1 417 ? 16.960 4.585 -15.583 1.00 96.62 417 SER A N 1
ATOM 3034 C CA . SER A 1 417 ? 18.254 3.925 -15.728 1.00 96.62 417 SER A CA 1
ATOM 3035 C C . SER A 1 417 ? 18.107 2.450 -15.397 1.00 96.62 417 SER A C 1
ATOM 3037 O O . SER A 1 417 ? 17.644 2.088 -14.320 1.00 96.62 417 SER A O 1
ATOM 3039 N N . ILE A 1 418 ? 18.514 1.586 -16.311 1.00 94.12 418 ILE A N 1
ATOM 3040 C CA . ILE A 1 418 ? 18.322 0.144 -16.209 1.00 94.12 418 ILE A CA 1
ATOM 3041 C C . ILE A 1 418 ? 19.676 -0.521 -16.382 1.00 94.12 418 ILE A C 1
ATOM 3043 O O . ILE A 1 418 ? 20.346 -0.299 -17.384 1.00 94.12 418 ILE A O 1
ATOM 3047 N N . TYR A 1 419 ? 20.082 -1.340 -15.417 1.00 92.44 419 TYR A N 1
ATOM 3048 C CA . TYR A 1 419 ? 21.349 -2.058 -15.471 1.00 92.44 419 TYR A CA 1
ATOM 3049 C C . TYR A 1 419 ? 21.387 -3.039 -16.651 1.00 92.44 419 TYR A C 1
ATOM 3051 O O . TYR A 1 419 ? 22.201 -2.885 -17.558 1.00 92.44 419 TYR A O 1
ATOM 3059 N N . SER A 1 420 ? 20.469 -4.005 -16.682 1.00 88.25 420 SER A N 1
ATOM 3060 C CA . SER A 1 420 ? 20.293 -4.924 -17.808 1.00 88.25 420 SER A CA 1
ATOM 3061 C C . SER A 1 420 ? 18.814 -5.237 -18.004 1.00 88.25 420 SER A C 1
ATOM 3063 O O . SER A 1 420 ? 18.047 -5.304 -17.034 1.00 88.25 420 SER A O 1
ATOM 3065 N N . MET A 1 421 ? 18.415 -5.418 -19.260 1.00 86.31 421 MET A N 1
ATOM 3066 C CA . MET A 1 421 ? 17.063 -5.807 -19.632 1.00 86.31 421 MET A CA 1
ATOM 3067 C C . MET A 1 421 ? 17.055 -6.875 -20.721 1.00 86.31 421 MET A C 1
ATOM 3069 O O . MET A 1 421 ? 17.628 -6.700 -21.802 1.00 86.31 421 MET A O 1
ATOM 3073 N N . ILE A 1 422 ? 16.302 -7.935 -20.441 1.00 84.19 422 ILE A N 1
ATOM 3074 C CA . ILE A 1 422 ? 15.762 -8.855 -21.435 1.00 84.19 422 ILE A CA 1
ATOM 3075 C C . ILE A 1 422 ? 14.293 -8.477 -21.601 1.00 84.19 422 ILE A C 1
ATOM 3077 O O . ILE A 1 422 ? 13.488 -8.661 -20.687 1.00 84.19 422 ILE A O 1
ATOM 3081 N N . ASN A 1 423 ? 13.940 -7.913 -22.750 1.00 80.44 423 ASN A N 1
ATOM 3082 C CA . ASN A 1 423 ? 12.577 -7.466 -23.003 1.00 80.44 423 ASN A CA 1
ATOM 3083 C C . ASN A 1 423 ? 11.983 -8.205 -24.201 1.00 80.44 423 ASN A C 1
ATOM 3085 O O . ASN A 1 423 ? 12.540 -8.139 -25.284 1.00 80.44 423 ASN A O 1
ATOM 3089 N N . ASN A 1 424 ? 10.837 -8.859 -24.020 1.00 79.31 424 ASN A N 1
ATOM 3090 C CA . ASN A 1 424 ? 10.098 -9.554 -25.079 1.00 79.31 424 ASN A CA 1
ATOM 3091 C C . ASN A 1 424 ? 8.886 -8.747 -25.590 1.00 79.31 424 ASN A C 1
ATOM 3093 O O . ASN A 1 424 ? 8.127 -9.258 -26.423 1.00 79.31 424 ASN A O 1
ATOM 3097 N N . GLY A 1 425 ? 8.678 -7.519 -25.103 1.00 82.19 425 GLY A N 1
ATOM 3098 C CA . GLY A 1 425 ? 7.630 -6.607 -25.564 1.00 82.19 425 GLY A CA 1
ATOM 3099 C C . GLY A 1 425 ? 8.176 -5.325 -26.195 1.00 82.19 425 GLY A C 1
ATOM 3100 O O . GLY A 1 425 ? 9.266 -5.314 -26.775 1.00 82.19 425 GLY A O 1
ATOM 3101 N N . THR A 1 426 ? 7.390 -4.246 -26.156 1.00 87.00 426 THR A N 1
ATOM 3102 C CA . THR A 1 426 ? 7.745 -2.965 -26.793 1.00 87.00 426 THR A CA 1
ATOM 3103 C C . THR A 1 426 ? 8.375 -1.995 -25.800 1.00 87.00 426 THR A C 1
ATOM 3105 O O . THR A 1 426 ? 7.866 -1.850 -24.695 1.00 87.00 426 THR A O 1
ATOM 3108 N N . VAL A 1 427 ? 9.411 -1.265 -26.206 1.00 91.94 427 VAL A N 1
ATOM 3109 C CA . VAL A 1 427 ? 9.986 -0.152 -25.438 1.00 91.94 427 VAL A CA 1
ATOM 3110 C C . VAL A 1 427 ? 9.561 1.166 -26.073 1.00 91.94 427 VAL A C 1
ATOM 3112 O O . VAL A 1 427 ? 9.710 1.364 -27.275 1.00 91.94 427 VAL A O 1
ATOM 3115 N N . THR A 1 428 ? 9.037 2.088 -25.279 1.00 93.44 428 THR A N 1
ATOM 3116 C CA . THR A 1 428 ? 8.677 3.440 -25.709 1.00 93.44 428 THR A CA 1
ATOM 3117 C C . THR A 1 428 ? 9.329 4.452 -24.778 1.00 93.44 428 THR A C 1
ATOM 3119 O O . THR A 1 428 ? 9.103 4.429 -23.572 1.00 93.44 428 THR A O 1
ATOM 3122 N N . ASN A 1 429 ? 10.152 5.336 -25.333 1.00 96.56 429 ASN A N 1
ATOM 3123 C CA . ASN A 1 429 ? 10.738 6.475 -24.634 1.00 96.56 429 ASN A CA 1
ATOM 3124 C C . ASN A 1 429 ? 10.079 7.747 -25.168 1.00 96.56 429 ASN A C 1
ATOM 3126 O O . ASN A 1 429 ? 10.268 8.069 -26.338 1.00 96.56 429 ASN A O 1
ATOM 3130 N N . ARG A 1 430 ? 9.286 8.442 -24.354 1.00 97.38 430 ARG A N 1
ATOM 3131 C CA . ARG A 1 430 ? 8.575 9.660 -24.765 1.00 97.38 430 ARG A CA 1
ATOM 3132 C C . ARG A 1 430 ? 9.501 10.875 -24.789 1.00 97.38 430 ARG A C 1
ATOM 3134 O O . ARG A 1 430 ? 10.608 10.847 -24.262 1.00 97.38 430 ARG A O 1
ATOM 3141 N N . SER A 1 431 ? 9.039 11.968 -25.393 1.00 95.88 431 SER A N 1
ATOM 3142 C CA . SER A 1 431 ? 9.844 13.181 -25.604 1.00 95.88 431 SER A CA 1
ATOM 3143 C C . SER A 1 431 ? 10.449 13.781 -24.330 1.00 95.88 431 SER A C 1
ATOM 3145 O O . SER A 1 431 ? 11.528 14.364 -24.377 1.00 95.88 431 SER A O 1
ATOM 3147 N N . ASN A 1 432 ? 9.774 13.626 -23.187 1.00 94.12 432 ASN A N 1
ATOM 3148 C CA . ASN A 1 432 ? 10.182 14.212 -21.907 1.00 94.12 432 ASN A CA 1
ATOM 3149 C C . ASN A 1 432 ? 10.964 13.239 -21.014 1.00 94.12 432 ASN A C 1
ATOM 3151 O O . ASN A 1 432 ? 11.136 13.509 -19.822 1.00 94.12 432 ASN A O 1
ATOM 3155 N N . SER A 1 433 ? 11.413 12.103 -21.551 1.00 97.69 433 SER A N 1
ATOM 3156 C CA . SER A 1 433 ? 12.151 11.105 -20.783 1.00 97.69 433 SER A CA 1
ATOM 3157 C C . SER A 1 433 ? 13.573 10.868 -21.281 1.00 97.69 433 SER A C 1
ATOM 3159 O O . SER A 1 433 ? 13.914 11.018 -22.455 1.00 97.69 433 SER A O 1
ATOM 3161 N N . THR A 1 434 ? 14.427 10.492 -20.331 1.00 97.56 434 THR A N 1
ATOM 3162 C CA . THR A 1 434 ? 15.769 9.963 -20.573 1.00 97.56 434 THR A CA 1
ATOM 3163 C C . THR A 1 434 ? 15.787 8.487 -20.218 1.00 97.56 434 THR A C 1
ATOM 3165 O O . THR A 1 434 ? 15.597 8.131 -19.054 1.00 97.56 434 THR A O 1
ATOM 3168 N N . LEU A 1 435 ? 16.054 7.635 -21.200 1.00 96.38 435 LEU A N 1
ATOM 3169 C CA . LEU A 1 435 ? 16.135 6.194 -21.040 1.00 96.38 435 LEU A CA 1
ATOM 3170 C C . LEU A 1 435 ? 17.582 5.736 -21.219 1.00 96.38 435 LEU A C 1
ATOM 3172 O O . LEU A 1 435 ? 18.167 5.896 -22.288 1.00 96.38 435 LEU A O 1
ATOM 3176 N N . ASN A 1 436 ? 18.157 5.174 -20.159 1.00 95.62 436 ASN A N 1
ATOM 3177 C CA . ASN A 1 436 ? 19.533 4.701 -20.130 1.00 95.62 436 ASN A CA 1
ATOM 3178 C C . ASN A 1 436 ? 19.579 3.202 -19.821 1.00 95.62 436 ASN A C 1
ATOM 3180 O O . ASN A 1 436 ? 19.093 2.776 -18.775 1.00 95.62 436 ASN A O 1
ATOM 3184 N N . PHE A 1 437 ? 20.207 2.414 -20.688 1.00 92.06 437 PHE A N 1
ATOM 3185 C CA . PHE A 1 437 ? 20.409 0.979 -20.482 1.00 92.06 437 PHE A CA 1
ATOM 3186 C C . PHE A 1 437 ? 21.889 0.651 -20.358 1.00 92.06 437 PHE A C 1
ATOM 3188 O O . PHE A 1 437 ? 22.655 1.034 -21.234 1.00 92.06 437 PHE A O 1
ATOM 3195 N N . GLY A 1 438 ? 22.288 -0.146 -19.366 1.00 90.31 438 GLY A N 1
ATOM 3196 C CA . GLY A 1 438 ? 23.608 -0.782 -19.351 1.00 90.31 438 GLY A CA 1
ATOM 3197 C C . GLY A 1 438 ? 23.723 -1.878 -20.415 1.00 90.31 438 GLY A C 1
ATOM 3198 O O . GLY A 1 438 ? 24.740 -1.964 -21.098 1.00 90.31 438 GLY A O 1
ATOM 3199 N N . SER A 1 439 ? 22.655 -2.649 -20.624 1.00 85.69 439 SER A N 1
ATOM 3200 C CA . SER A 1 439 ? 22.484 -3.552 -21.766 1.00 85.69 439 SER A CA 1
ATOM 3201 C C . SER A 1 439 ? 21.003 -3.718 -22.095 1.00 85.69 439 SER A C 1
ATOM 3203 O O . SER A 1 439 ? 20.174 -3.847 -21.189 1.00 85.69 439 SER A O 1
ATOM 3205 N N . LEU A 1 440 ? 20.674 -3.722 -23.387 1.00 85.75 440 LEU A N 1
ATOM 3206 C CA . LEU A 1 440 ? 19.317 -3.931 -23.871 1.00 85.75 440 LEU A CA 1
ATOM 3207 C C . LEU A 1 440 ? 19.286 -5.039 -24.935 1.00 85.75 440 LEU A C 1
ATOM 3209 O O . LEU A 1 440 ? 19.841 -4.889 -26.029 1.00 85.75 440 LEU A O 1
ATOM 3213 N N . THR A 1 441 ? 18.596 -6.143 -24.626 1.00 81.00 441 THR A N 1
ATOM 3214 C CA . THR A 1 441 ? 18.539 -7.337 -25.485 1.00 81.00 441 THR A CA 1
ATOM 3215 C C . THR A 1 441 ? 17.113 -7.850 -25.711 1.00 81.00 441 THR A C 1
ATOM 3217 O O . THR A 1 441 ? 16.210 -7.628 -24.907 1.00 81.00 441 THR A O 1
ATOM 3220 N N . ASN A 1 442 ? 16.935 -8.571 -26.824 1.00 71.38 442 ASN A N 1
ATOM 3221 C CA . ASN A 1 442 ? 15.730 -9.323 -27.206 1.00 71.38 442 ASN A CA 1
ATOM 3222 C C . ASN A 1 442 ? 14.445 -8.528 -27.515 1.00 71.38 442 ASN A C 1
ATOM 3224 O O . ASN A 1 442 ? 13.393 -9.140 -27.672 1.00 71.38 442 ASN A O 1
ATOM 3228 N N . ASN A 1 443 ? 14.530 -7.206 -27.661 1.00 72.69 443 ASN A N 1
ATOM 3229 C CA . ASN A 1 443 ? 13.361 -6.344 -27.880 1.00 72.69 443 ASN A CA 1
ATOM 3230 C C . ASN A 1 443 ? 12.621 -6.661 -29.172 1.00 72.69 443 ASN A C 1
ATOM 3232 O O . ASN A 1 443 ? 13.260 -6.880 -30.203 1.00 72.69 443 ASN A O 1
ATOM 3236 N N . LYS A 1 444 ? 11.286 -6.560 -29.111 1.00 79.81 444 LYS A N 1
ATOM 3237 C CA . LYS A 1 444 ? 10.445 -6.491 -30.307 1.00 79.81 444 LYS A CA 1
ATOM 3238 C C . LYS A 1 444 ? 10.566 -5.111 -30.948 1.00 79.81 444 LYS A C 1
ATOM 3240 O O . LYS A 1 444 ? 11.465 -4.873 -31.742 1.00 79.81 444 LYS A O 1
ATOM 3245 N N . ASN A 1 445 ? 9.718 -4.167 -30.537 1.00 86.56 445 ASN A N 1
ATOM 3246 C CA . ASN A 1 445 ? 9.723 -2.808 -31.076 1.00 86.56 445 ASN A CA 1
ATOM 3247 C C . ASN A 1 445 ? 10.303 -1.815 -30.071 1.00 86.56 445 ASN A C 1
ATOM 3249 O O . ASN A 1 445 ? 9.934 -1.845 -28.898 1.00 86.56 445 ASN A O 1
ATOM 3253 N N . VAL A 1 446 ? 11.137 -0.894 -30.539 1.00 90.75 446 VAL A N 1
ATOM 3254 C CA . VAL A 1 446 ? 11.621 0.251 -29.764 1.00 90.75 446 VAL A CA 1
ATOM 3255 C C . VAL A 1 446 ? 11.211 1.535 -30.474 1.00 90.75 446 VAL A C 1
ATOM 3257 O O . VAL A 1 446 ? 11.421 1.686 -31.673 1.00 90.75 446 VAL A O 1
ATOM 3260 N N . THR A 1 447 ? 10.609 2.470 -29.747 1.00 94.44 447 THR A N 1
ATOM 3261 C CA . THR A 1 447 ? 10.309 3.823 -30.229 1.00 94.44 447 THR A CA 1
ATOM 3262 C C . THR A 1 447 ? 10.947 4.833 -29.291 1.00 94.44 447 THR A C 1
ATOM 3264 O O . THR A 1 447 ? 10.694 4.806 -28.087 1.00 94.44 447 THR A O 1
ATOM 3267 N N . ASN A 1 448 ? 11.775 5.716 -29.840 1.00 96.31 448 ASN A N 1
ATOM 3268 C CA . ASN A 1 448 ? 12.450 6.770 -29.103 1.00 96.31 448 ASN A CA 1
ATOM 3269 C C . ASN A 1 448 ? 12.015 8.155 -29.584 1.00 96.31 448 ASN A C 1
ATOM 3271 O O . ASN A 1 448 ? 12.306 8.535 -30.711 1.00 96.31 448 ASN A O 1
ATOM 3275 N N . GLU A 1 449 ? 11.382 8.928 -28.713 1.00 97.44 449 GLU A N 1
ATOM 3276 C CA . GLU A 1 449 ? 11.073 10.352 -28.887 1.00 97.44 449 GLU A CA 1
ATOM 3277 C C . GLU A 1 449 ? 11.904 11.234 -27.935 1.00 97.44 449 GLU A C 1
ATOM 3279 O O . GLU A 1 449 ? 12.021 12.434 -28.170 1.00 97.44 449 GLU A O 1
ATOM 3284 N N . GLY A 1 450 ? 12.482 10.655 -26.874 1.00 97.00 450 GLY A N 1
ATOM 3285 C CA . GLY A 1 450 ? 13.304 11.335 -25.865 1.00 97.00 450 GLY A CA 1
ATOM 3286 C C . GLY A 1 450 ? 14.808 11.094 -26.024 1.00 97.00 450 GLY A C 1
ATOM 3287 O O . GLY A 1 450 ? 15.299 10.779 -27.108 1.00 97.00 450 GLY A O 1
ATOM 3288 N N . ILE A 1 451 ? 15.556 11.230 -24.923 1.00 97.06 451 ILE A N 1
ATOM 3289 C CA . ILE A 1 451 ? 16.994 10.917 -24.887 1.00 97.06 451 ILE A CA 1
ATOM 3290 C C . ILE A 1 451 ? 17.165 9.422 -24.637 1.00 97.06 451 ILE A C 1
ATOM 3292 O O . ILE A 1 451 ? 16.686 8.916 -23.622 1.00 97.06 451 ILE A O 1
ATOM 3296 N N . PHE A 1 452 ? 17.874 8.724 -25.518 1.00 95.88 452 PHE A N 1
ATOM 3297 C CA . PHE A 1 452 ? 18.160 7.299 -25.376 1.00 95.88 452 PHE A CA 1
ATOM 3298 C C . PHE A 1 452 ? 19.664 7.042 -25.388 1.00 95.88 452 PHE A C 1
ATOM 3300 O O . PHE A 1 452 ? 20.357 7.393 -26.347 1.00 95.88 452 PHE A O 1
ATOM 3307 N N . THR A 1 453 ? 20.164 6.388 -24.339 1.00 94.56 453 THR A N 1
ATOM 3308 C CA . THR A 1 453 ? 21.578 6.022 -24.217 1.00 94.56 453 THR A CA 1
ATOM 3309 C C . THR A 1 453 ? 21.762 4.549 -23.894 1.00 94.56 453 THR A C 1
ATOM 3311 O O . THR A 1 453 ? 21.049 3.984 -23.063 1.00 94.56 453 THR A O 1
ATOM 3314 N N . SER A 1 454 ? 22.749 3.913 -24.524 1.00 90.56 454 SER A N 1
ATOM 3315 C CA . SER A 1 454 ? 23.178 2.570 -24.128 1.00 90.56 454 SER A CA 1
ATOM 3316 C C . SER A 1 454 ? 24.589 2.239 -24.621 1.00 90.56 454 SER A C 1
ATOM 3318 O O . SER A 1 454 ? 24.940 2.607 -25.741 1.00 90.56 454 SER A O 1
ATOM 3320 N N . PRO A 1 455 ? 25.407 1.488 -23.863 1.00 90.44 455 PRO A N 1
ATOM 3321 C CA . PRO A 1 455 ? 26.628 0.902 -24.402 1.00 90.44 455 PRO A CA 1
ATOM 3322 C C . PRO A 1 455 ? 26.338 -0.078 -25.545 1.00 90.44 455 PRO A C 1
ATOM 3324 O O . PRO A 1 455 ? 27.079 -0.132 -26.524 1.00 90.44 455 PRO A O 1
ATOM 3327 N N . THR A 1 456 ? 25.271 -0.871 -25.448 1.00 87.31 456 THR A N 1
ATOM 3328 C CA . THR A 1 456 ? 24.962 -1.893 -26.451 1.00 87.31 456 THR A CA 1
ATOM 3329 C C . THR A 1 456 ? 23.462 -2.055 -26.623 1.00 87.31 456 THR A C 1
ATOM 3331 O O . THR A 1 456 ? 22.742 -2.390 -25.683 1.00 87.31 456 THR A O 1
ATOM 3334 N N . LEU A 1 457 ? 23.012 -1.883 -27.863 1.00 86.44 457 LEU A N 1
ATOM 3335 C CA . LEU A 1 457 ? 21.656 -2.168 -28.306 1.00 86.44 457 LEU A CA 1
ATOM 3336 C C . LEU A 1 457 ? 21.677 -3.396 -29.212 1.00 86.44 457 LEU A C 1
ATOM 3338 O O . LEU A 1 457 ? 22.305 -3.370 -30.267 1.00 86.44 457 LEU A O 1
ATOM 3342 N N . THR A 1 458 ? 20.948 -4.444 -28.833 1.00 85.50 458 THR A N 1
ATOM 3343 C CA . THR A 1 458 ? 20.621 -5.540 -29.753 1.00 85.50 458 THR A CA 1
ATOM 3344 C C . THR A 1 458 ? 19.143 -5.459 -30.121 1.00 85.50 458 THR A C 1
ATOM 3346 O O . THR A 1 458 ? 18.278 -5.755 -29.291 1.00 85.50 458 THR A O 1
ATOM 3349 N N . ASN A 1 459 ? 18.856 -5.036 -31.352 1.00 80.81 459 ASN A N 1
ATOM 3350 C CA . ASN A 1 459 ? 17.499 -4.909 -31.880 1.00 80.81 459 ASN A CA 1
ATOM 3351 C C . ASN A 1 459 ? 17.150 -6.106 -32.773 1.00 80.81 459 ASN A C 1
ATOM 3353 O O . ASN A 1 459 ? 17.933 -6.445 -33.662 1.00 80.81 459 ASN A O 1
ATOM 3357 N N . LYS A 1 460 ? 15.983 -6.724 -32.541 1.00 80.25 460 LYS A N 1
ATOM 3358 C CA . LYS A 1 460 ? 15.510 -7.875 -33.324 1.00 80.25 460 LYS A CA 1
ATOM 3359 C C . LYS A 1 460 ? 14.420 -7.528 -34.335 1.00 80.25 460 LYS A C 1
ATOM 3361 O O . LYS A 1 460 ? 14.542 -7.996 -35.463 1.00 80.25 460 LYS A O 1
ATOM 3366 N N . ASP A 1 461 ? 13.435 -6.701 -33.962 1.00 85.19 461 ASP A N 1
ATOM 3367 C CA . ASP A 1 461 ? 12.378 -6.245 -34.878 1.00 85.19 461 ASP A CA 1
ATOM 3368 C C . ASP A 1 461 ? 12.565 -4.757 -35.240 1.00 85.19 461 ASP A C 1
ATOM 3370 O O . ASP A 1 461 ? 13.569 -4.402 -35.849 1.00 85.19 461 ASP A O 1
ATOM 3374 N N . SER A 1 462 ? 11.631 -3.856 -34.919 1.00 87.75 462 SER A N 1
ATOM 3375 C CA . SER A 1 462 ? 11.664 -2.466 -35.402 1.00 87.75 462 SER A CA 1
ATOM 3376 C C . SER A 1 462 ? 12.207 -1.477 -34.368 1.00 87.75 462 SER A C 1
ATOM 3378 O O . SER A 1 462 ? 11.663 -1.365 -33.273 1.00 87.75 462 SER A O 1
ATOM 3380 N N . PHE A 1 463 ? 13.175 -0.648 -34.755 1.00 91.06 463 PHE A N 1
ATOM 3381 C CA . PHE A 1 463 ? 13.628 0.517 -33.990 1.00 91.06 463 PHE A CA 1
ATOM 3382 C C . PHE A 1 463 ? 13.261 1.811 -34.723 1.00 91.06 463 PHE A C 1
ATOM 3384 O O . PHE A 1 463 ? 13.675 2.026 -35.860 1.00 91.06 463 PHE A O 1
ATOM 3391 N N . ILE A 1 464 ? 12.500 2.690 -34.074 1.00 94.56 464 ILE A N 1
ATOM 3392 C CA . ILE A 1 464 ? 12.133 4.015 -34.586 1.00 94.56 464 ILE A CA 1
ATOM 3393 C C . ILE A 1 464 ? 12.776 5.069 -33.689 1.00 94.56 464 ILE A C 1
ATOM 3395 O O . ILE A 1 464 ? 12.480 5.137 -32.498 1.00 94.56 464 ILE A O 1
ATOM 3399 N N . ASN A 1 465 ? 13.637 5.902 -34.264 1.00 95.81 465 ASN A N 1
ATOM 3400 C CA . ASN A 1 465 ? 14.333 6.976 -33.577 1.00 95.81 465 ASN A CA 1
ATOM 3401 C C . ASN A 1 465 ? 13.894 8.353 -34.079 1.00 95.81 465 ASN A C 1
ATOM 3403 O O . ASN A 1 465 ? 14.252 8.757 -35.182 1.00 95.81 465 ASN A O 1
ATOM 3407 N N . ASN A 1 466 ? 13.188 9.093 -33.235 1.00 96.94 466 ASN A N 1
ATOM 3408 C CA . ASN A 1 466 ? 12.760 10.472 -33.464 1.00 96.94 466 ASN A CA 1
ATOM 3409 C C . ASN A 1 466 ? 13.425 11.459 -32.479 1.00 96.94 466 ASN A C 1
ATOM 3411 O O . ASN A 1 466 ? 13.381 12.663 -32.709 1.00 96.94 466 ASN A O 1
ATOM 3415 N N . GLY A 1 467 ? 14.040 10.967 -31.393 1.00 96.62 467 GLY A N 1
ATOM 3416 C CA . GLY A 1 467 ? 14.720 11.766 -30.364 1.00 96.62 467 GLY A CA 1
ATOM 3417 C C . GLY A 1 467 ? 16.245 11.573 -30.318 1.00 96.62 467 GLY A C 1
ATOM 3418 O O . GLY A 1 467 ? 16.795 10.768 -31.080 1.00 96.62 467 GLY A O 1
ATOM 3419 N N . PRO A 1 468 ? 16.969 12.308 -29.451 1.00 96.75 468 PRO A N 1
ATOM 3420 C CA . PRO A 1 468 ? 18.413 12.152 -29.290 1.00 96.75 468 PRO A CA 1
ATOM 3421 C C . PRO A 1 468 ? 18.825 10.709 -28.970 1.00 96.75 468 PRO A C 1
ATOM 3423 O O . PRO A 1 468 ? 18.323 10.109 -28.018 1.00 96.75 468 PRO A O 1
ATOM 3426 N N . LEU A 1 469 ? 19.768 10.167 -29.742 1.00 95.25 469 LEU A N 1
ATOM 3427 C CA . LEU A 1 469 ? 20.270 8.799 -29.601 1.00 95.25 469 LEU A CA 1
ATOM 3428 C C . LEU A 1 469 ? 21.792 8.801 -29.469 1.00 95.25 469 LEU A C 1
ATOM 3430 O O . LEU A 1 469 ? 22.480 9.365 -30.317 1.00 95.25 469 LEU A O 1
ATOM 3434 N N . ASN A 1 470 ? 22.320 8.151 -28.432 1.00 94.56 470 ASN A N 1
ATOM 3435 C CA . ASN A 1 470 ? 23.760 7.965 -28.254 1.00 94.56 470 ASN A CA 1
ATOM 3436 C C . ASN A 1 470 ? 24.068 6.524 -27.827 1.00 94.56 470 ASN A C 1
ATOM 3438 O O . ASN A 1 470 ? 23.767 6.125 -26.698 1.00 94.56 470 ASN A O 1
ATOM 3442 N N . ILE A 1 471 ? 24.633 5.730 -28.740 1.00 91.62 471 ILE A N 1
ATOM 3443 C CA . ILE A 1 471 ? 24.887 4.302 -28.519 1.00 91.62 471 ILE A CA 1
ATOM 3444 C C . ILE A 1 471 ? 26.299 3.916 -28.960 1.00 91.62 471 ILE A C 1
ATOM 3446 O O . ILE A 1 471 ? 26.707 4.208 -30.077 1.00 91.62 471 ILE A O 1
ATOM 3450 N N . ASN A 1 472 ? 27.042 3.164 -28.142 1.00 92.31 472 ASN A N 1
ATOM 3451 C CA . ASN A 1 472 ? 28.387 2.729 -28.547 1.00 92.31 472 ASN A CA 1
ATOM 3452 C C . ASN A 1 472 ? 28.346 1.605 -29.590 1.00 92.31 472 ASN A C 1
ATOM 3454 O O . ASN A 1 472 ? 29.141 1.605 -30.524 1.00 92.31 472 ASN A O 1
ATOM 3458 N N . THR A 1 473 ? 27.466 0.615 -29.440 1.00 90.81 473 THR A N 1
ATOM 3459 C CA . THR A 1 473 ? 27.328 -0.491 -30.401 1.00 90.81 473 THR A CA 1
ATOM 3460 C C . THR A 1 473 ? 25.865 -0.830 -30.651 1.00 90.81 473 THR A C 1
ATOM 3462 O O . THR A 1 473 ? 25.120 -1.128 -29.719 1.00 90.81 473 THR A O 1
ATOM 3465 N N . VAL A 1 474 ? 25.468 -0.819 -31.920 1.00 89.19 474 VAL A N 1
ATOM 3466 C CA . VAL A 1 474 ? 24.156 -1.258 -32.393 1.00 89.19 474 VAL A CA 1
ATOM 3467 C C . VAL A 1 474 ? 24.340 -2.552 -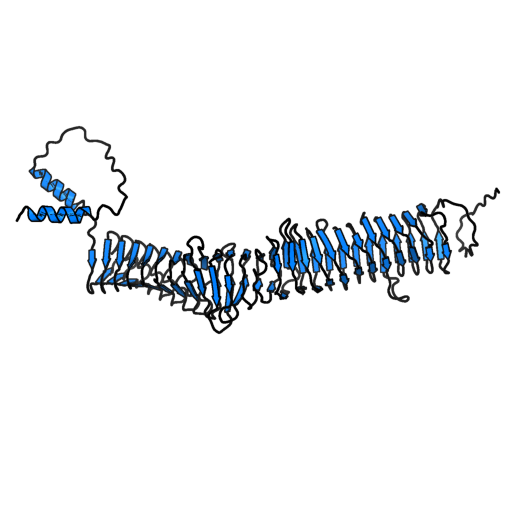33.177 1.00 89.19 474 VAL A C 1
ATOM 3469 O O . VAL A 1 474 ? 25.045 -2.571 -34.180 1.00 89.19 474 VAL A O 1
ATOM 3472 N N . ASN A 1 475 ? 23.688 -3.619 -32.723 1.00 86.81 475 ASN A N 1
ATOM 3473 C CA . ASN A 1 475 ? 23.540 -4.877 -33.446 1.00 86.81 475 ASN A CA 1
ATOM 3474 C C . ASN A 1 475 ? 22.069 -5.015 -33.836 1.00 86.81 475 ASN A C 1
ATOM 3476 O O . ASN A 1 475 ? 21.214 -5.281 -32.991 1.00 86.81 475 ASN A O 1
ATOM 3480 N N . ASN A 1 476 ? 21.763 -4.785 -35.103 1.00 83.06 476 ASN A N 1
ATOM 3481 C CA . ASN A 1 476 ? 20.398 -4.634 -35.577 1.00 83.06 476 ASN A CA 1
ATOM 3482 C C . ASN A 1 476 ? 20.052 -5.715 -36.606 1.00 83.06 476 ASN A C 1
ATOM 3484 O O . ASN A 1 476 ? 20.525 -5.660 -37.731 1.00 83.06 476 ASN A O 1
ATOM 3488 N N . SER A 1 477 ? 19.212 -6.682 -36.246 1.00 80.31 477 SER A N 1
ATOM 3489 C CA . SER A 1 477 ? 18.743 -7.723 -37.175 1.00 80.31 477 SER A CA 1
ATOM 3490 C C . SER A 1 477 ? 17.336 -7.468 -37.728 1.00 80.31 477 SER A C 1
ATOM 3492 O O . SER A 1 477 ? 16.765 -8.369 -38.340 1.00 80.31 477 SER A O 1
ATOM 3494 N N . GLY A 1 478 ? 16.759 -6.292 -37.464 1.00 84.00 478 GLY A N 1
ATOM 3495 C CA . GLY A 1 478 ? 15.425 -5.889 -37.915 1.00 84.00 478 GLY A CA 1
ATOM 3496 C C . GLY A 1 478 ? 15.407 -4.456 -38.460 1.00 84.00 478 GLY A C 1
ATOM 3497 O O . GLY A 1 478 ? 16.460 -3.882 -38.714 1.00 84.00 478 GLY A O 1
ATOM 3498 N N . ASN A 1 479 ? 14.239 -3.856 -38.684 1.00 87.62 479 ASN A N 1
ATOM 3499 C CA . ASN A 1 479 ? 14.153 -2.530 -39.314 1.00 87.62 479 ASN A CA 1
ATOM 3500 C C . ASN A 1 479 ? 14.650 -1.412 -38.389 1.00 87.62 479 ASN A C 1
ATOM 3502 O O . ASN A 1 479 ? 14.330 -1.395 -37.201 1.00 87.62 479 ASN A O 1
ATOM 3506 N N . PHE A 1 480 ? 15.365 -0.432 -38.940 1.00 90.38 480 PHE A N 1
ATOM 3507 C CA . PHE A 1 480 ? 15.834 0.738 -38.195 1.00 90.38 480 PHE A CA 1
ATOM 3508 C C . PHE A 1 480 ? 15.485 2.023 -38.946 1.00 90.38 480 PHE A C 1
ATOM 3510 O O . PHE A 1 480 ? 15.888 2.220 -40.087 1.00 90.38 480 PHE A O 1
ATOM 3517 N N . ARG A 1 481 ? 14.741 2.926 -38.311 1.00 94.00 481 ARG A N 1
ATOM 3518 C CA . ARG A 1 481 ? 14.342 4.210 -38.899 1.00 94.00 481 ARG A CA 1
ATOM 3519 C C . ARG A 1 481 ? 14.821 5.344 -38.017 1.00 94.00 481 ARG A C 1
ATOM 3521 O O . ARG A 1 481 ? 14.461 5.392 -36.847 1.00 94.00 481 ARG A O 1
ATOM 3528 N N . ASN A 1 482 ? 15.596 6.264 -38.576 1.00 95.94 482 ASN A N 1
ATOM 3529 C CA . ASN A 1 482 ? 16.071 7.453 -37.881 1.00 95.94 482 ASN A CA 1
ATOM 3530 C C . ASN A 1 482 ? 15.569 8.724 -38.556 1.00 95.94 482 ASN A C 1
ATOM 3532 O O . ASN A 1 482 ? 15.944 9.009 -39.687 1.00 95.94 482 ASN A O 1
ATOM 3536 N N . SER A 1 483 ? 14.787 9.508 -37.822 1.00 96.75 483 SER A N 1
ATOM 3537 C CA . SER A 1 483 ? 14.385 10.872 -38.175 1.00 96.75 483 SER A CA 1
ATOM 3538 C C . SER A 1 483 ? 14.932 11.920 -37.192 1.00 96.75 483 SER A C 1
ATOM 3540 O O . SER A 1 483 ? 14.657 13.110 -37.330 1.00 96.75 483 SER A O 1
ATOM 3542 N N . SER A 1 484 ? 15.724 11.491 -36.201 1.00 95.94 484 SER A N 1
ATOM 3543 C CA . SER A 1 484 ? 16.281 12.370 -35.174 1.00 95.94 484 SER A CA 1
ATOM 3544 C C . SER A 1 484 ? 17.265 13.389 -35.741 1.00 95.94 484 SER A C 1
ATOM 3546 O O . SER A 1 484 ? 18.033 13.105 -36.658 1.00 95.94 484 SER A O 1
ATOM 3548 N N . THR A 1 485 ? 17.303 14.568 -35.127 1.00 94.19 485 THR A N 1
ATOM 3549 C CA . THR A 1 485 ? 18.306 15.606 -35.399 1.00 94.19 485 THR A CA 1
ATOM 3550 C C . THR A 1 485 ? 19.645 15.347 -34.703 1.00 94.19 485 THR A C 1
ATOM 3552 O O . THR A 1 485 ? 20.610 16.064 -34.958 1.00 94.19 485 THR A O 1
ATOM 3555 N N . SER A 1 486 ? 19.721 14.340 -33.829 1.00 94.44 486 SER A N 1
ATOM 3556 C CA . SER A 1 486 ? 20.928 13.971 -33.093 1.00 94.44 486 SER A CA 1
ATOM 3557 C C . SER A 1 486 ? 20.977 12.459 -32.880 1.00 94.44 486 SER A C 1
ATOM 3559 O O . SER A 1 486 ? 20.280 11.904 -32.030 1.00 94.44 486 SER A O 1
ATOM 3561 N N . CYS A 1 487 ? 21.798 11.781 -33.673 1.00 95.62 487 CYS A N 1
ATOM 3562 C CA . CYS A 1 487 ? 22.058 10.355 -33.547 1.00 95.62 487 CYS A CA 1
ATOM 3563 C C . CYS A 1 487 ? 23.561 10.125 -33.670 1.00 95.62 487 CYS A C 1
ATOM 3565 O O . CYS A 1 487 ? 24.153 10.429 -34.706 1.00 95.62 487 CYS A O 1
ATOM 3567 N N . THR A 1 488 ? 24.164 9.593 -32.614 1.00 95.19 488 THR A N 1
ATOM 3568 C CA . THR A 1 488 ? 25.568 9.197 -32.588 1.00 95.19 488 THR A CA 1
ATOM 3569 C C . THR A 1 488 ? 25.656 7.713 -32.280 1.00 95.19 488 THR A C 1
ATOM 3571 O O . THR A 1 488 ? 25.115 7.239 -31.277 1.00 95.19 488 THR A O 1
ATOM 3574 N N . VAL A 1 489 ? 26.344 6.981 -33.150 1.00 93.81 489 VAL A N 1
ATOM 3575 C CA . VAL A 1 489 ? 26.598 5.555 -32.990 1.00 93.81 489 VAL A CA 1
ATOM 3576 C C . VAL A 1 489 ? 28.095 5.286 -33.106 1.00 93.81 489 VAL A C 1
ATOM 3578 O O . VAL A 1 489 ? 28.752 5.757 -34.024 1.00 93.81 489 VAL A O 1
ATOM 3581 N N . GLY A 1 490 ? 28.673 4.508 -32.195 1.00 92.69 490 GLY A N 1
ATOM 3582 C CA . GLY A 1 490 ? 30.051 4.041 -32.360 1.00 92.69 490 GLY A CA 1
ATOM 3583 C C . GLY A 1 490 ? 30.142 3.045 -33.519 1.00 92.69 490 GLY A C 1
ATOM 3584 O O . GLY A 1 490 ? 30.526 3.388 -34.632 1.00 92.69 490 GLY A O 1
ATOM 3585 N N . ASN A 1 491 ? 29.748 1.803 -33.263 1.00 91.19 491 ASN A N 1
ATOM 3586 C CA . ASN A 1 491 ? 29.725 0.722 -34.242 1.00 91.19 491 ASN A CA 1
ATOM 3587 C C . ASN A 1 491 ? 28.278 0.359 -34.590 1.00 91.19 491 ASN A C 1
ATOM 3589 O O . ASN A 1 491 ? 27.518 -0.034 -33.703 1.00 91.19 491 ASN A O 1
ATOM 3593 N N . PHE A 1 492 ? 27.898 0.475 -35.857 1.00 90.06 492 PHE A N 1
ATOM 3594 C CA . PHE A 1 492 ? 26.585 0.077 -36.347 1.00 90.06 492 PHE A CA 1
ATOM 3595 C C . PHE A 1 492 ? 26.734 -1.161 -37.230 1.00 90.06 492 PHE A C 1
ATOM 3597 O O . PHE A 1 492 ? 27.271 -1.079 -38.333 1.00 90.06 492 PHE A O 1
ATOM 3604 N N . ASN A 1 493 ? 26.240 -2.299 -36.745 1.00 86.81 493 ASN A N 1
ATOM 3605 C CA . ASN A 1 493 ? 26.221 -3.561 -37.475 1.00 86.81 493 ASN A CA 1
ATOM 3606 C C . ASN A 1 493 ? 24.768 -3.981 -37.695 1.00 86.81 493 ASN A C 1
ATOM 3608 O O . ASN A 1 493 ? 24.003 -4.104 -36.735 1.00 86.81 493 ASN A O 1
ATOM 3612 N N . ASN A 1 494 ? 24.390 -4.267 -38.936 1.00 77.06 494 ASN A N 1
ATOM 3613 C CA . ASN A 1 494 ? 23.053 -4.770 -39.264 1.00 77.06 494 ASN A CA 1
ATOM 3614 C C . ASN A 1 494 ? 23.022 -6.221 -39.768 1.0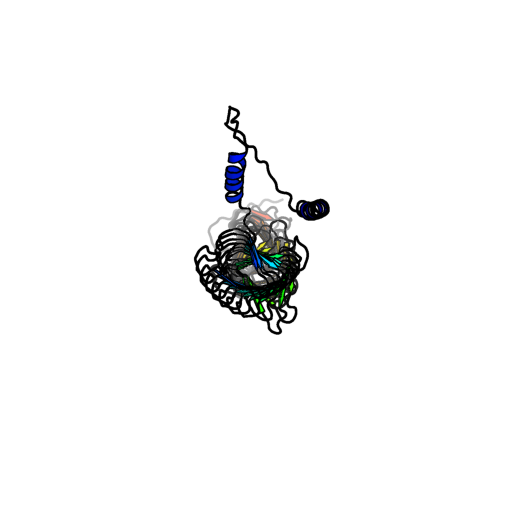0 77.06 494 ASN A C 1
ATOM 3616 O O . ASN A 1 494 ? 22.126 -6.599 -40.516 1.00 77.06 494 ASN A O 1
ATOM 3620 N N . GLY A 1 495 ? 23.994 -7.043 -39.362 1.00 65.00 495 GLY A N 1
ATOM 3621 C CA . GLY A 1 495 ? 23.975 -8.469 -39.671 1.00 65.00 495 GLY A CA 1
ATOM 3622 C C . GLY A 1 495 ? 25.049 -9.274 -38.946 1.00 65.00 495 GLY A C 1
ATOM 3623 O O . GLY A 1 495 ? 26.231 -8.955 -39.002 1.00 65.00 495 GLY A O 1
ATOM 3624 N N . LEU A 1 496 ? 24.616 -10.360 -38.300 1.00 55.53 496 LEU A N 1
ATOM 3625 C CA . LEU A 1 496 ? 25.440 -11.478 -37.825 1.00 55.53 496 LEU A CA 1
ATOM 3626 C C . LEU A 1 496 ? 25.095 -12.748 -38.635 1.00 55.53 496 LEU A C 1
ATOM 3628 O O . LEU A 1 496 ? 24.818 -13.785 -38.050 1.00 55.53 496 LEU A O 1
ATOM 3632 N N . ALA A 1 497 ? 25.035 -12.675 -39.972 1.00 48.25 497 ALA A N 1
ATOM 3633 C CA . ALA A 1 497 ? 25.148 -13.834 -40.875 1.00 48.25 497 ALA A CA 1
ATOM 3634 C C . ALA A 1 497 ? 25.150 -13.389 -42.356 1.00 48.25 497 ALA A C 1
ATOM 3636 O O . ALA A 1 497 ? 24.293 -12.603 -42.744 1.00 48.25 497 ALA A O 1
ATOM 3637 N N . PRO A 1 498 ? 26.033 -13.930 -43.215 1.00 46.66 498 PRO A N 1
ATOM 3638 C CA . PRO A 1 498 ? 26.148 -13.527 -44.623 1.00 46.66 498 PRO A CA 1
ATOM 3639 C C . PRO A 1 498 ? 25.008 -13.984 -45.560 1.00 46.66 498 PRO A C 1
ATOM 3641 O O . PRO A 1 498 ? 25.029 -13.607 -46.724 1.00 46.66 498 PRO A O 1
ATOM 3644 N N . ASN A 1 499 ? 24.020 -14.772 -45.099 1.00 47.91 499 ASN A N 1
ATOM 3645 C CA . ASN A 1 499 ? 23.113 -15.511 -46.002 1.00 47.91 499 ASN A CA 1
ATOM 3646 C C . ASN A 1 499 ? 21.600 -15.260 -45.821 1.00 47.91 499 ASN A C 1
ATOM 3648 O O . ASN A 1 499 ? 20.804 -15.948 -46.454 1.00 47.91 499 ASN A O 1
ATOM 3652 N N . LEU A 1 500 ? 21.171 -14.321 -44.976 1.00 48.75 500 LEU A N 1
ATOM 3653 C CA . LEU A 1 500 ? 19.752 -13.999 -44.770 1.00 48.75 500 LEU A CA 1
ATOM 3654 C C . LEU A 1 500 ? 19.639 -12.517 -44.397 1.00 48.75 500 LEU A C 1
ATOM 3656 O O . LEU A 1 500 ? 20.053 -12.200 -43.288 1.00 48.75 500 LEU A O 1
ATOM 3660 N N . GLN A 1 501 ? 19.086 -11.659 -45.274 1.00 59.66 501 GLN A N 1
ATOM 3661 C CA . GLN A 1 501 ? 18.169 -10.533 -44.952 1.00 59.66 501 GLN A CA 1
ATOM 3662 C C . GLN A 1 501 ? 18.133 -9.409 -46.022 1.00 59.66 501 GLN A C 1
ATOM 3664 O O . GLN A 1 501 ? 18.438 -8.255 -45.733 1.00 59.66 501 GLN A O 1
ATOM 3669 N N . ASP A 1 502 ? 17.592 -9.681 -47.216 1.00 52.69 502 ASP A N 1
ATOM 3670 C CA . ASP A 1 502 ? 17.126 -8.607 -48.127 1.00 52.69 502 ASP A CA 1
ATOM 3671 C C . ASP A 1 502 ? 15.919 -7.818 -47.554 1.00 52.69 502 ASP A C 1
ATOM 3673 O O . ASP A 1 502 ? 15.532 -6.779 -48.081 1.00 52.69 502 ASP A O 1
ATOM 3677 N N . ASN A 1 503 ? 15.334 -8.288 -46.442 1.00 62.06 503 ASN A N 1
ATOM 3678 C CA . ASN A 1 503 ? 14.128 -7.731 -45.815 1.00 62.06 503 ASN A CA 1
ATOM 3679 C C . ASN A 1 503 ? 14.394 -6.747 -44.658 1.00 62.06 503 ASN A C 1
ATOM 3681 O O . ASN A 1 503 ? 13.431 -6.269 -44.059 1.00 62.06 503 ASN A O 1
ATOM 3685 N N . VAL A 1 504 ? 15.656 -6.481 -44.294 1.00 73.69 504 VAL A N 1
ATOM 3686 C CA . VAL A 1 504 ? 15.984 -5.482 -43.262 1.00 73.69 504 VAL 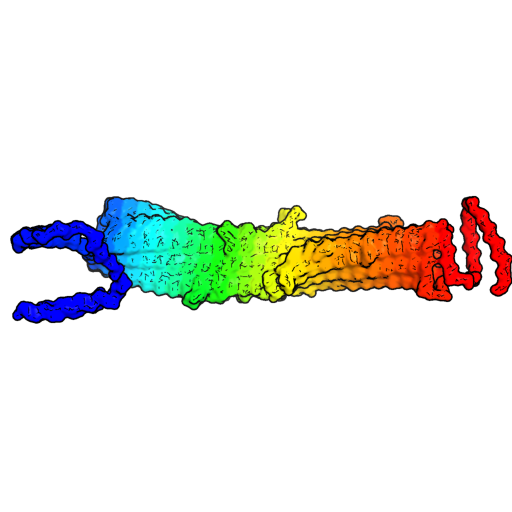A CA 1
ATOM 3687 C C . VAL A 1 504 ? 16.206 -4.126 -43.914 1.00 73.69 504 VAL A C 1
ATOM 3689 O O . VAL A 1 504 ? 17.160 -3.931 -44.668 1.00 73.69 504 VAL A O 1
ATOM 3692 N N . GLU A 1 505 ? 15.313 -3.192 -43.593 1.00 84.31 505 GLU A N 1
ATOM 3693 C CA . GLU A 1 505 ? 15.346 -1.817 -44.073 1.00 84.31 505 GLU A CA 1
ATOM 3694 C C . GLU A 1 505 ? 15.913 -0.891 -42.994 1.00 84.31 505 GLU A C 1
ATOM 3696 O O . GLU A 1 505 ? 15.366 -0.767 -41.890 1.00 84.31 505 GLU A O 1
ATOM 3701 N N . ILE A 1 506 ? 17.000 -0.203 -43.338 1.00 87.19 506 ILE A N 1
ATOM 3702 C CA . ILE A 1 506 ? 17.509 0.933 -42.580 1.00 87.19 506 ILE A CA 1
ATOM 3703 C C . ILE A 1 506 ? 17.223 2.204 -43.363 1.00 87.19 506 ILE A C 1
ATOM 3705 O O . ILE A 1 506 ? 17.648 2.334 -44.507 1.00 87.19 506 ILE A O 1
ATOM 3709 N N . SER A 1 507 ? 16.540 3.157 -42.740 1.00 92.81 507 SER A N 1
ATOM 3710 C CA . SER A 1 507 ? 16.257 4.465 -43.329 1.00 92.81 507 SER A CA 1
ATOM 3711 C C . SER A 1 507 ? 16.727 5.575 -42.396 1.00 92.81 507 SER A C 1
ATOM 3713 O O . SER A 1 507 ? 16.376 5.602 -41.214 1.00 92.81 507 SER A O 1
ATOM 3715 N N . ASN A 1 508 ? 17.520 6.499 -42.933 1.00 93.88 508 ASN A N 1
ATOM 3716 C CA . ASN A 1 508 ? 17.932 7.719 -42.255 1.00 93.88 508 ASN A CA 1
ATOM 3717 C C . ASN A 1 508 ? 17.362 8.946 -42.975 1.00 93.88 508 ASN A C 1
ATOM 3719 O O . ASN A 1 508 ? 17.876 9.348 -44.013 1.00 93.88 508 ASN A O 1
ATOM 3723 N N . THR A 1 509 ? 16.346 9.573 -42.390 1.00 95.50 509 THR A N 1
ATOM 3724 C CA . THR A 1 509 ? 15.792 10.869 -42.818 1.00 95.50 509 THR A CA 1
ATOM 3725 C C . THR A 1 509 ? 16.252 12.025 -41.919 1.00 95.50 509 THR A C 1
ATOM 3727 O O . THR A 1 509 ? 15.950 13.188 -42.186 1.00 95.50 509 THR A O 1
ATOM 3730 N N . GLY A 1 510 ? 17.007 11.725 -40.856 1.00 94.75 510 GLY A N 1
ATOM 3731 C CA . GLY A 1 510 ? 17.562 12.686 -39.905 1.00 94.75 510 GLY A CA 1
ATOM 3732 C C . GLY A 1 510 ? 19.075 12.901 -40.040 1.00 94.75 510 GLY A C 1
ATOM 3733 O O . GLY A 1 510 ? 19.672 12.760 -41.105 1.00 94.75 510 GLY A O 1
ATOM 3734 N N . TYR A 1 511 ? 19.711 13.247 -38.926 1.00 94.88 511 TYR A N 1
ATOM 3735 C CA . TYR A 1 511 ? 21.164 13.288 -38.794 1.00 94.88 511 TYR A CA 1
ATOM 3736 C C . TYR A 1 511 ? 21.656 11.992 -38.152 1.00 94.88 511 TYR A C 1
ATOM 3738 O O . TYR A 1 511 ? 21.082 11.550 -37.155 1.00 94.88 511 TYR A O 1
ATOM 3746 N N . MET A 1 512 ? 22.729 11.411 -38.684 1.00 94.38 512 MET A N 1
ATOM 3747 C CA . MET A 1 512 ? 23.384 10.232 -38.125 1.00 94.38 512 MET A CA 1
ATOM 3748 C C . MET A 1 512 ? 24.905 10.347 -38.245 1.00 94.38 512 MET A C 1
ATOM 3750 O O . MET A 1 512 ? 25.427 10.638 -39.319 1.00 94.38 512 MET A O 1
ATOM 3754 N N . ASP A 1 513 ? 25.610 10.114 -37.143 1.00 93.69 513 ASP A N 1
ATOM 3755 C CA . ASP A 1 513 ? 27.070 10.150 -37.048 1.00 93.69 513 ASP A CA 1
ATOM 3756 C C . ASP A 1 513 ? 27.576 8.813 -36.514 1.00 93.69 513 ASP A C 1
ATOM 3758 O O . ASP A 1 513 ? 27.258 8.437 -35.383 1.00 93.69 513 ASP A O 1
ATOM 3762 N N . ILE A 1 514 ? 28.292 8.065 -37.350 1.00 92.25 514 ILE A N 1
ATOM 3763 C CA . ILE A 1 514 ? 28.706 6.695 -37.063 1.00 92.25 514 ILE A CA 1
ATOM 3764 C C . ILE A 1 514 ? 30.231 6.597 -37.055 1.00 92.25 514 ILE A C 1
ATOM 3766 O O . ILE A 1 514 ? 30.881 6.982 -38.011 1.00 92.25 514 ILE A O 1
ATOM 3770 N N . THR A 1 515 ? 30.859 6.000 -36.044 1.00 91.06 515 THR A N 1
ATOM 3771 C CA . THR A 1 515 ? 32.313 5.755 -36.149 1.00 91.06 515 THR A CA 1
ATOM 3772 C C . THR A 1 515 ? 32.611 4.669 -37.187 1.00 91.06 515 THR A C 1
ATOM 3774 O O . THR A 1 515 ? 33.421 4.882 -38.085 1.00 91.06 515 THR A O 1
ATOM 3777 N N . ARG A 1 516 ? 31.926 3.526 -37.110 1.00 89.19 516 ARG A N 1
ATOM 3778 C CA . ARG A 1 516 ? 32.067 2.408 -38.047 1.00 89.19 516 ARG A CA 1
ATOM 3779 C C . ARG A 1 516 ? 30.710 1.841 -38.448 1.00 89.19 516 ARG A C 1
ATOM 3781 O O . ARG A 1 516 ? 29.926 1.465 -37.579 1.00 89.19 516 ARG A O 1
ATOM 3788 N N . LEU A 1 517 ? 30.453 1.750 -39.748 1.00 88.56 517 LEU A N 1
ATOM 3789 C CA . LEU A 1 517 ? 29.232 1.176 -40.312 1.00 88.56 517 LEU A CA 1
ATOM 3790 C C . LEU A 1 517 ? 29.561 -0.109 -41.080 1.00 88.56 517 LEU A C 1
ATOM 3792 O O . LEU A 1 517 ? 30.255 -0.071 -42.096 1.00 88.56 517 LEU A O 1
ATOM 3796 N N . GLU A 1 518 ? 29.030 -1.239 -40.615 1.00 87.62 518 GLU A N 1
ATOM 3797 C CA . GLU A 1 518 ? 28.998 -2.488 -41.375 1.00 87.62 518 GLU A CA 1
ATOM 3798 C C . GLU A 1 518 ? 27.577 -2.763 -41.877 1.00 87.62 518 GLU A C 1
ATOM 3800 O O . GLU A 1 518 ? 26.684 -3.076 -41.085 1.00 87.62 518 GLU A O 1
ATOM 3805 N N . ASN A 1 519 ? 27.384 -2.662 -43.196 1.00 82.56 519 ASN A N 1
ATOM 3806 C CA . ASN A 1 519 ? 26.111 -2.900 -43.864 1.00 82.56 519 ASN A CA 1
ATOM 3807 C C . ASN A 1 519 ? 26.041 -4.294 -44.520 1.00 82.56 519 ASN A C 1
ATOM 3809 O O . ASN A 1 519 ? 26.706 -4.561 -45.521 1.00 82.56 519 ASN A O 1
ATOM 3813 N N . TYR A 1 520 ? 25.159 -5.138 -44.001 1.00 79.75 520 TYR A N 1
ATOM 3814 C CA . TYR A 1 520 ? 24.748 -6.453 -44.488 1.00 79.75 520 TYR A CA 1
ATOM 3815 C C . TYR A 1 520 ? 23.265 -6.471 -44.908 1.00 79.75 520 TYR A C 1
ATOM 3817 O O . TYR A 1 520 ? 22.699 -7.544 -45.066 1.00 79.75 520 TYR A O 1
ATOM 3825 N N . GLY A 1 521 ? 22.611 -5.322 -45.095 1.00 80.06 521 GLY A N 1
ATOM 3826 C CA . GLY A 1 521 ? 21.197 -5.236 -45.487 1.00 80.06 521 GLY A CA 1
ATOM 3827 C C . GLY A 1 521 ? 20.946 -4.121 -46.500 1.00 80.06 521 GLY A C 1
ATOM 3828 O O . GLY A 1 521 ? 21.864 -3.725 -47.226 1.00 80.06 521 GLY A O 1
ATOM 3829 N N . THR A 1 522 ? 19.714 -3.604 -46.532 1.00 86.25 522 THR A N 1
ATOM 3830 C CA . THR A 1 522 ? 19.367 -2.408 -47.312 1.00 86.25 522 THR A CA 1
ATOM 3831 C C . THR A 1 522 ? 19.461 -1.169 -46.430 1.00 86.25 522 THR A C 1
ATOM 3833 O O . THR A 1 522 ? 18.789 -1.078 -45.402 1.00 86.25 522 THR A O 1
ATOM 3836 N N . PHE A 1 523 ? 20.279 -0.201 -46.837 1.00 89.44 523 PHE A N 1
ATOM 3837 C CA . PHE A 1 523 ? 20.445 1.076 -46.150 1.00 89.44 523 PHE A CA 1
ATOM 3838 C C . PHE A 1 523 ? 20.137 2.232 -47.101 1.00 89.44 523 PHE A C 1
ATOM 3840 O O . PHE A 1 523 ? 20.784 2.368 -48.137 1.00 89.44 523 PHE A O 1
ATOM 3847 N N . THR A 1 524 ? 19.212 3.105 -46.712 1.00 91.88 524 THR A N 1
ATOM 3848 C CA . THR A 1 524 ? 18.873 4.335 -47.433 1.00 91.88 524 THR A CA 1
ATOM 3849 C C . THR A 1 524 ? 19.165 5.555 -46.562 1.00 91.88 524 THR A C 1
ATOM 3851 O O . THR A 1 524 ? 18.623 5.690 -45.464 1.00 91.88 524 THR A O 1
ATOM 3854 N N . ASN A 1 525 ? 20.014 6.458 -47.052 1.00 91.56 525 ASN A N 1
ATOM 3855 C CA . ASN A 1 525 ? 20.244 7.771 -46.454 1.00 91.56 525 ASN A CA 1
ATOM 3856 C C . ASN A 1 525 ? 19.565 8.870 -47.279 1.00 91.56 525 ASN A C 1
ATOM 3858 O O . ASN A 1 525 ? 20.004 9.150 -48.389 1.00 91.56 525 ASN A O 1
ATOM 3862 N N . ASP A 1 526 ? 18.574 9.547 -46.706 1.00 93.12 526 ASP A N 1
ATOM 3863 C CA . ASP A 1 526 ? 17.835 10.653 -47.328 1.00 93.12 526 ASP A CA 1
ATOM 3864 C C . ASP A 1 526 ? 18.202 12.031 -46.747 1.00 93.12 526 ASP A C 1
ATOM 3866 O O . ASP A 1 526 ? 17.647 13.048 -47.158 1.00 93.12 526 ASP A O 1
ATOM 3870 N N . ASN A 1 527 ? 19.124 12.092 -45.780 1.00 92.50 527 ASN A N 1
ATOM 3871 C CA . ASN A 1 527 ? 19.547 13.344 -45.149 1.00 92.50 527 ASN A CA 1
ATOM 3872 C C . ASN A 1 527 ? 21.049 13.305 -44.806 1.00 92.50 527 ASN A C 1
ATOM 3874 O O . ASN A 1 527 ? 21.847 13.064 -45.707 1.00 92.50 527 ASN A O 1
ATOM 3878 N N . VAL A 1 528 ? 21.488 13.548 -43.565 1.00 91.06 528 VAL A N 1
ATOM 3879 C CA . VAL A 1 528 ? 22.926 13.621 -43.245 1.00 91.06 528 VAL A CA 1
ATOM 3880 C C . VAL A 1 528 ? 23.404 12.323 -42.612 1.00 91.06 528 VAL A C 1
ATOM 3882 O O . VAL A 1 528 ? 22.957 11.964 -41.521 1.00 91.06 528 VAL A O 1
ATOM 3885 N N . LEU A 1 529 ? 24.377 11.678 -43.256 1.00 90.56 529 LEU A N 1
ATOM 3886 C CA . LEU A 1 529 ? 25.122 10.553 -42.703 1.00 90.56 529 LEU A CA 1
ATOM 3887 C C . LEU A 1 529 ? 26.615 10.881 -42.683 1.00 90.56 529 LEU A C 1
ATOM 3889 O O . LEU A 1 529 ? 27.216 11.169 -43.719 1.00 90.56 529 LEU A O 1
ATOM 3893 N N . LYS A 1 530 ? 27.218 10.809 -41.499 1.00 89.62 530 LYS A N 1
ATOM 3894 C CA . LYS A 1 530 ? 28.667 10.868 -41.320 1.00 89.62 530 LYS A CA 1
ATOM 3895 C C . LYS A 1 530 ? 29.191 9.509 -40.904 1.00 89.62 530 LYS A C 1
ATOM 3897 O O . LYS A 1 530 ? 28.570 8.851 -40.069 1.00 89.62 530 LYS A O 1
ATOM 3902 N N . PHE A 1 531 ? 30.336 9.119 -41.449 1.00 87.25 531 PHE A N 1
ATOM 3903 C CA . PHE A 1 531 ? 31.073 7.983 -40.929 1.00 87.25 531 PHE A CA 1
ATOM 3904 C C . PHE A 1 531 ? 32.585 8.111 -41.051 1.00 87.25 531 PHE A C 1
ATOM 3906 O O . PHE A 1 531 ? 33.087 8.744 -41.981 1.00 87.25 531 PHE A O 1
ATOM 3913 N N . ASN A 1 532 ? 33.316 7.447 -40.151 1.00 84.12 532 ASN A N 1
ATOM 3914 C CA . ASN A 1 532 ? 34.759 7.277 -40.323 1.00 84.12 532 ASN A CA 1
ATOM 3915 C C . ASN A 1 532 ? 35.034 6.046 -41.186 1.00 84.12 532 ASN A C 1
ATOM 3917 O O . ASN A 1 532 ? 35.587 6.196 -42.264 1.00 84.12 532 ASN A O 1
ATOM 3921 N N . GLU A 1 533 ? 34.587 4.861 -40.770 1.00 83.75 533 GLU A N 1
ATOM 3922 C CA . GLU A 1 533 ? 34.811 3.591 -41.473 1.00 83.75 533 GLU A CA 1
ATOM 3923 C C . GLU A 1 533 ? 33.512 3.021 -42.062 1.00 83.75 533 GLU A C 1
ATOM 3925 O O . GLU A 1 533 ? 32.478 2.995 -41.389 1.00 83.75 533 GLU A O 1
ATOM 3930 N N . PHE A 1 534 ? 33.569 2.503 -43.294 1.00 83.06 534 PHE A N 1
ATOM 3931 C CA . PHE A 1 534 ? 32.398 1.955 -43.980 1.00 83.06 534 PHE A CA 1
ATOM 3932 C C . PHE A 1 534 ? 32.699 0.659 -44.739 1.00 83.06 534 PHE A C 1
ATOM 3934 O O . PHE A 1 534 ? 33.563 0.613 -45.619 1.00 83.06 534 PHE A O 1
ATOM 3941 N N . PHE A 1 535 ? 31.921 -0.375 -44.422 1.00 81.88 535 PHE A N 1
ATOM 3942 C CA . PHE A 1 535 ? 31.939 -1.679 -45.073 1.00 81.88 535 PHE A CA 1
ATOM 3943 C C . PHE A 1 535 ? 30.543 -2.005 -45.595 1.00 81.88 535 PHE A C 1
ATOM 3945 O O . PHE A 1 535 ? 29.650 -2.343 -44.820 1.00 81.88 535 PHE A O 1
ATOM 3952 N N . ASN A 1 536 ? 30.352 -1.944 -46.910 1.00 77.44 536 ASN A N 1
ATOM 3953 C CA . ASN A 1 536 ? 29.113 -2.366 -47.548 1.00 77.44 536 ASN A CA 1
ATOM 3954 C C . ASN A 1 536 ? 29.256 -3.760 -48.143 1.00 77.44 536 ASN A C 1
ATOM 3956 O O . ASN A 1 536 ? 30.151 -3.998 -48.952 1.00 77.44 536 ASN A O 1
ATOM 3960 N N . ARG A 1 537 ? 28.343 -4.664 -47.801 1.00 78.38 537 ARG A N 1
ATOM 3961 C CA . ARG A 1 537 ? 28.255 -5.993 -48.413 1.00 78.38 537 ARG A CA 1
ATOM 3962 C C . ARG A 1 537 ? 26.980 -6.218 -49.222 1.00 78.38 537 ARG A C 1
ATOM 3964 O O . ARG A 1 537 ? 27.002 -7.098 -50.067 1.00 78.38 537 ARG A O 1
ATOM 3971 N N . ASN A 1 538 ? 25.929 -5.419 -49.010 1.00 79.88 538 ASN A N 1
ATOM 3972 C CA . ASN A 1 538 ? 24.638 -5.538 -49.703 1.00 79.88 538 ASN A CA 1
ATOM 3973 C C . ASN A 1 538 ? 24.221 -4.205 -50.353 1.00 79.88 538 ASN A C 1
ATOM 3975 O O . ASN A 1 538 ? 24.987 -3.656 -51.148 1.00 79.88 538 ASN A O 1
ATOM 3979 N N . HIS A 1 539 ? 23.027 -3.682 -50.070 1.00 85.12 539 HIS A N 1
ATOM 3980 C CA . HIS A 1 539 ? 22.454 -2.542 -50.784 1.00 85.12 539 HIS A CA 1
ATOM 3981 C C . HIS A 1 539 ? 22.586 -1.251 -49.973 1.00 85.12 539 HIS A C 1
ATOM 3983 O O . HIS A 1 539 ? 22.070 -1.148 -48.861 1.00 85.12 539 HIS A O 1
ATOM 3989 N N . PHE A 1 540 ? 23.248 -0.243 -50.537 1.00 85.75 540 PHE A N 1
ATOM 3990 C CA . PHE A 1 540 ? 23.342 1.090 -49.951 1.00 85.75 540 PHE A CA 1
ATOM 3991 C C . PHE A 1 540 ? 22.916 2.149 -50.970 1.00 85.75 540 PHE A C 1
ATOM 3993 O O . PHE A 1 540 ? 23.471 2.204 -52.067 1.00 85.75 540 PHE A O 1
ATOM 4000 N N . THR A 1 541 ? 21.967 3.005 -50.596 1.00 88.38 541 THR A N 1
ATOM 4001 C CA . THR A 1 541 ? 21.476 4.126 -51.403 1.00 88.38 541 THR A CA 1
ATOM 4002 C C . THR A 1 541 ? 21.655 5.435 -50.639 1.00 88.38 541 THR A C 1
ATOM 4004 O O . THR A 1 541 ? 21.156 5.584 -49.525 1.00 88.38 541 THR A O 1
ATOM 4007 N N . ASN A 1 542 ? 22.332 6.407 -51.246 1.00 86.44 542 ASN A N 1
ATOM 4008 C CA . ASN A 1 542 ? 22.460 7.763 -50.724 1.00 86.44 542 ASN A CA 1
ATOM 4009 C C . ASN A 1 542 ? 21.711 8.769 -51.604 1.00 86.44 542 ASN A C 1
ATOM 4011 O O . ASN A 1 542 ? 22.129 9.036 -52.728 1.00 86.44 542 ASN A O 1
ATOM 4015 N N . ASN A 1 543 ? 20.660 9.364 -51.046 1.00 89.12 543 ASN A N 1
ATOM 4016 C CA . ASN A 1 543 ? 19.901 10.482 -51.604 1.00 89.12 543 ASN A CA 1
ATOM 4017 C C . ASN A 1 543 ? 20.195 11.816 -50.880 1.00 89.12 543 ASN A C 1
ATOM 4019 O O . ASN A 1 543 ? 19.762 12.869 -51.343 1.00 89.12 543 ASN A O 1
ATOM 4023 N N . GLY A 1 544 ? 20.927 11.790 -49.757 1.00 86.50 544 GLY A N 1
ATOM 4024 C CA . GLY A 1 544 ? 21.267 12.964 -48.945 1.00 86.50 544 GLY A CA 1
ATOM 4025 C C . GLY A 1 544 ? 22.751 13.364 -48.974 1.00 86.50 544 GLY A C 1
ATOM 4026 O O . GLY A 1 544 ? 23.466 13.114 -49.946 1.00 86.50 544 GLY A O 1
ATOM 4027 N N . THR A 1 545 ? 23.227 14.004 -47.905 1.00 86.62 545 THR A N 1
ATOM 4028 C CA . THR A 1 545 ? 24.633 14.400 -47.723 1.00 86.62 545 THR A CA 1
ATOM 4029 C C . THR A 1 545 ? 25.419 13.290 -47.039 1.00 86.62 545 THR A C 1
ATOM 4031 O O . THR A 1 545 ? 25.063 12.844 -45.944 1.00 86.62 545 THR A O 1
ATOM 4034 N N . LEU A 1 546 ? 26.542 12.915 -47.649 1.00 85.31 546 LEU A N 1
ATOM 4035 C CA . LEU A 1 546 ? 27.466 11.919 -47.118 1.00 85.31 546 LEU A CA 1
ATOM 4036 C C . LEU A 1 546 ? 28.778 12.583 -46.689 1.00 85.31 546 LEU A C 1
ATOM 4038 O O . LEU A 1 546 ? 29.392 13.280 -47.497 1.00 85.31 546 LEU A O 1
ATOM 4042 N N . ASN A 1 547 ? 29.221 12.355 -45.449 1.00 83.25 547 ASN A N 1
ATOM 4043 C CA . ASN A 1 547 ? 30.550 12.762 -44.986 1.00 83.25 547 ASN A CA 1
ATOM 4044 C C . ASN A 1 547 ? 31.395 11.543 -44.595 1.00 83.25 547 ASN A C 1
ATOM 4046 O O . ASN A 1 547 ? 31.077 10.875 -43.613 1.00 83.25 547 ASN A O 1
ATOM 4050 N N . ALA A 1 548 ? 32.452 11.266 -45.357 1.00 73.00 548 ALA A N 1
ATOM 4051 C CA . ALA A 1 548 ? 33.296 10.086 -45.176 1.00 73.00 548 ALA A CA 1
ATOM 4052 C C . ALA A 1 548 ? 34.713 10.457 -44.704 1.00 73.00 548 ALA A C 1
ATOM 4054 O O . ALA A 1 548 ? 35.380 11.301 -45.313 1.00 73.00 548 ALA A O 1
ATOM 4055 N N . GLY A 1 549 ? 35.178 9.794 -43.641 1.00 64.94 549 GLY A N 1
ATOM 4056 C CA . GLY A 1 549 ? 36.490 10.018 -43.023 1.00 64.94 549 GLY A CA 1
ATOM 4057 C C . GLY A 1 549 ? 37.610 9.037 -43.412 1.00 64.94 549 GLY A C 1
ATOM 4058 O O . GLY A 1 549 ? 38.768 9.357 -43.171 1.00 64.94 549 GLY A O 1
ATOM 4059 N N . GLN A 1 550 ? 37.320 7.859 -43.983 1.00 68.00 550 GLN A N 1
ATOM 4060 C CA . GLN A 1 550 ? 38.293 6.820 -44.407 1.00 68.00 550 GLN A CA 1
ATOM 4061 C C . GLN A 1 550 ? 37.807 6.089 -45.690 1.00 68.00 550 GLN A C 1
ATOM 4063 O O . GLN A 1 550 ? 36.691 6.363 -46.145 1.00 68.00 550 GLN A O 1
ATOM 4068 N N . PRO A 1 551 ? 38.611 5.190 -46.314 1.00 59.75 551 PRO A N 1
ATOM 4069 C CA . PRO A 1 551 ? 38.221 4.455 -47.523 1.00 59.75 551 PRO A CA 1
ATOM 4070 C C . PRO A 1 551 ? 36.917 3.662 -47.371 1.00 59.75 551 PRO A C 1
ATOM 4072 O O . PRO A 1 551 ? 36.668 3.034 -46.342 1.00 59.75 551 PRO A O 1
ATOM 4075 N N . ILE A 1 552 ? 36.116 3.648 -48.437 1.00 66.75 552 ILE A N 1
ATOM 4076 C CA . ILE A 1 552 ? 34.887 2.853 -48.548 1.00 66.75 552 ILE A CA 1
ATOM 4077 C C . ILE A 1 552 ? 35.246 1.466 -49.087 1.00 66.75 552 ILE A C 1
ATOM 4079 O O . ILE A 1 552 ? 35.752 1.346 -50.206 1.00 66.75 552 ILE A O 1
ATOM 4083 N N . PHE A 1 553 ? 34.933 0.417 -48.325 1.00 70.44 553 PHE A N 1
ATOM 4084 C CA . PHE A 1 553 ? 35.045 -0.968 -48.781 1.00 70.44 553 PHE A CA 1
ATOM 4085 C C . PHE A 1 553 ? 33.672 -1.478 -49.214 1.00 70.44 553 PHE A C 1
ATOM 4087 O O . PHE A 1 553 ? 32.773 -1.634 -48.390 1.00 70.44 553 PHE A O 1
ATOM 4094 N N . ASN A 1 554 ? 33.505 -1.753 -50.508 1.00 70.50 554 ASN A N 1
ATOM 4095 C CA . ASN A 1 554 ? 32.233 -2.210 -51.066 1.00 70.50 554 ASN A CA 1
ATOM 4096 C C . ASN A 1 554 ? 32.370 -3.578 -51.746 1.00 70.50 554 ASN A C 1
ATOM 4098 O O . ASN A 1 554 ? 33.146 -3.721 -52.692 1.00 70.50 554 ASN A O 1
ATOM 4102 N N . GLN A 1 555 ? 31.576 -4.543 -51.281 1.00 75.94 555 GLN A N 1
ATOM 4103 C CA . GLN A 1 555 ? 31.341 -5.855 -51.895 1.00 75.94 555 GLN A CA 1
ATOM 4104 C C . GLN A 1 555 ? 29.909 -6.013 -52.443 1.00 75.94 555 GLN A C 1
ATOM 4106 O O . GLN A 1 555 ? 29.624 -7.015 -53.089 1.00 75.94 555 GLN A O 1
ATOM 4111 N N . GLY A 1 556 ? 29.021 -5.040 -52.202 1.00 77.31 556 GLY A N 1
ATOM 4112 C CA . GLY A 1 556 ? 27.629 -5.040 -52.666 1.00 77.31 556 GLY A CA 1
ATOM 4113 C C . GLY A 1 556 ? 27.343 -3.951 -53.707 1.00 77.31 556 GLY A C 1
ATOM 4114 O O . GLY A 1 556 ? 28.223 -3.569 -54.481 1.00 77.31 556 GLY A O 1
ATOM 4115 N N . THR A 1 557 ? 26.114 -3.423 -53.726 1.00 79.19 557 THR A N 1
ATOM 4116 C CA . THR A 1 557 ? 25.738 -2.269 -54.561 1.00 79.19 557 THR A CA 1
ATOM 4117 C C . THR A 1 557 ? 25.739 -0.980 -53.749 1.00 79.19 557 THR A C 1
ATOM 4119 O O . THR A 1 557 ? 25.067 -0.897 -52.718 1.00 79.19 557 THR A O 1
ATOM 4122 N N . PHE A 1 558 ? 26.417 0.042 -54.257 1.00 81.31 558 PHE A N 1
ATOM 4123 C CA . PHE A 1 558 ? 26.381 1.397 -53.721 1.00 81.31 558 PHE A CA 1
ATOM 4124 C C . PHE A 1 558 ? 25.818 2.347 -54.782 1.00 81.31 558 PHE A C 1
ATOM 4126 O O . PHE A 1 558 ? 26.428 2.516 -55.839 1.00 81.31 558 PHE A O 1
ATOM 4133 N N . THR A 1 559 ? 24.674 2.964 -54.497 1.00 82.19 559 THR A N 1
ATOM 4134 C CA . THR A 1 559 ? 24.010 3.936 -55.371 1.00 82.19 559 THR A CA 1
ATOM 4135 C C . THR A 1 559 ? 24.051 5.312 -54.723 1.00 82.19 559 THR A C 1
ATOM 4137 O O . THR A 1 559 ? 23.547 5.491 -53.617 1.00 82.19 559 THR A O 1
ATOM 4140 N N . ASN A 1 560 ? 24.611 6.301 -55.411 1.00 79.25 560 ASN A N 1
ATOM 4141 C CA . ASN A 1 560 ? 24.568 7.695 -54.984 1.00 79.25 560 ASN A CA 1
ATOM 4142 C C . ASN A 1 560 ? 23.760 8.519 -55.989 1.00 79.25 560 ASN A C 1
ATOM 4144 O O . ASN A 1 560 ? 24.132 8.604 -57.156 1.00 79.25 560 ASN A O 1
ATOM 4148 N N . THR A 1 561 ? 22.659 9.119 -55.546 1.00 79.38 561 THR A N 1
ATOM 4149 C CA . THR A 1 561 ? 21.782 9.968 -56.374 1.00 79.38 561 THR A CA 1
ATOM 4150 C C . THR A 1 561 ? 21.907 11.457 -56.020 1.00 79.38 561 THR A C 1
ATOM 4152 O O . THR A 1 561 ? 21.324 12.306 -56.693 1.00 79.38 561 THR A O 1
ATOM 4155 N N . SER A 1 562 ? 22.682 11.789 -54.980 1.00 68.12 562 SER A N 1
ATOM 4156 C CA . SER A 1 562 ? 22.865 13.146 -54.452 1.00 68.12 562 SER A CA 1
ATOM 4157 C C . SER A 1 562 ? 24.175 13.794 -54.931 1.00 68.12 562 SER A C 1
ATOM 4159 O O . SER A 1 562 ? 25.170 13.088 -55.091 1.00 68.12 562 SER A O 1
ATOM 4161 N N . PRO A 1 563 ? 24.231 15.131 -55.119 1.00 53.88 563 PRO A N 1
ATOM 4162 C CA . PRO A 1 563 ? 25.432 15.833 -55.588 1.00 53.88 563 PRO A CA 1
ATOM 4163 C C . PRO A 1 563 ? 26.474 16.168 -54.496 1.00 53.88 563 PRO A C 1
ATOM 4165 O O . PRO A 1 563 ? 27.542 16.688 -54.816 1.00 53.88 563 PRO A O 1
ATOM 4168 N N . GLN A 1 564 ? 26.177 15.953 -53.205 1.00 63.94 564 GLN A N 1
ATOM 4169 C CA . GLN A 1 564 ? 27.024 16.394 -52.080 1.00 63.94 564 GLN A CA 1
ATOM 4170 C C . GLN A 1 564 ? 27.656 15.205 -51.336 1.00 63.94 564 GLN A C 1
ATOM 4172 O O . GLN A 1 564 ? 27.119 14.704 -50.345 1.00 63.94 564 GLN A O 1
ATOM 4177 N N . MET A 1 565 ? 28.836 14.791 -51.800 1.00 65.50 565 MET A N 1
ATOM 4178 C CA . MET A 1 565 ? 29.746 13.899 -51.078 1.00 65.50 565 MET A CA 1
ATOM 4179 C C . MET A 1 565 ? 30.941 14.716 -50.574 1.00 65.50 565 MET A C 1
ATOM 4181 O O . MET A 1 565 ? 31.699 15.266 -51.369 1.00 65.50 565 MET A O 1
ATOM 4185 N N . ILE A 1 566 ? 31.098 14.824 -49.254 1.00 58.31 566 ILE A N 1
ATOM 4186 C CA . ILE A 1 566 ? 32.189 15.570 -48.617 1.00 58.31 566 ILE A CA 1
ATOM 4187 C C . ILE A 1 566 ? 33.141 14.548 -48.003 1.00 58.31 566 ILE A C 1
ATOM 4189 O O . ILE A 1 566 ? 32.740 13.774 -47.141 1.00 58.31 566 ILE A O 1
ATOM 4193 N N . THR A 1 567 ? 34.401 14.516 -48.424 1.00 56.66 567 THR A N 1
ATOM 4194 C CA . THR A 1 567 ? 35.392 13.615 -47.827 1.00 56.66 567 THR A CA 1
ATOM 4195 C C . THR A 1 567 ? 36.371 14.413 -46.976 1.00 56.66 567 THR A C 1
ATOM 4197 O O . THR A 1 567 ? 37.012 15.355 -47.439 1.00 56.66 567 THR A O 1
ATOM 4200 N N . SER A 1 568 ? 36.463 14.087 -45.688 1.00 49.44 568 SER A N 1
ATOM 4201 C CA . SER A 1 568 ? 37.222 14.884 -44.720 1.00 49.44 568 SER A CA 1
ATOM 4202 C C . SER A 1 568 ? 38.521 14.200 -44.300 1.00 49.44 568 SER A C 1
ATOM 4204 O O . SER A 1 568 ? 38.715 13.927 -43.123 1.00 49.44 568 SER A O 1
ATOM 4206 N N . SER A 1 569 ? 39.405 13.928 -45.263 1.00 45.97 569 SER A N 1
ATOM 4207 C CA . SER A 1 569 ? 40.863 13.795 -45.076 1.00 45.97 569 SER A CA 1
ATOM 4208 C C . SER A 1 569 ? 41.497 13.325 -46.387 1.00 45.97 569 SER A C 1
ATOM 4210 O O . SER A 1 569 ? 41.490 12.131 -46.650 1.00 45.97 569 SER A O 1
ATOM 4212 N N . GLY A 1 570 ? 41.991 14.266 -47.201 1.00 40.72 570 GLY A N 1
ATOM 4213 C CA . GLY A 1 570 ? 42.990 14.202 -48.296 1.00 40.72 570 GLY A CA 1
ATOM 4214 C C . GLY A 1 570 ? 43.396 12.909 -49.041 1.00 40.72 570 GLY A C 1
ATOM 4215 O O . GLY A 1 570 ? 44.433 12.925 -49.693 1.00 40.72 570 GLY A O 1
ATOM 4216 N N . SER A 1 571 ? 42.688 11.787 -48.951 1.00 41.69 571 SER A N 1
ATOM 4217 C CA . SER A 1 571 ? 43.035 10.485 -49.539 1.00 41.69 571 SER A CA 1
ATOM 4218 C C . SER A 1 571 ? 41.810 9.562 -49.514 1.00 41.69 571 SER A C 1
ATOM 4220 O O . SER A 1 571 ? 41.751 8.582 -48.772 1.00 41.69 571 SER A O 1
ATOM 4222 N N . SER A 1 572 ? 40.780 9.895 -50.289 1.00 42.69 572 SER A N 1
ATOM 4223 C CA . SER A 1 572 ? 39.600 9.039 -50.451 1.00 42.69 572 SER A CA 1
ATOM 4224 C C . SER A 1 572 ? 39.884 7.968 -51.500 1.00 42.69 572 SER A C 1
ATOM 4226 O O . SER A 1 572 ? 39.764 8.217 -52.693 1.00 42.69 572 SER A O 1
ATOM 4228 N N . TYR A 1 573 ? 40.277 6.773 -51.062 1.00 47.28 573 TYR A N 1
ATOM 4229 C CA . TYR A 1 573 ? 40.374 5.610 -51.943 1.00 47.28 573 TYR A CA 1
ATOM 4230 C C . TYR A 1 573 ? 39.034 4.861 -51.957 1.00 47.28 573 TYR A C 1
ATOM 4232 O O . TYR A 1 573 ? 38.510 4.497 -50.904 1.00 47.28 573 TYR A O 1
ATOM 4240 N N . PHE A 1 574 ? 38.491 4.591 -53.144 1.00 53.31 574 PHE A N 1
ATOM 4241 C CA . PHE A 1 574 ? 37.478 3.553 -53.338 1.00 53.31 574 PHE A CA 1
ATOM 4242 C C . PHE A 1 574 ? 38.219 2.242 -53.606 1.00 53.31 574 PHE A C 1
ATOM 4244 O O . PHE A 1 574 ? 38.729 2.031 -54.704 1.00 53.31 574 PHE A O 1
ATOM 4251 N N . ILE A 1 575 ? 38.327 1.361 -52.612 1.00 47.88 575 ILE A N 1
ATOM 4252 C CA . ILE A 1 575 ? 38.907 0.032 -52.835 1.00 47.88 575 ILE A CA 1
ATOM 4253 C C . ILE A 1 575 ? 37.751 -0.876 -53.253 1.00 47.88 575 ILE A C 1
ATOM 4255 O O . ILE A 1 575 ? 36.962 -1.326 -52.419 1.00 47.88 575 ILE A O 1
ATOM 4259 N N . SER A 1 576 ? 37.602 -1.086 -54.566 1.00 50.50 576 SER A N 1
ATOM 4260 C CA . SER A 1 576 ? 36.540 -1.938 -55.107 1.00 50.50 576 SER A CA 1
ATOM 4261 C C . SER A 1 576 ? 36.802 -3.403 -54.739 1.00 50.50 576 SER A C 1
ATOM 4263 O O . SER A 1 576 ? 37.670 -4.083 -55.281 1.00 50.50 576 SER A O 1
ATOM 4265 N N . GLY A 1 577 ? 36.047 -3.909 -53.770 1.00 52.19 577 GLY A N 1
ATOM 4266 C CA . GLY A 1 577 ? 35.992 -5.330 -53.461 1.00 52.19 577 GLY A CA 1
ATOM 4267 C C . GLY A 1 577 ? 34.987 -6.024 -54.373 1.00 52.19 577 GLY A C 1
ATOM 4268 O O . GLY A 1 577 ? 34.004 -6.542 -53.877 1.00 52.19 577 GLY A O 1
ATOM 4269 N N . GLY A 1 578 ? 35.150 -5.981 -55.697 1.00 56.78 578 GLY A N 1
ATOM 4270 C CA . GLY A 1 578 ? 34.263 -6.677 -56.649 1.00 56.78 578 GLY A CA 1
ATOM 4271 C C . GLY A 1 578 ? 32.777 -6.251 -56.691 1.00 56.78 578 GLY A C 1
ATOM 4272 O O . GLY A 1 578 ? 32.022 -6.852 -57.449 1.00 56.78 578 GLY A O 1
ATOM 4273 N N . GLY A 1 579 ? 32.342 -5.250 -55.911 1.00 61.00 579 GLY A N 1
ATOM 4274 C CA . GLY A 1 579 ? 30.960 -4.738 -55.876 1.00 61.00 579 GLY A CA 1
ATOM 4275 C C . GLY A 1 579 ? 30.632 -3.684 -56.949 1.00 61.00 579 GLY A C 1
ATOM 4276 O O . GLY A 1 579 ? 31.525 -3.108 -57.571 1.00 61.00 579 GLY A O 1
ATOM 4277 N N . THR A 1 580 ? 29.340 -3.397 -57.156 1.00 66.69 580 THR A N 1
ATOM 4278 C CA . THR A 1 580 ? 28.852 -2.408 -58.139 1.00 66.69 580 THR A CA 1
ATOM 4279 C C . THR A 1 580 ? 28.725 -1.017 -57.519 1.00 66.69 580 THR A C 1
ATOM 4281 O O . THR A 1 580 ? 28.093 -0.847 -56.475 1.00 66.69 580 THR A O 1
ATOM 4284 N N . PHE A 1 581 ? 29.269 -0.007 -58.195 1.00 68.62 581 PHE A N 1
ATOM 4285 C CA . PHE A 1 581 ? 29.076 1.403 -57.859 1.00 68.62 581 PHE A CA 1
ATOM 4286 C C . PHE A 1 581 ? 28.265 2.093 -58.958 1.00 68.62 581 PHE A C 1
ATOM 4288 O O . PHE A 1 581 ? 28.607 1.993 -60.135 1.00 68.62 581 PHE A O 1
ATOM 4295 N N . ILE A 1 582 ? 27.195 2.787 -58.570 1.00 68.19 582 ILE A N 1
ATOM 4296 C CA . ILE A 1 582 ? 26.331 3.564 -59.462 1.00 68.19 582 ILE A CA 1
ATOM 4297 C C . ILE A 1 582 ? 26.299 5.000 -58.936 1.00 68.19 582 ILE A C 1
ATOM 4299 O O . ILE A 1 582 ? 25.644 5.290 -57.936 1.00 68.19 582 ILE A O 1
ATOM 4303 N N . ASP A 1 583 ? 27.010 5.901 -59.607 1.00 66.56 583 ASP A N 1
ATOM 4304 C CA . ASP A 1 583 ? 26.978 7.332 -59.304 1.00 66.56 583 ASP A CA 1
ATOM 4305 C C . ASP A 1 583 ? 26.087 8.052 -60.322 1.00 66.56 583 ASP A C 1
ATOM 4307 O O . ASP A 1 583 ? 26.350 8.024 -61.524 1.00 66.56 583 ASP A O 1
ATOM 4311 N N . GLN A 1 584 ? 24.990 8.640 -59.846 1.00 64.69 584 GLN A N 1
ATOM 4312 C CA . GLN A 1 584 ? 24.019 9.394 -60.648 1.00 64.69 584 GLN A CA 1
ATOM 4313 C C . GLN A 1 584 ? 23.997 10.888 -60.276 1.00 64.69 584 GLN A C 1
ATOM 4315 O O . GLN A 1 584 ? 23.229 11.649 -60.865 1.00 64.69 584 GLN A O 1
ATOM 4320 N N . GLY A 1 585 ? 24.819 11.316 -59.309 1.00 58.31 585 GLY A N 1
ATOM 4321 C CA . GLY A 1 585 ? 24.899 12.698 -58.829 1.00 58.31 585 GLY A CA 1
ATOM 4322 C C . GLY A 1 585 ? 25.990 13.532 -59.517 1.00 58.31 585 GLY A C 1
ATOM 4323 O O . GLY A 1 585 ? 26.992 13.013 -59.999 1.00 58.31 585 GLY A O 1
ATOM 4324 N N . SER A 1 586 ? 25.829 14.860 -59.545 1.00 52.12 586 SER A N 1
ATOM 4325 C CA . SER A 1 586 ? 26.867 15.801 -59.998 1.00 52.12 586 SER A CA 1
ATOM 4326 C C . SER A 1 586 ? 27.845 16.116 -58.856 1.00 52.12 586 SER A C 1
ATOM 4328 O O . SER A 1 586 ? 27.684 17.124 -58.166 1.00 52.12 586 SER A O 1
ATOM 4330 N N . ASN A 1 587 ? 28.824 15.244 -58.610 1.00 53.09 587 ASN A N 1
ATOM 4331 C CA . ASN A 1 587 ? 29.755 15.385 -57.485 1.00 53.09 587 ASN A CA 1
ATOM 4332 C C . ASN A 1 587 ? 30.897 16.380 -57.779 1.00 53.09 587 ASN A C 1
ATOM 4334 O O . ASN A 1 587 ? 31.574 16.278 -58.800 1.00 53.09 587 ASN A O 1
ATOM 4338 N N . THR A 1 588 ? 31.187 17.293 -56.848 1.00 41.84 588 THR A N 1
ATOM 4339 C CA . THR A 1 588 ? 32.491 17.983 -56.764 1.00 41.84 588 THR A CA 1
ATOM 4340 C C . THR A 1 588 ? 33.417 17.191 -55.847 1.00 41.84 588 THR A C 1
ATOM 4342 O O . THR A 1 588 ? 33.340 17.323 -54.629 1.00 41.84 588 THR A O 1
ATOM 4345 N N . VAL A 1 589 ? 34.292 16.368 -56.424 1.00 41.06 589 VAL A N 1
ATOM 4346 C CA . VAL A 1 589 ? 35.364 15.684 -55.684 1.00 41.06 589 VAL A CA 1
ATOM 4347 C C . VAL A 1 589 ? 36.507 16.675 -55.467 1.00 41.06 589 VAL A C 1
ATOM 4349 O O . VAL A 1 589 ? 37.101 17.166 -56.425 1.00 41.06 589 VAL A O 1
ATOM 4352 N N . SER A 1 590 ? 36.826 17.005 -54.216 1.00 38.69 590 SER A N 1
ATOM 4353 C CA . SER A 1 590 ? 37.902 17.946 -53.888 1.00 38.69 590 SER A CA 1
ATOM 4354 C C . SER A 1 590 ? 39.276 17.261 -53.836 1.00 38.69 590 SER A C 1
ATOM 4356 O O . SER A 1 590 ? 39.852 17.169 -52.758 1.00 38.69 590 SER A O 1
ATOM 4358 N N . SER A 1 591 ? 39.766 16.760 -54.977 1.00 37.81 591 SER A N 1
ATOM 4359 C CA . SER A 1 591 ? 41.194 16.620 -55.355 1.00 37.81 591 SER A CA 1
ATOM 4360 C C . SER A 1 591 ? 41.360 15.613 -56.502 1.00 37.81 591 SER A C 1
ATOM 4362 O O . SER A 1 591 ? 40.781 14.530 -56.450 1.00 37.81 591 SER A O 1
ATOM 4364 N N . GLU A 1 592 ? 42.189 15.943 -57.494 1.00 35.62 592 GLU A N 1
ATOM 4365 C CA . GLU A 1 592 ? 42.587 15.055 -58.596 1.00 35.62 592 GLU A CA 1
ATOM 4366 C C . GLU A 1 592 ? 43.565 13.964 -58.129 1.00 35.62 592 GLU A C 1
ATOM 4368 O O . GLU A 1 592 ? 44.603 14.297 -57.564 1.00 35.62 592 GLU A O 1
ATOM 4373 N N . HIS A 1 593 ? 43.280 12.686 -58.418 1.00 38.47 593 HIS A N 1
ATOM 4374 C CA . HIS A 1 593 ? 44.292 11.638 -58.639 1.00 38.47 593 HIS A CA 1
ATOM 4375 C C . HIS A 1 593 ? 43.702 10.396 -59.334 1.00 38.47 593 HIS A C 1
ATOM 4377 O O . HIS A 1 593 ? 42.578 9.981 -59.057 1.00 38.47 593 HIS A O 1
ATOM 4383 N N . GLU A 1 594 ? 44.482 9.820 -60.254 1.00 37.28 594 GLU A N 1
ATOM 4384 C CA . GLU A 1 594 ? 44.144 8.662 -61.092 1.00 37.28 594 GLU A CA 1
ATOM 4385 C C . GLU A 1 594 ? 44.405 7.325 -60.381 1.00 37.28 594 GLU A C 1
ATOM 4387 O O . GLU A 1 594 ? 45.486 7.120 -59.835 1.00 37.28 594 GLU A O 1
ATOM 4392 N N . PHE A 1 595 ? 43.467 6.377 -60.494 1.00 33.16 595 PHE A N 1
ATOM 4393 C CA . PHE A 1 595 ? 43.715 4.934 -60.358 1.00 33.16 595 PHE A CA 1
ATOM 4394 C C . PHE A 1 595 ? 42.790 4.144 -61.305 1.00 33.16 595 PHE A C 1
ATOM 4396 O O . PHE A 1 595 ? 41.727 4.648 -61.678 1.00 33.16 595 PHE A O 1
ATOM 4403 N N . PRO A 1 596 ? 43.197 2.934 -61.741 1.00 30.89 596 PRO A N 1
ATOM 4404 C CA . PRO A 1 596 ? 42.573 2.228 -62.851 1.00 30.89 596 PRO A CA 1
ATOM 4405 C C . PRO A 1 596 ? 41.179 1.744 -62.455 1.00 30.89 596 PRO A C 1
ATOM 4407 O O . PRO A 1 596 ? 41.005 0.990 -61.498 1.00 30.89 596 PRO A O 1
ATOM 4410 N N . LEU A 1 597 ? 40.188 2.207 -63.205 1.00 32.28 597 LEU A N 1
ATOM 4411 C CA . LEU A 1 597 ? 38.791 1.855 -63.033 1.00 32.28 597 LEU A CA 1
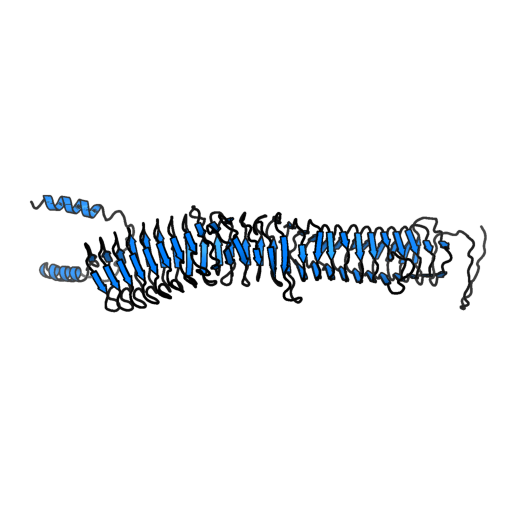ATOM 4412 C C . LEU A 1 597 ? 38.458 0.758 -64.056 1.00 32.28 597 LEU A C 1
ATOM 4414 O O . LEU A 1 597 ? 38.375 1.045 -65.250 1.00 32.28 597 LEU A O 1
ATOM 4418 N N . ASP A 1 598 ? 38.246 -0.484 -63.613 1.00 29.03 598 ASP A N 1
ATOM 4419 C CA . ASP A 1 598 ? 37.548 -1.484 -64.433 1.00 29.03 598 ASP A CA 1
ATOM 4420 C C . ASP A 1 598 ? 36.048 -1.148 -64.402 1.00 29.03 598 ASP A C 1
ATOM 4422 O O . ASP A 1 598 ? 35.276 -1.650 -63.584 1.00 29.03 598 ASP A O 1
ATOM 4426 N N . ILE A 1 599 ? 35.639 -0.214 -65.266 1.00 31.53 599 ILE A N 1
ATOM 4427 C CA . ILE A 1 599 ? 34.235 0.165 -65.444 1.00 31.53 599 ILE A CA 1
ATOM 4428 C C . ILE A 1 599 ? 33.561 -0.865 -66.352 1.00 31.53 599 ILE A C 1
ATOM 4430 O O . ILE A 1 599 ? 33.793 -0.882 -67.561 1.00 31.53 599 ILE A O 1
ATOM 4434 N N . TYR A 1 600 ? 32.641 -1.659 -65.809 1.00 29.06 600 TYR A N 1
ATOM 4435 C CA . TYR A 1 600 ? 31.625 -2.318 -66.631 1.00 29.06 600 TYR A CA 1
ATOM 4436 C C . TYR A 1 600 ? 30.493 -1.322 -66.914 1.00 29.06 600 TYR A C 1
ATOM 4438 O O . TYR A 1 600 ? 29.590 -1.125 -66.103 1.00 29.06 600 TYR A O 1
ATOM 4446 N N . LEU A 1 601 ? 30.563 -0.655 -68.070 1.00 28.95 601 LEU A N 1
ATOM 4447 C CA . LEU A 1 601 ? 29.513 0.239 -68.563 1.00 28.95 601 LEU A CA 1
ATOM 4448 C C . LEU A 1 601 ? 28.284 -0.580 -68.997 1.00 28.95 601 LEU A C 1
ATOM 4450 O O . LEU A 1 601 ? 28.337 -1.319 -69.978 1.00 28.95 601 LEU A O 1
ATOM 4454 N N . SER A 1 602 ? 27.158 -0.408 -68.301 1.00 29.14 602 SER A N 1
ATOM 4455 C CA . SER A 1 602 ? 25.835 -0.809 -68.795 1.00 29.14 602 SER A CA 1
ATOM 4456 C C . SER A 1 602 ? 25.231 0.343 -69.603 1.00 29.14 602 SER A C 1
ATOM 4458 O O . SER A 1 602 ? 25.097 1.455 -69.098 1.00 29.14 602 SER A O 1
ATOM 4460 N N . TYR A 1 603 ? 24.881 0.076 -70.862 1.00 29.22 603 TYR A N 1
ATOM 4461 C CA . TYR A 1 603 ? 24.395 1.046 -71.847 1.00 29.22 603 TYR A CA 1
ATOM 4462 C C . TYR A 1 603 ? 23.176 1.855 -71.362 1.00 29.22 603 TYR A C 1
ATOM 4464 O O . TYR A 1 603 ? 22.067 1.336 -71.266 1.00 29.22 603 TYR A O 1
ATOM 4472 N N . GLY A 1 604 ? 23.377 3.156 -71.149 1.00 31.20 604 GLY A N 1
ATOM 4473 C CA . GLY A 1 604 ? 22.336 4.168 -70.969 1.00 31.20 604 GLY A CA 1
ATOM 4474 C C . GLY A 1 604 ? 22.878 5.521 -71.430 1.00 31.20 604 GLY A C 1
ATOM 4475 O O . GLY A 1 604 ? 23.983 5.908 -71.067 1.00 31.20 604 GLY A O 1
ATOM 4476 N N . THR A 1 605 ? 22.157 6.194 -72.321 1.00 36.00 605 THR A N 1
ATOM 4477 C CA . THR A 1 605 ? 22.624 7.328 -73.132 1.00 36.00 605 THR A CA 1
ATOM 4478 C C . THR A 1 605 ? 22.946 8.588 -72.319 1.00 36.00 605 THR A C 1
ATOM 4480 O O . THR A 1 605 ? 22.047 9.382 -72.056 1.00 36.00 605 THR A O 1
ATOM 4483 N N . SER A 1 606 ? 24.229 8.818 -72.029 1.00 32.94 606 SER A N 1
ATOM 4484 C CA . SER A 1 606 ? 24.769 10.113 -71.588 1.00 32.94 606 SER A CA 1
ATOM 4485 C C . SER A 1 606 ? 26.190 10.289 -72.138 1.00 32.94 606 SER A C 1
ATOM 4487 O O . SER A 1 606 ? 27.038 9.418 -71.959 1.00 32.94 606 SER A O 1
ATOM 4489 N N . TYR A 1 607 ? 26.453 11.391 -72.846 1.00 30.41 607 TYR A N 1
ATOM 4490 C CA . TYR A 1 607 ? 27.754 11.691 -73.458 1.00 30.41 607 TYR A CA 1
ATOM 4491 C C . TYR A 1 607 ? 28.813 12.040 -72.397 1.00 30.41 607 TYR A C 1
ATOM 4493 O O . TYR A 1 607 ? 28.605 12.950 -71.598 1.00 30.41 607 TYR A O 1
ATOM 4501 N N . LEU A 1 608 ? 29.972 11.370 -72.437 1.00 28.48 608 LEU A N 1
ATOM 4502 C CA . LEU A 1 608 ? 31.175 11.759 -71.693 1.00 28.48 608 LEU A CA 1
ATOM 4503 C C . LEU A 1 608 ? 31.988 12.764 -72.529 1.00 28.48 608 LEU A C 1
ATOM 4505 O O . LEU A 1 608 ? 32.368 12.464 -73.660 1.00 28.48 608 LEU A O 1
ATOM 4509 N N . SER A 1 609 ? 32.283 13.940 -71.976 1.00 25.86 609 SER A N 1
ATOM 4510 C CA . SER A 1 609 ? 33.227 14.909 -72.550 1.00 25.86 609 SER A CA 1
ATOM 4511 C C . SER A 1 609 ? 34.532 14.847 -71.755 1.00 25.86 609 SER A C 1
ATOM 4513 O O . SER A 1 609 ? 34.544 15.197 -70.576 1.00 25.86 609 SER A O 1
ATOM 4515 N N . TRP A 1 610 ? 35.628 14.421 -72.387 1.00 26.36 610 TRP A N 1
ATOM 4516 C CA . TRP A 1 610 ? 36.979 14.554 -71.834 1.00 26.36 610 TRP A CA 1
ATOM 4517 C C . TRP A 1 610 ? 37.531 15.947 -72.146 1.00 26.36 610 TRP A C 1
ATOM 4519 O O . TRP A 1 610 ? 37.632 16.326 -73.312 1.00 26.36 610 TRP A O 1
ATOM 4529 N N . ALA A 1 611 ? 37.944 16.687 -71.118 1.00 25.53 611 ALA A N 1
ATOM 4530 C CA . ALA A 1 611 ? 38.795 17.860 -71.272 1.00 25.53 611 ALA A CA 1
ATOM 4531 C C . ALA A 1 611 ? 40.200 17.508 -70.770 1.00 25.53 611 ALA A C 1
ATOM 4533 O O . ALA A 1 611 ? 40.475 17.543 -69.578 1.00 25.53 611 ALA A O 1
ATOM 4534 N N . SER A 1 612 ? 41.095 17.147 -71.687 1.00 27.89 612 SER A N 1
ATOM 4535 C CA . SER A 1 612 ? 42.522 17.020 -71.397 1.00 27.89 612 SER A CA 1
ATOM 4536 C C . SER A 1 612 ? 43.185 18.399 -71.439 1.00 27.89 612 SER A C 1
ATOM 4538 O O . SER A 1 612 ? 43.172 19.041 -72.496 1.00 27.89 612 SER A O 1
ATOM 4540 N N . LYS A 1 613 ? 43.846 18.832 -70.360 1.00 27.03 613 LYS A N 1
ATOM 4541 C CA . LYS A 1 613 ? 44.996 19.742 -70.478 1.00 27.03 613 LYS A CA 1
ATOM 4542 C C . LYS A 1 613 ? 45.934 19.647 -69.268 1.00 27.03 613 LYS A C 1
ATOM 4544 O O . LYS A 1 613 ? 45.564 20.016 -68.165 1.00 27.03 613 LYS A O 1
ATOM 4549 N N . TYR A 1 614 ? 47.143 19.164 -69.555 1.00 29.44 614 TYR A N 1
ATOM 4550 C CA . TYR A 1 614 ? 48.349 19.126 -68.722 1.00 29.44 614 TYR A CA 1
ATOM 4551 C C . TYR A 1 614 ? 48.662 20.466 -68.027 1.00 29.44 614 TYR A C 1
ATOM 4553 O O . TYR A 1 614 ? 48.743 21.485 -68.720 1.00 29.44 614 TYR A O 1
ATOM 4561 N N . TYR A 1 615 ? 48.936 20.449 -66.718 1.00 31.22 615 TYR A N 1
ATOM 4562 C CA . TYR A 1 615 ? 50.296 20.504 -66.145 1.00 31.22 615 TYR A CA 1
ATOM 4563 C C . TYR A 1 615 ? 50.293 20.205 -64.646 1.00 31.22 615 TYR A C 1
ATOM 4565 O O . TYR A 1 615 ? 49.411 20.758 -63.955 1.00 31.22 615 TYR A O 1
#

Sequence (615 aa):
MREILNYKLKSVFKRNLNSVGFLTALKLNTFITKPIIISQKSCLTVLVTLLILARPAFSSIYTGSQVLEANTANAVNGGAKYFYDTSKLNASASNAISGGFQTFNDISKLNASVSNAISGGNQSFNGDSTLNASAANAVSGGTQNFWVNSTLNASAANAINGGTQGFYANSKLNASAANAISGGTQHFWNNSILDASVSNAVSGATINLYQQAKVQVRAQNSLGSNTTINFNANYGGQQILELFGASTSVGKISGGALAVIRNTGNIAAILTVDNSLADGSFSGLIEDYNAPLSLNKRGSNTLTLSGNNTYTGGTTIDSGGIVIGHNNALGTGPVTLADGTRLKWSENAQLNNISFTLNAGNPSQGIILEVDDTKIGKIAHAVTIAGNMLKEGLGRLELLAENFISGSLEAKEGSLSIYSMINNGTVTNRSNSTLNFGSLTNNKNVTNEGIFTSPTLTNKDSFINNGPLNINTVNNSGNFRNSSTSCTVGNFNNGLAPNLQDNVEISNTGYMDITRLENYGTFTNDNVLKFNEFFNRNHFTNNGTLNAGQPIFNQGTFTNTSPQMITSSGSSYFISGGGTFIDQGSNTVSSEHEFPLDIYLSYGTSYLSWASKYY